Protein AF-0000000073407910 (afdb_homodimer)

Nearest PDB structures (foldseek):
  3mpo-assembly2_B  TM=9.195E-01  e=6.019E-35  Levilactobacillus brevis ATCC 367
  3mpo-assembly3_C  TM=9.145E-01  e=4.374E-32  Levilactobacillus brevis ATCC 367
  3niw-assembly1_A  TM=8.629E-01  e=3.178E-29  Bacteroides thetaiotaomicron
  1nf2-assembly1_A  TM=8.540E-01  e=9.159E-26  Thermotoga maritima
  3dao-assembly1_A  TM=8.245E-01  e=1.806E-19  unclassified

Radius of gyration: 27.93 Å; Cα contacts (8 Å, |Δi|>4): 1215; chains: 2; bounding box: 49×81×56 Å

Secondary structure (DSSP, 8-state):
-PPP-EEEE-IIIIIS-TTS---HHHHHHHHHHHHTTPEEEEE-SS-GGGGHHHHHHTT--STT-EEEEGGGTEEEETTT--EEEE--B-HHHHHHHHHHHHHHT-EEEEE-SS-EEE--SEE-HHHHHHHHHHT--EEE--GGGGGG--B-EEEEE--HHHHHHHHTTS-HHHHHHEEEEEEETTEEEEEETT-SHHHHHHHHHHHTT--GGGEEEEE-SGGGHHHHHHSSEEEE-TTS-HHHHTT-SEE---GGGTHHHHHIIIIII-/-PPP-EEEE-IIIIIS-TTS---HHHHHHHHHHHHTTPEEEEE-SS-GGGGHHHHHHTT--STT-EEEEGGGTEEEETTT--EEEE--B-HHHHHHHHHHHHHHT-EEEEE-SS-EEE--SEE-HHHHHHHHHHT--EEE--GGGGTT--B-EEEEE--HHHHHHHHTTS-HHHHHHEEEEEEETTEEEEEETT-SHHHHHHHHHHHTT--GGGEEEEE-SGGGHHHHHHSSEEEE-TTS-HHHHTT-SEE---GGGTHHHHHIIIIII-

Solvent-accessible surface area (backbone atoms only — not comparable to full-atom values): 27260 Å² total; per-residue (Å²): 130,74,69,48,41,38,36,36,33,28,45,83,63,27,56,18,27,94,86,68,40,75,47,70,60,32,47,50,35,53,47,54,35,42,74,71,66,28,44,66,26,48,40,35,65,46,54,65,80,50,42,46,67,57,29,55,74,56,65,39,43,38,86,92,24,39,35,30,19,49,33,20,24,28,29,26,32,44,55,78,63,45,72,76,39,79,48,60,44,52,56,67,54,47,54,53,49,54,51,48,30,60,76,53,69,44,41,51,37,36,32,37,95,82,28,38,36,24,63,54,41,68,44,42,71,58,56,54,49,46,33,64,72,44,70,44,52,46,30,58,41,54,78,80,70,44,66,83,57,68,30,37,36,36,34,42,32,37,60,42,71,60,37,52,58,32,58,74,66,56,55,64,70,56,63,72,59,28,30,71,47,72,79,46,74,39,36,33,38,38,33,41,59,75,42,25,41,17,51,39,49,51,52,52,34,49,76,69,71,47,56,50,62,22,24,30,19,38,28,28,51,77,79,34,47,52,28,31,72,62,30,55,40,12,30,21,30,57,76,26,43,72,77,57,51,74,65,32,77,39,72,37,43,31,27,82,65,37,10,55,22,51,42,41,46,63,67,52,66,90,128,74,68,48,43,37,36,37,34,29,46,82,61,26,56,19,27,95,87,70,40,74,48,70,61,33,46,51,36,52,48,55,35,42,74,72,67,27,44,67,25,48,39,35,64,46,53,65,78,50,41,46,68,57,28,54,75,56,66,38,43,39,87,92,24,40,35,30,20,48,33,20,23,28,30,24,32,46,54,78,62,45,72,76,38,78,48,60,43,52,56,67,55,49,54,54,49,55,52,48,30,59,74,56,69,43,41,51,38,37,32,37,94,82,27,37,36,24,62,54,42,68,44,41,73,58,56,53,50,47,34,64,72,43,69,43,52,44,29,57,42,54,78,80,70,45,67,83,55,68,30,36,34,37,35,44,32,36,60,42,71,61,36,51,58,33,59,73,66,57,56,64,70,57,63,72,60,28,29,71,46,73,79,46,74,41,36,33,38,38,30,40,60,77,42,24,39,18,50,39,49,50,52,51,34,50,77,71,71,48,56,50,61,21,24,31,20,37,28,30,52,78,80,35,46,52,27,29,69,61,31,55,39,12,31,22,30,58,76,26,43,71,76,57,51,75,65,33,77,41,72,37,42,30,27,83,65,37,10,55,22,51,42,39,47,65,67,50,67,93

Organism: Streptococcus agalactiae serotype V (strain ATCC BAA-611 / 2603 V/R) (NCBI:txid208435)

Sequence (540 aa):
MTSIKLVAVDIDGTLLNSKREITPEVAKAVQEAKSKGVKIVIATGRPIIGVQDLLEELKLNEEGDYVITFNGGLVQDTATGDDIIKETLTYEDYLDFELLARKLGVHMHAITKEGIYTANRDIGKYTIHEVTLVNMPLFYRTPEEMGDKEIIKLMMIDQPDILDAAIAKIPKKVLDNYTIVKSTPFYLEILPKNVNKGTALLHLAEKMGLTVDQTMAIGDEENDRAMLEVVGNPVVMQNGNPELKKIAKYITKSNEESGVAYALREWVINMTSIKLVAVDIDGTLLNSKREITPEVAKAVQEAKSKGVKIVIATGRPIIGVQDLLEELKLNEEGDYVITFNGGLVQDTATGDDIIKETLTYEDYLDFELLARKLGVHMHAITKEGIYTANRDIGKYTIHEVTLVNMPLFYRTPEEMGDKEIIKLMMIDQPDILDAAIAKIPKKVLDNYTIVKSTPFYLEILPKNVNKGTALLHLAEKMGLTVDQTMAIGDEENDRAMLEVVGNPVVMQNGNPELKKIAKYITKSNEESGVAYALREWVIN

Structure (mmCIF, N/CA/C/O backbone):
data_AF-0000000073407910-model_v1
#
loop_
_entity.id
_entity.type
_entity.pdbx_description
1 polymer 'Hydrolase, haloacid dehalogenase-like family'
#
loop_
_atom_site.group_PDB
_atom_site.id
_atom_site.type_symbol
_atom_site.label_atom_id
_atom_site.label_alt_id
_atom_site.label_comp_id
_atom_site.label_asym_id
_atom_site.label_entity_id
_atom_site.label_seq_id
_atom_site.pdbx_PDB_ins_code
_atom_site.Cartn_x
_atom_site.Cartn_y
_atom_site.Cartn_z
_atom_site.occupancy
_atom_site.B_iso_or_equiv
_atom_site.auth_seq_id
_atom_site.auth_comp_id
_atom_site.auth_asym_id
_atom_site.auth_atom_id
_atom_site.pdbx_PDB_model_num
ATOM 1 N N . MET A 1 1 ? 20.109 -38.25 -24.141 1 56.38 1 MET A N 1
ATOM 2 C CA . MET A 1 1 ? 19.266 -37.625 -23.109 1 56.38 1 MET A CA 1
ATOM 3 C C . MET A 1 1 ? 18.062 -36.938 -23.734 1 56.38 1 MET A C 1
ATOM 5 O O . MET A 1 1 ? 18.156 -36.438 -24.859 1 56.38 1 MET A O 1
ATOM 9 N N . THR A 1 2 ? 16.797 -37.188 -23.266 1 78.06 2 THR A N 1
ATOM 10 C CA . THR A 1 2 ? 15.602 -36.562 -23.828 1 78.06 2 THR A CA 1
ATOM 11 C C . THR A 1 2 ? 15.68 -35.062 -23.781 1 78.06 2 THR A C 1
ATOM 13 O O . THR A 1 2 ? 16.109 -34.469 -22.766 1 78.06 2 THR A O 1
ATOM 16 N N . SER A 1 3 ? 15.516 -34.469 -24.969 1 92.94 3 SER A N 1
ATOM 17 C CA . SER A 1 3 ? 15.602 -33 -25.062 1 92.94 3 SER A CA 1
ATOM 18 C C . SER A 1 3 ? 14.484 -32.312 -24.266 1 92.94 3 SER A C 1
ATOM 20 O O . SER A 1 3 ? 13.328 -32.75 -24.328 1 92.94 3 SER A O 1
ATOM 22 N N . ILE A 1 4 ? 14.867 -31.375 -23.484 1 97.56 4 ILE A N 1
ATOM 23 C CA . ILE A 1 4 ? 13.906 -30.594 -22.703 1 97.56 4 ILE A CA 1
ATOM 24 C C . ILE A 1 4 ? 13.141 -29.656 -23.609 1 97.56 4 ILE A C 1
ATOM 26 O O . ILE A 1 4 ? 13.734 -28.969 -24.453 1 97.56 4 ILE A O 1
ATOM 30 N N . LYS A 1 5 ? 11.828 -29.625 -23.406 1 98.19 5 LYS A N 1
ATOM 31 C CA . LYS A 1 5 ? 10.984 -28.859 -24.312 1 98.19 5 LYS A CA 1
ATOM 32 C C . LYS A 1 5 ? 10.164 -27.828 -23.547 1 98.19 5 LYS A C 1
ATOM 34 O O . LYS A 1 5 ? 9.617 -26.891 -24.141 1 98.19 5 LYS A O 1
ATOM 39 N N . LEU A 1 6 ? 10.039 -27.953 -22.25 1 98.56 6 LEU A N 1
ATOM 40 C CA . LEU A 1 6 ? 9.258 -27.062 -21.391 1 98.56 6 LEU A CA 1
ATOM 41 C C . LEU A 1 6 ? 10.008 -26.781 -20.094 1 98.56 6 LEU A C 1
ATOM 43 O O . LEU A 1 6 ? 10.391 -27.719 -19.375 1 98.56 6 LEU A O 1
ATOM 47 N N . VAL A 1 7 ? 10.242 -25.5 -19.797 1 98.81 7 VAL A N 1
ATOM 48 C CA . VAL A 1 7 ? 10.938 -25.078 -18.594 1 98.81 7 VAL A CA 1
ATOM 49 C C . VAL A 1 7 ? 10.047 -24.125 -17.781 1 98.81 7 VAL A C 1
ATOM 51 O O . VAL A 1 7 ? 9.633 -23.078 -18.297 1 98.81 7 VAL A O 1
ATOM 54 N N . ALA A 1 8 ? 9.711 -24.484 -16.594 1 98.88 8 ALA A N 1
ATOM 55 C CA . ALA A 1 8 ? 9.023 -23.594 -15.656 1 98.88 8 ALA A CA 1
ATOM 56 C C . ALA A 1 8 ? 10.016 -22.922 -14.719 1 98.88 8 ALA A C 1
ATOM 58 O O . ALA A 1 8 ? 10.891 -23.578 -14.148 1 98.88 8 ALA A O 1
ATOM 59 N N . VAL A 1 9 ? 9.859 -21.641 -14.578 1 98.81 9 VAL A N 1
ATOM 60 C CA . VAL A 1 9 ? 10.828 -20.875 -13.797 1 98.81 9 VAL A CA 1
ATOM 61 C C . VAL A 1 9 ? 10.102 -20.031 -12.758 1 98.81 9 VAL A C 1
ATOM 63 O O . VAL A 1 9 ? 9.18 -19.281 -13.102 1 98.81 9 VAL A O 1
ATOM 66 N N . ASP A 1 10 ? 10.516 -20.125 -11.5 1 98.19 10 ASP A N 1
ATOM 67 C CA . ASP A 1 10 ? 10.055 -19.234 -10.43 1 98.19 10 ASP A CA 1
ATOM 68 C C . ASP A 1 10 ? 10.609 -17.828 -10.609 1 98.19 10 ASP A C 1
ATOM 70 O O . ASP A 1 10 ? 11.492 -17.609 -11.445 1 98.19 10 ASP A O 1
ATOM 74 N N . ILE A 1 11 ? 10.062 -16.875 -9.867 1 96.19 11 ILE A N 1
ATOM 75 C CA . ILE A 1 11 ? 10.453 -15.477 -10.078 1 96.19 11 ILE A CA 1
ATOM 76 C C . ILE A 1 11 ? 11.43 -15.047 -8.992 1 96.19 11 ILE A C 1
ATOM 78 O O . ILE A 1 11 ? 12.633 -14.922 -9.234 1 96.19 11 ILE A O 1
ATOM 82 N N . ASP A 1 12 ? 10.938 -14.938 -7.77 1 91.81 12 ASP A N 1
ATOM 83 C CA . ASP A 1 12 ? 11.734 -14.375 -6.68 1 91.81 12 ASP A CA 1
ATOM 84 C C . ASP A 1 12 ? 12.797 -15.359 -6.207 1 91.81 12 ASP A C 1
ATOM 86 O O . ASP A 1 12 ? 12.484 -16.516 -5.902 1 91.81 12 ASP A O 1
ATOM 90 N N . GLY A 1 13 ? 14.023 -14.875 -6.18 1 94.56 13 GLY A N 1
ATOM 91 C CA . GLY A 1 13 ? 15.125 -15.727 -5.766 1 94.56 13 GLY A CA 1
ATOM 92 C C . GLY A 1 13 ? 15.594 -16.672 -6.863 1 94.56 13 GLY A C 1
ATOM 93 O O . GLY A 1 13 ? 16.547 -17.422 -6.672 1 94.56 13 GLY A O 1
ATOM 94 N N . THR A 1 14 ? 14.938 -16.578 -7.996 1 97.94 14 THR A N 1
ATOM 95 C CA . THR A 1 14 ? 15.211 -17.484 -9.109 1 97.94 14 THR A CA 1
ATOM 96 C C . THR A 1 14 ? 15.445 -16.703 -10.398 1 97.94 14 THR A C 1
ATOM 98 O O . THR A 1 14 ? 16.594 -16.391 -10.734 1 97.94 14 THR A O 1
ATOM 101 N N . LEU A 1 15 ? 14.422 -16.188 -11.031 1 98.31 15 LEU A N 1
ATOM 102 C CA . LEU A 1 15 ? 14.492 -15.453 -12.289 1 98.31 15 LEU A CA 1
ATOM 103 C C . LEU A 1 15 ? 15.125 -14.078 -12.078 1 98.31 15 LEU A C 1
ATOM 105 O O . LEU A 1 15 ? 15.898 -13.617 -12.922 1 98.31 15 LEU A O 1
ATOM 109 N N . LEU A 1 16 ? 14.812 -13.484 -10.969 1 97.62 16 LEU A N 1
ATOM 110 C CA . LEU A 1 16 ? 15.258 -12.125 -10.672 1 97.62 16 LEU A CA 1
ATOM 111 C C . LEU A 1 16 ? 16.453 -12.141 -9.727 1 97.62 16 LEU A C 1
ATOM 113 O O . LEU A 1 16 ? 16.531 -12.984 -8.828 1 97.62 16 LEU A O 1
ATOM 117 N N . ASN A 1 17 ? 17.312 -11.141 -9.836 1 97.06 17 ASN A N 1
ATOM 118 C CA . ASN A 1 17 ? 18.359 -10.938 -8.836 1 97.06 17 ASN A CA 1
ATOM 119 C C . ASN A 1 17 ? 17.812 -10.219 -7.602 1 97.06 17 ASN A C 1
ATOM 121 O O . ASN A 1 17 ? 16.609 -10 -7.48 1 97.06 17 ASN A O 1
ATOM 125 N N . SER A 1 18 ? 18.75 -9.844 -6.688 1 93.69 18 SER A N 1
ATOM 126 C CA . SER A 1 18 ? 18.328 -9.266 -5.414 1 93.69 18 SER A CA 1
ATOM 127 C C . SER A 1 18 ? 17.766 -7.859 -5.598 1 93.69 18 SER A C 1
ATOM 129 O O . SER A 1 18 ? 17.062 -7.344 -4.727 1 93.69 18 SER A O 1
ATOM 131 N N . LYS A 1 19 ? 18.062 -7.164 -6.711 1 92.75 19 LYS A N 1
ATOM 132 C CA . LYS A 1 19 ? 17.531 -5.84 -7.035 1 92.75 19 LYS A CA 1
ATOM 133 C C . LYS A 1 19 ? 16.234 -5.941 -7.824 1 92.75 19 LYS A C 1
ATOM 135 O O . LYS A 1 19 ? 15.766 -4.949 -8.391 1 92.75 19 LYS A O 1
ATOM 140 N N . ARG A 1 20 ? 15.773 -7.25 -8.039 1 93.38 20 ARG A N 1
ATOM 141 C CA . ARG A 1 20 ? 14.523 -7.586 -8.711 1 93.38 20 ARG A CA 1
ATOM 142 C C . ARG A 1 20 ? 14.594 -7.242 -10.195 1 93.38 20 ARG A C 1
ATOM 144 O O . ARG A 1 20 ? 13.625 -6.738 -10.766 1 93.38 20 ARG A O 1
ATOM 151 N N . GLU A 1 21 ? 15.695 -7.523 -10.719 1 96.44 21 GLU A N 1
ATOM 152 C CA . GLU A 1 21 ? 15.914 -7.262 -12.141 1 96.44 21 GLU A CA 1
ATOM 153 C C . GLU A 1 21 ? 16.188 -8.555 -12.906 1 96.44 21 GLU A C 1
ATOM 155 O O . GLU A 1 21 ? 16.797 -9.477 -12.375 1 96.44 21 GLU A O 1
ATOM 160 N N . ILE A 1 22 ? 15.75 -8.57 -14.156 1 98 22 ILE A N 1
ATOM 161 C CA . ILE A 1 22 ? 16.188 -9.586 -15.102 1 98 22 ILE A CA 1
ATOM 162 C C . ILE A 1 22 ? 17.562 -9.219 -15.641 1 98 22 ILE A C 1
ATOM 164 O O . ILE A 1 22 ? 17.75 -8.164 -16.25 1 98 22 ILE A O 1
ATOM 168 N N . THR A 1 23 ? 18.547 -10.07 -15.461 1 97.81 23 THR A N 1
ATOM 169 C CA . THR A 1 23 ? 19.875 -9.773 -15.992 1 97.81 23 THR A CA 1
ATOM 170 C C . THR A 1 23 ? 19.906 -9.992 -17.5 1 97.81 23 THR A C 1
ATOM 172 O O . THR A 1 23 ? 19.141 -10.781 -18.047 1 97.81 23 THR A O 1
ATOM 175 N N . PRO A 1 24 ? 20.828 -9.32 -18.172 1 98.06 24 PRO A N 1
ATOM 176 C CA . PRO A 1 24 ? 20.969 -9.539 -19.609 1 98.06 24 PRO A CA 1
ATOM 177 C C . PRO A 1 24 ? 21.25 -11 -19.969 1 98.06 24 PRO A C 1
ATOM 179 O O . PRO A 1 24 ? 20.766 -11.5 -20.984 1 98.06 24 PRO A O 1
ATOM 182 N N . GLU A 1 25 ? 21.984 -11.664 -19.125 1 98.25 25 GLU A N 1
ATOM 183 C CA . GLU A 1 25 ? 22.312 -13.07 -19.344 1 98.25 25 GLU A CA 1
ATOM 184 C C . GLU A 1 25 ? 21.047 -13.938 -19.328 1 98.25 25 GLU A C 1
ATOM 186 O O . GLU A 1 25 ? 20.891 -14.828 -20.172 1 98.25 25 GLU A O 1
ATOM 191 N N . VAL A 1 26 ? 20.203 -13.609 -18.406 1 98.62 26 VAL A N 1
ATOM 192 C CA . VAL A 1 26 ? 18.969 -14.375 -18.312 1 98.62 26 VAL A CA 1
ATOM 193 C C . VAL A 1 26 ? 18.094 -14.094 -19.516 1 98.62 26 VAL A C 1
ATOM 195 O O . VAL A 1 26 ? 17.547 -15.023 -20.141 1 98.62 26 VAL A O 1
ATOM 198 N N . ALA A 1 27 ? 17.938 -12.852 -19.844 1 98.38 27 ALA A N 1
ATOM 199 C CA . ALA A 1 27 ? 17.125 -12.477 -21 1 98.38 27 ALA A CA 1
ATOM 200 C C . ALA A 1 27 ? 17.625 -13.164 -22.266 1 98.38 27 ALA A C 1
ATOM 202 O O . ALA A 1 27 ? 16.844 -13.727 -23.031 1 98.38 27 ALA A O 1
ATOM 203 N N . LYS A 1 28 ? 18.891 -13.117 -22.422 1 98.25 28 LYS A N 1
ATOM 204 C CA . LYS A 1 28 ? 19.5 -13.719 -23.609 1 98.25 28 LYS A CA 1
ATOM 205 C C . LYS A 1 28 ? 19.297 -15.227 -23.625 1 98.25 28 LYS A C 1
ATOM 207 O O . LYS A 1 28 ? 18.953 -15.805 -24.656 1 98.25 28 LYS A O 1
ATOM 212 N N . ALA A 1 29 ? 19.531 -15.875 -22.578 1 98.5 29 ALA A N 1
ATOM 213 C CA . ALA A 1 29 ? 19.375 -17.328 -22.484 1 98.5 29 ALA A CA 1
ATOM 214 C C . ALA A 1 29 ? 17.938 -17.75 -22.766 1 98.5 29 ALA A C 1
ATOM 216 O O . ALA A 1 29 ? 17.719 -18.766 -23.422 1 98.5 29 ALA A O 1
ATOM 217 N N . VAL A 1 30 ? 16.969 -17.016 -22.281 1 98.56 30 VAL A N 1
ATOM 218 C CA . VAL A 1 30 ? 15.555 -17.297 -22.516 1 98.56 30 VAL A CA 1
ATOM 219 C C . VAL A 1 30 ? 15.25 -17.219 -24 1 98.56 30 VAL A C 1
ATOM 221 O O . VAL A 1 30 ? 14.594 -18.109 -24.562 1 98.56 30 VAL A O 1
ATOM 224 N N . GLN A 1 31 ? 15.805 -16.234 -24.641 1 97.81 31 GLN A N 1
ATOM 225 C CA . GLN A 1 31 ? 15.578 -16.078 -26.078 1 97.81 31 GLN A CA 1
ATOM 226 C C . GLN A 1 31 ? 16.266 -17.188 -26.859 1 97.81 31 GLN A C 1
ATOM 228 O O . GLN A 1 31 ? 15.734 -17.672 -27.859 1 97.81 31 GLN A O 1
ATOM 233 N N . GLU A 1 32 ? 17.453 -17.547 -26.422 1 97.81 32 GLU A N 1
ATOM 234 C CA . GLU A 1 32 ? 18.141 -18.656 -27.062 1 97.81 32 GLU A CA 1
ATOM 235 C C . GLU A 1 32 ? 17.344 -19.953 -26.953 1 97.81 32 GLU A C 1
ATOM 237 O O . GLU A 1 32 ? 17.203 -20.688 -27.922 1 97.81 32 GLU A O 1
ATOM 242 N N . ALA A 1 33 ? 16.828 -20.188 -25.797 1 97.88 33 ALA A N 1
ATOM 243 C CA . ALA A 1 33 ? 16.016 -21.391 -25.594 1 97.88 33 ALA A CA 1
ATOM 244 C C . ALA A 1 33 ? 14.758 -21.359 -26.469 1 97.88 33 ALA A C 1
ATOM 246 O O . ALA A 1 33 ? 14.414 -22.359 -27.109 1 97.88 33 ALA A O 1
ATOM 247 N N . LYS A 1 34 ? 14.102 -20.219 -26.5 1 96.62 34 LYS A N 1
ATOM 248 C CA . LYS A 1 34 ? 12.906 -20.047 -27.312 1 96.62 34 LYS A CA 1
ATOM 249 C C . LYS A 1 34 ? 13.211 -20.312 -28.781 1 96.62 34 LYS A C 1
ATOM 251 O O . LYS A 1 34 ? 12.414 -20.953 -29.484 1 96.62 34 LYS A O 1
ATOM 256 N N . SER A 1 35 ? 14.344 -19.844 -29.219 1 95.75 35 SER A N 1
ATOM 257 C CA . SER A 1 35 ? 14.711 -20 -30.609 1 95.75 35 SER A CA 1
ATOM 258 C C . SER A 1 35 ? 14.945 -21.469 -30.969 1 95.75 35 SER A C 1
ATOM 260 O O . SER A 1 35 ? 14.883 -21.844 -32.125 1 95.75 35 SER A O 1
ATOM 262 N N . LYS A 1 36 ? 15.148 -22.266 -29.984 1 95.88 36 LYS A N 1
ATOM 263 C CA . LYS A 1 36 ? 15.359 -23.703 -30.203 1 95.88 36 LYS A CA 1
ATOM 264 C C . LYS A 1 36 ? 14.055 -24.484 -30.031 1 95.88 36 LYS A C 1
ATOM 266 O O . LYS A 1 36 ? 14.07 -25.703 -29.984 1 95.88 36 LYS A O 1
ATOM 271 N N . GLY A 1 37 ? 13 -23.734 -29.828 1 95.19 37 GLY A N 1
ATOM 272 C CA . GLY A 1 37 ? 11.688 -24.359 -29.75 1 95.19 37 GLY A CA 1
ATOM 273 C C . GLY A 1 37 ? 11.281 -24.75 -28.344 1 95.19 37 GLY A C 1
ATOM 274 O O . GLY A 1 37 ? 10.297 -25.469 -28.156 1 95.19 37 GLY A O 1
ATOM 275 N N . VAL A 1 38 ? 12.031 -24.359 -27.359 1 97.69 38 VAL A N 1
ATOM 276 C CA . VAL A 1 38 ? 11.727 -24.672 -25.969 1 97.69 38 VAL A CA 1
ATOM 277 C C . VAL A 1 38 ? 10.727 -23.656 -25.422 1 97.69 38 VAL A C 1
ATOM 279 O O . VAL A 1 38 ? 10.859 -22.453 -25.656 1 97.69 38 VAL A O 1
ATOM 282 N N . LYS A 1 39 ? 9.711 -24.109 -24.719 1 97.94 39 LYS A N 1
ATOM 283 C CA . LYS A 1 39 ? 8.75 -23.234 -24.047 1 97.94 39 LYS A CA 1
ATOM 284 C C . LYS A 1 39 ? 9.227 -22.875 -22.641 1 97.94 39 LYS A C 1
ATOM 286 O O . LYS A 1 39 ? 9.492 -23.75 -21.828 1 97.94 39 LYS A O 1
ATOM 291 N N . ILE A 1 40 ? 9.359 -21.594 -22.453 1 98.56 40 ILE A N 1
ATOM 292 C CA . ILE A 1 40 ? 9.688 -21.078 -21.125 1 98.56 40 ILE A CA 1
ATOM 293 C C . ILE A 1 40 ? 8.43 -20.516 -20.469 1 98.56 40 ILE A C 1
ATOM 295 O O . ILE A 1 40 ? 7.777 -19.625 -21.016 1 98.56 40 ILE A O 1
ATOM 299 N N . VAL A 1 41 ? 8.125 -21 -19.297 1 98.62 41 VAL A N 1
ATOM 300 C CA . VAL A 1 41 ? 6.906 -20.578 -18.609 1 98.62 41 VAL A CA 1
ATOM 301 C C . VAL A 1 41 ? 7.254 -20.062 -17.203 1 98.62 41 VAL A C 1
ATOM 303 O O . VAL A 1 41 ? 7.926 -20.75 -16.438 1 98.62 41 VAL A O 1
ATOM 306 N N . ILE A 1 42 ? 6.824 -18.875 -16.922 1 98.5 42 ILE A N 1
ATOM 307 C CA . ILE A 1 42 ? 6.949 -18.344 -15.57 1 98.5 42 ILE A CA 1
ATOM 308 C C . ILE A 1 42 ? 5.898 -19 -14.672 1 98.5 42 ILE A C 1
ATOM 310 O O . ILE A 1 42 ? 4.73 -19.109 -15.047 1 98.5 42 ILE A O 1
ATOM 314 N N . ALA A 1 43 ? 6.32 -19.5 -13.562 1 98.19 43 ALA A N 1
ATOM 315 C CA . ALA A 1 43 ? 5.434 -20.062 -12.539 1 98.19 43 ALA A CA 1
ATOM 316 C C . ALA A 1 43 ? 5.484 -19.219 -11.258 1 98.19 43 ALA A C 1
ATOM 318 O O . ALA A 1 43 ? 6.52 -19.156 -10.594 1 98.19 43 ALA A O 1
ATOM 319 N N . THR A 1 44 ? 4.359 -18.641 -10.867 1 95.94 44 THR A N 1
ATOM 320 C CA . THR A 1 44 ? 4.359 -17.641 -9.805 1 95.94 44 THR A CA 1
ATOM 321 C C . THR A 1 44 ? 3.053 -17.688 -9.016 1 95.94 44 THR A C 1
ATOM 323 O O . THR A 1 44 ? 2.059 -18.25 -9.492 1 95.94 44 THR A O 1
ATOM 326 N N . GLY A 1 45 ? 3.064 -17.203 -7.852 1 93.69 45 GLY A N 1
ATOM 327 C CA . GLY A 1 45 ? 1.855 -17.016 -7.062 1 93.69 45 GLY A CA 1
ATOM 328 C C . GLY A 1 45 ? 1.097 -15.75 -7.41 1 93.69 45 GLY A C 1
ATOM 329 O O . GLY A 1 45 ? -0.062 -15.594 -7.023 1 93.69 45 GLY A O 1
ATOM 330 N N . ARG A 1 46 ? 1.634 -14.844 -8.211 1 92.94 46 ARG A N 1
ATOM 331 C CA . ARG A 1 46 ? 1.06 -13.555 -8.586 1 92.94 46 ARG A CA 1
ATOM 332 C C . ARG A 1 46 ? 0.033 -13.711 -9.703 1 92.94 46 ARG A C 1
ATOM 334 O O . ARG A 1 46 ? 0.094 -14.672 -10.477 1 92.94 46 ARG A O 1
ATOM 341 N N . PRO A 1 47 ? -0.937 -12.82 -9.758 1 94.69 47 PRO A N 1
ATOM 342 C CA . PRO A 1 47 ? -1.752 -12.734 -10.969 1 94.69 47 PRO A CA 1
ATOM 343 C C . PRO A 1 47 ? -0.95 -12.289 -12.195 1 94.69 47 PRO A C 1
ATOM 345 O O . PRO A 1 47 ? 0.159 -11.766 -12.047 1 94.69 47 PRO A O 1
ATOM 348 N N . ILE A 1 48 ? -1.506 -12.508 -13.305 1 94.88 48 ILE A N 1
ATOM 349 C CA . ILE A 1 48 ? -0.8 -12.195 -14.539 1 94.88 48 ILE A CA 1
ATOM 350 C C . ILE A 1 48 ? -0.467 -10.703 -14.586 1 94.88 48 ILE A C 1
ATOM 352 O O . ILE A 1 48 ? 0.606 -10.32 -15.055 1 94.88 48 ILE A O 1
ATOM 356 N N . ILE A 1 49 ? -1.299 -9.891 -14.086 1 91.5 49 ILE A N 1
ATOM 357 C CA . ILE A 1 49 ? -1.072 -8.453 -14.109 1 91.5 49 ILE A CA 1
ATOM 358 C C . ILE A 1 49 ? 0.173 -8.109 -13.289 1 91.5 49 ILE A C 1
ATOM 360 O O . ILE A 1 49 ? 0.877 -7.145 -13.594 1 91.5 49 ILE A O 1
ATOM 364 N N . GLY A 1 50 ? 0.441 -8.906 -12.359 1 90 50 GLY A N 1
ATOM 365 C CA . GLY A 1 50 ? 1.598 -8.68 -11.508 1 90 50 GLY A CA 1
ATOM 366 C C . GLY A 1 50 ? 2.91 -9.047 -12.172 1 90 50 GLY A C 1
ATOM 367 O O . GLY A 1 50 ? 3.984 -8.742 -11.656 1 90 50 GLY A O 1
ATOM 368 N N . VAL A 1 51 ? 2.867 -9.672 -13.375 1 94.44 51 VAL A N 1
ATOM 369 C CA . VAL A 1 51 ? 4.109 -10.117 -13.992 1 94.44 51 VAL A CA 1
ATOM 370 C C . VAL A 1 51 ? 4.133 -9.711 -15.469 1 94.44 51 VAL A C 1
ATOM 372 O O . VAL A 1 51 ? 4.898 -10.258 -16.266 1 94.44 51 VAL A O 1
ATOM 375 N N . GLN A 1 52 ? 3.287 -8.82 -15.836 1 94.44 52 GLN A N 1
ATOM 376 C CA . GLN A 1 52 ? 3.195 -8.383 -17.219 1 94.44 52 GLN A CA 1
ATOM 377 C C . GLN A 1 52 ? 4.52 -7.805 -17.703 1 94.44 52 GLN A C 1
ATOM 379 O O . GLN A 1 52 ? 4.961 -8.086 -18.828 1 94.44 52 GLN A O 1
ATOM 384 N N . ASP A 1 53 ? 5.172 -7.016 -16.891 1 95 53 ASP A N 1
ATOM 385 C CA . ASP A 1 53 ? 6.43 -6.383 -17.281 1 95 53 ASP A CA 1
ATOM 386 C C . ASP A 1 53 ? 7.52 -7.43 -17.516 1 95 53 ASP A C 1
ATOM 388 O O . ASP A 1 53 ? 8.328 -7.293 -18.438 1 95 53 ASP A O 1
ATOM 392 N N . LEU A 1 54 ? 7.492 -8.414 -16.703 1 96.81 54 LEU A N 1
ATOM 393 C CA . LEU A 1 54 ? 8.469 -9.484 -16.844 1 96.81 54 LEU A CA 1
ATOM 394 C C . LEU A 1 54 ? 8.242 -10.25 -18.141 1 96.81 54 LEU A C 1
ATOM 396 O O . LEU A 1 54 ? 9.195 -10.57 -18.859 1 96.81 54 LEU A O 1
ATOM 400 N N . LEU A 1 55 ? 6.969 -10.57 -18.391 1 98.06 55 LEU A N 1
ATOM 401 C CA . LEU A 1 55 ? 6.609 -11.289 -19.609 1 98.06 55 LEU A CA 1
ATOM 402 C C . LEU A 1 55 ? 7.016 -10.492 -20.859 1 98.06 55 LEU A C 1
ATOM 404 O O . LEU A 1 55 ? 7.543 -11.062 -21.812 1 98.06 55 LEU A O 1
ATOM 408 N N . GLU A 1 56 ? 6.812 -9.211 -20.781 1 97.69 56 GLU A N 1
ATOM 409 C CA . GLU A 1 56 ? 7.176 -8.344 -21.891 1 97.69 56 GLU A CA 1
ATOM 410 C C . GLU A 1 56 ? 8.688 -8.273 -22.062 1 97.69 56 GLU A C 1
ATOM 412 O O . GLU A 1 56 ? 9.195 -8.406 -23.188 1 97.69 56 GLU A O 1
ATOM 417 N N . GLU A 1 57 ? 9.367 -8.094 -20.953 1 97.5 57 GLU A N 1
ATOM 418 C CA . GLU A 1 57 ? 10.82 -7.969 -20.984 1 97.5 57 GLU A CA 1
ATOM 419 C C . GLU A 1 57 ? 11.47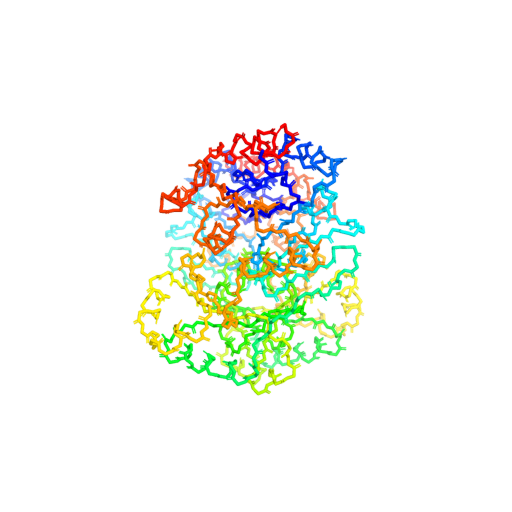7 -9.234 -21.531 1 97.5 57 GLU A C 1
ATOM 421 O O . GLU A 1 57 ? 12.477 -9.164 -22.25 1 97.5 57 GLU A O 1
ATOM 426 N N . LEU A 1 58 ? 10.859 -10.336 -21.281 1 98.25 58 LEU A N 1
ATOM 427 C CA . LEU A 1 58 ? 11.422 -11.617 -21.688 1 98.25 58 LEU A CA 1
ATOM 428 C C . LEU A 1 58 ? 10.812 -12.078 -23.016 1 98.25 58 LEU A C 1
ATOM 430 O O . LEU A 1 58 ? 11.133 -13.164 -23.5 1 98.25 58 LEU A O 1
ATOM 434 N N . LYS A 1 59 ? 9.914 -11.289 -23.578 1 97.38 59 LYS A N 1
ATOM 435 C CA . LYS A 1 59 ? 9.195 -11.633 -24.797 1 97.38 59 LYS A CA 1
ATOM 436 C C . LYS A 1 59 ? 8.484 -12.969 -24.672 1 97.38 59 LYS A C 1
ATOM 438 O O . LYS A 1 59 ? 8.586 -13.828 -25.547 1 97.38 59 LYS A O 1
ATOM 443 N N . LEU A 1 60 ? 7.887 -13.109 -23.547 1 98.19 60 LEU A N 1
ATOM 444 C CA . LEU A 1 60 ? 7.102 -14.305 -23.266 1 98.19 60 LEU A CA 1
ATOM 445 C C . LEU A 1 60 ? 5.609 -14 -23.297 1 98.19 60 LEU A C 1
ATOM 447 O O . LEU A 1 60 ? 4.82 -14.633 -22.594 1 98.19 60 LEU A O 1
ATOM 451 N N . ASN A 1 61 ? 5.227 -12.977 -24 1 97.25 61 ASN A N 1
ATOM 452 C CA . ASN A 1 61 ? 3.834 -12.562 -24.141 1 97.25 61 ASN A CA 1
ATOM 453 C C . ASN A 1 61 ? 3.344 -12.703 -25.578 1 97.25 61 ASN A C 1
ATOM 455 O O . ASN A 1 61 ? 2.482 -11.938 -26.016 1 97.25 61 ASN A O 1
ATOM 459 N N . GLU A 1 62 ? 3.904 -13.641 -26.281 1 95.44 62 GLU A N 1
ATOM 460 C CA . GLU A 1 62 ? 3.572 -13.898 -27.688 1 95.44 62 GLU A CA 1
ATOM 461 C C . GLU A 1 62 ? 2.662 -15.117 -27.812 1 95.44 62 GLU A C 1
ATOM 463 O O . GLU A 1 62 ? 2.436 -15.844 -26.844 1 95.44 62 GLU A O 1
ATOM 468 N N . GLU A 1 63 ? 2.135 -15.258 -29.062 1 93.31 63 GLU A N 1
ATOM 469 C CA . GLU A 1 63 ? 1.305 -16.422 -29.328 1 93.31 63 GLU A CA 1
ATOM 470 C C . GLU A 1 63 ? 2.043 -17.719 -29 1 93.31 63 GLU A C 1
ATOM 472 O O . GLU A 1 63 ? 3.205 -17.891 -29.359 1 93.31 63 GLU A O 1
ATOM 477 N N . GLY A 1 64 ? 1.383 -18.531 -28.219 1 92.5 64 GLY A N 1
ATOM 478 C CA . GLY A 1 64 ? 1.989 -19.812 -27.859 1 92.5 64 GLY A CA 1
ATOM 479 C C . GLY A 1 64 ? 2.707 -19.75 -26.516 1 92.5 64 GLY A C 1
ATOM 480 O O . GLY A 1 64 ? 3.154 -20.781 -26.016 1 92.5 64 GLY A O 1
ATOM 481 N N . ASP A 1 65 ? 2.785 -18.594 -25.969 1 97.12 65 ASP A N 1
ATOM 482 C CA . ASP A 1 65 ? 3.398 -18.469 -24.641 1 97.12 65 ASP A CA 1
ATOM 483 C C . ASP A 1 65 ? 2.355 -18.625 -23.547 1 97.12 65 ASP A C 1
ATOM 485 O O . ASP A 1 65 ? 1.188 -18.266 -23.734 1 97.12 65 ASP A O 1
ATOM 489 N N . TYR A 1 66 ? 2.816 -19.156 -22.391 1 98.31 66 TYR A N 1
ATOM 490 C CA . TYR A 1 66 ? 1.949 -19.391 -21.25 1 98.31 66 TYR A CA 1
ATOM 491 C C . TYR A 1 66 ? 2.584 -18.875 -19.953 1 98.31 66 TYR A C 1
ATOM 493 O O . TYR A 1 66 ? 3.779 -18.578 -19.922 1 98.31 66 TYR A O 1
ATOM 501 N N . VAL A 1 67 ? 1.75 -18.75 -18.984 1 98.56 67 VAL A N 1
ATOM 502 C CA . VAL A 1 67 ? 2.195 -18.406 -17.625 1 98.56 67 VAL A CA 1
ATOM 503 C C . VAL A 1 67 ? 1.351 -19.172 -16.609 1 98.56 67 VAL A C 1
ATOM 505 O O . VAL A 1 67 ? 0.151 -19.375 -16.812 1 98.56 67 VAL A O 1
ATOM 508 N N . ILE A 1 68 ? 1.994 -19.672 -15.633 1 98.19 68 ILE A N 1
ATOM 509 C CA . ILE A 1 68 ? 1.309 -20.266 -14.484 1 98.19 68 ILE A CA 1
ATOM 510 C C . ILE A 1 68 ? 1.192 -19.219 -13.367 1 98.19 68 ILE A C 1
ATOM 512 O O . ILE A 1 68 ? 2.203 -18.734 -12.859 1 98.19 68 ILE A O 1
ATOM 516 N N . THR A 1 69 ? -0.031 -18.922 -12.992 1 96.75 69 THR A N 1
ATOM 517 C CA . THR A 1 69 ? -0.272 -17.875 -12 1 96.75 69 THR A CA 1
ATOM 518 C C . THR A 1 69 ? -1.063 -18.438 -10.812 1 96.75 69 THR A C 1
ATOM 520 O O . THR A 1 69 ? -1.563 -19.562 -10.867 1 96.75 69 THR A O 1
ATOM 523 N N . PHE A 1 70 ? -1.1 -17.75 -9.719 1 95.69 70 PHE A N 1
ATOM 524 C CA . PHE A 1 70 ? -1.81 -18.141 -8.5 1 95.69 70 PHE A CA 1
ATOM 525 C C . PHE A 1 70 ? -1.344 -19.5 -8.023 1 95.69 70 PHE A C 1
ATOM 527 O O . PHE A 1 70 ? -2.164 -20.375 -7.715 1 95.69 70 PHE A O 1
ATOM 534 N N . ASN A 1 71 ? -0.032 -19.719 -8.141 1 94.31 71 ASN A N 1
ATOM 535 C CA . ASN A 1 71 ? 0.591 -20.953 -7.676 1 94.31 71 ASN A CA 1
ATOM 536 C C . ASN A 1 71 ? -0.018 -22.172 -8.352 1 94.31 71 ASN A C 1
ATOM 538 O O . ASN A 1 71 ? -0.173 -23.219 -7.719 1 94.31 71 ASN A O 1
ATOM 542 N N . GLY A 1 72 ? -0.443 -21.953 -9.555 1 96.62 72 GLY A N 1
ATOM 543 C CA . GLY A 1 72 ? -0.979 -23.078 -10.305 1 96.62 72 GLY A CA 1
ATOM 544 C C . GLY A 1 72 ? -2.492 -23.047 -10.422 1 96.62 72 GLY A C 1
ATOM 545 O O . GLY A 1 72 ? -3.082 -23.875 -11.125 1 96.62 72 GLY A O 1
ATOM 546 N N . GLY A 1 73 ? -3.137 -22.094 -9.797 1 96.75 73 GLY A N 1
ATOM 547 C CA . GLY A 1 73 ? -4.578 -21.938 -9.938 1 96.75 73 GLY A CA 1
ATOM 548 C C . GLY A 1 73 ? -5.008 -21.672 -11.367 1 96.75 73 GLY A C 1
ATOM 549 O O . GLY A 1 73 ? -6.098 -22.062 -11.773 1 96.75 73 GLY A O 1
ATOM 550 N N . LEU A 1 74 ? -4.137 -20.969 -12.062 1 97.62 74 LEU A N 1
ATOM 551 C CA . LEU A 1 74 ? -4.395 -20.672 -13.469 1 97.62 74 LEU A CA 1
ATOM 552 C C . LEU A 1 74 ? -3.17 -20.969 -14.32 1 97.62 74 LEU A C 1
ATOM 554 O O . LEU A 1 74 ? -2.035 -20.766 -13.891 1 97.62 74 LEU A O 1
ATOM 558 N N . VAL A 1 75 ? -3.383 -21.516 -15.445 1 98.12 75 VAL A N 1
ATOM 559 C CA . VAL A 1 75 ? -2.473 -21.453 -16.578 1 98.12 75 VAL A CA 1
ATOM 560 C C . VAL A 1 75 ? -3.088 -20.594 -17.688 1 98.12 75 VAL A C 1
ATOM 562 O O . VAL A 1 75 ? -4.219 -20.828 -18.109 1 98.12 75 VAL A O 1
ATOM 565 N N . GLN A 1 76 ? -2.352 -19.625 -18.078 1 98 76 GLN A N 1
ATOM 566 C CA . GLN A 1 76 ? -2.947 -18.656 -19 1 98 76 GLN A CA 1
ATOM 567 C C . GLN A 1 76 ? -2.09 -18.484 -20.25 1 98 76 GLN A C 1
ATOM 569 O O . GLN A 1 76 ? -0.86 -18.547 -20.172 1 98 76 GLN A O 1
ATOM 574 N N . ASP A 1 77 ? -2.785 -18.328 -21.375 1 97.19 77 ASP A N 1
ATOM 575 C CA . ASP A 1 77 ? -2.131 -17.859 -22.594 1 97.19 77 ASP A CA 1
ATOM 576 C C . ASP A 1 77 ? -1.722 -16.391 -22.453 1 97.19 77 ASP A C 1
ATOM 578 O O . ASP A 1 77 ? -2.562 -15.523 -22.188 1 97.19 77 ASP A O 1
ATOM 582 N N . THR A 1 78 ? -0.46 -16.078 -22.656 1 97.38 78 THR A N 1
ATOM 583 C CA . THR A 1 78 ? 0.019 -14.742 -22.312 1 97.38 78 THR A CA 1
ATOM 584 C C . THR A 1 78 ? -0.312 -13.742 -23.422 1 97.38 78 THR A C 1
ATOM 586 O O . THR A 1 78 ? -0.257 -12.531 -23.203 1 97.38 78 THR A O 1
ATOM 589 N N . ALA A 1 79 ? -0.603 -14.242 -24.625 1 95.06 79 ALA A N 1
ATOM 590 C CA . ALA A 1 79 ? -0.954 -13.367 -25.734 1 95.06 79 ALA A CA 1
ATOM 591 C C . ALA A 1 79 ? -2.41 -12.922 -25.656 1 95.06 79 ALA A C 1
ATOM 593 O O . ALA A 1 79 ? -2.732 -11.758 -25.922 1 95.06 79 ALA A O 1
ATOM 594 N N . THR A 1 80 ? -3.27 -13.852 -25.188 1 93.5 80 THR A N 1
ATOM 595 C CA . THR A 1 80 ? -4.699 -13.57 -25.219 1 93.5 80 THR A CA 1
ATOM 596 C C . THR A 1 80 ? -5.234 -13.336 -23.812 1 93.5 80 THR A C 1
ATOM 598 O O . THR A 1 80 ? -6.285 -12.711 -23.641 1 93.5 80 THR A O 1
ATOM 601 N N . GLY A 1 81 ? -4.578 -13.93 -22.859 1 92.19 81 GLY A N 1
ATOM 602 C CA . GLY A 1 81 ? -5.078 -13.867 -21.484 1 92.19 81 GLY A CA 1
ATOM 603 C C . GLY A 1 81 ? -6.043 -14.992 -21.156 1 92.19 81 GLY A C 1
ATOM 604 O O . GLY A 1 81 ? -6.508 -15.102 -20.016 1 92.19 81 GLY A O 1
ATOM 605 N N . ASP A 1 82 ? -6.258 -15.859 -22.094 1 94.88 82 ASP A N 1
ATOM 606 C CA . ASP A 1 82 ? -7.219 -16.938 -21.922 1 94.88 82 ASP A CA 1
ATOM 607 C C . ASP A 1 82 ? -6.711 -17.969 -20.906 1 94.88 82 ASP A C 1
ATOM 609 O O . ASP A 1 82 ? -5.52 -18.297 -20.891 1 94.88 82 ASP A O 1
ATOM 613 N N . ASP A 1 83 ? -7.695 -18.516 -20.141 1 96.31 83 ASP A N 1
ATOM 614 C CA . ASP A 1 83 ? -7.367 -19.594 -19.203 1 96.31 83 ASP A CA 1
ATOM 615 C C . ASP A 1 83 ? -7.273 -20.938 -19.906 1 96.31 83 ASP A C 1
ATOM 617 O O . ASP A 1 83 ? -8.234 -21.375 -20.547 1 96.31 83 ASP A O 1
ATOM 621 N N . ILE A 1 84 ? -6.148 -21.516 -19.797 1 95.31 84 ILE A N 1
ATOM 622 C CA . ILE A 1 84 ? -5.945 -22.875 -20.297 1 95.31 84 ILE A CA 1
ATOM 623 C C . ILE A 1 84 ? -6.363 -23.891 -19.234 1 95.31 84 ILE A C 1
ATOM 625 O O . ILE A 1 84 ? -6.945 -24.922 -19.547 1 95.31 84 ILE A O 1
ATOM 629 N N . ILE A 1 85 ? -5.973 -23.594 -18.078 1 94.38 85 ILE A N 1
ATOM 630 C CA . ILE A 1 85 ? -6.363 -24.328 -16.875 1 94.38 85 ILE A CA 1
ATOM 631 C C . ILE A 1 85 ? -6.891 -23.344 -15.828 1 94.38 85 ILE A C 1
ATOM 633 O O . ILE A 1 85 ? -6.375 -22.234 -15.688 1 94.38 85 ILE A O 1
ATOM 637 N N . LYS A 1 86 ? -7.961 -23.734 -15.195 1 96.25 86 LYS A N 1
ATOM 638 C CA . LYS A 1 86 ? -8.562 -22.906 -14.148 1 96.25 86 LYS A CA 1
ATOM 639 C C . LYS A 1 86 ? -9.148 -23.781 -13.039 1 96.25 86 LYS A C 1
ATOM 641 O O . LYS A 1 86 ? -10.07 -24.562 -13.281 1 96.25 86 LYS A O 1
ATOM 646 N N . GLU A 1 87 ? -8.602 -23.672 -11.945 1 96.69 87 GLU A N 1
ATOM 647 C CA . GLU A 1 87 ? -9.102 -24.344 -10.75 1 96.69 87 GLU A CA 1
ATOM 648 C C . GLU A 1 87 ? -9.453 -23.328 -9.656 1 96.69 87 GLU A C 1
ATOM 650 O O . GLU A 1 87 ? -8.609 -22.531 -9.25 1 96.69 87 GLU A O 1
ATOM 655 N N . THR A 1 88 ? -10.734 -23.406 -9.211 1 97.5 88 THR A N 1
ATOM 656 C CA . THR A 1 88 ? -11.195 -22.375 -8.281 1 97.5 88 THR A CA 1
ATOM 657 C C . THR A 1 88 ? -11.773 -23.016 -7.02 1 97.5 88 THR A C 1
ATOM 659 O O . THR A 1 88 ? -12.031 -24.219 -6.984 1 97.5 88 THR A O 1
ATOM 662 N N . LEU A 1 89 ? -11.898 -22.266 -5.992 1 98.31 89 LEU A N 1
ATOM 663 C CA . LEU A 1 89 ? -12.602 -22.641 -4.77 1 98.31 89 LEU A CA 1
ATOM 664 C C . LEU A 1 89 ? -14.086 -22.312 -4.871 1 98.31 89 LEU A C 1
ATOM 666 O O . LEU A 1 89 ? -14.469 -21.344 -5.523 1 98.31 89 LEU A O 1
ATOM 670 N N . THR A 1 90 ? -14.883 -23.156 -4.219 1 98.06 90 THR A N 1
ATOM 671 C CA . THR A 1 90 ? -16.328 -22.922 -4.223 1 98.06 90 THR A CA 1
ATOM 672 C C . THR A 1 90 ? -16.703 -21.875 -3.18 1 98.06 90 THR A C 1
ATOM 674 O O . THR A 1 90 ? -15.891 -21.516 -2.318 1 98.06 90 THR A O 1
ATOM 677 N N . TYR A 1 91 ? -17.938 -21.375 -3.346 1 98.62 91 TYR A N 1
ATOM 678 C CA . TYR A 1 91 ? -18.469 -20.469 -2.34 1 98.62 91 TYR A CA 1
ATOM 679 C C . TYR A 1 91 ? -18.516 -21.125 -0.97 1 98.62 91 TYR A C 1
ATOM 681 O O . TYR A 1 91 ? -18.25 -20.5 0.05 1 98.62 91 TYR A O 1
ATOM 689 N N . GLU A 1 92 ? -18.828 -22.375 -0.894 1 98.38 92 GLU A N 1
ATOM 690 C CA . GLU A 1 92 ? -18.844 -23.109 0.367 1 98.38 92 GLU A CA 1
ATOM 691 C C . GLU A 1 92 ? -17.453 -23.172 0.986 1 98.38 92 GLU A C 1
ATOM 693 O O . GLU A 1 92 ? -17.297 -23.047 2.203 1 98.38 92 GLU A O 1
ATOM 698 N N . ASP A 1 93 ? -16.422 -23.422 0.121 1 98.38 93 ASP A N 1
ATOM 699 C CA . ASP A 1 93 ? -15.047 -23.359 0.601 1 98.38 93 ASP A CA 1
ATOM 700 C C . ASP A 1 93 ? -14.758 -22.016 1.26 1 98.38 93 ASP A C 1
ATOM 702 O O . ASP A 1 93 ? -14.203 -21.953 2.363 1 98.38 93 ASP A O 1
ATOM 706 N N . TYR A 1 94 ? -15.195 -20.984 0.559 1 98.81 94 TYR A N 1
ATOM 707 C CA . TYR A 1 94 ? -14.969 -19.641 1.063 1 98.81 94 TYR A CA 1
ATOM 708 C C . TYR A 1 94 ? -15.609 -19.453 2.438 1 98.81 94 TYR A C 1
ATOM 710 O O . TYR A 1 94 ? -14.969 -18.953 3.361 1 98.81 94 TYR A O 1
ATOM 718 N N . LEU A 1 95 ? -16.828 -19.828 2.562 1 98.81 95 LEU A N 1
ATOM 719 C CA . LEU A 1 95 ? -17.531 -19.672 3.83 1 98.81 95 LEU A CA 1
ATOM 720 C C . LEU A 1 95 ? -16.812 -20.422 4.945 1 98.81 95 LEU A C 1
ATOM 722 O O . LEU A 1 95 ? -16.656 -19.906 6.055 1 98.81 95 LEU A O 1
ATOM 726 N N . ASP A 1 96 ? -16.391 -21.625 4.652 1 98.56 96 ASP A N 1
ATOM 727 C CA . ASP A 1 96 ? -15.703 -22.453 5.637 1 98.56 96 ASP A CA 1
ATOM 728 C C . ASP A 1 96 ? -14.406 -21.797 6.105 1 98.56 96 ASP A C 1
ATOM 730 O O . ASP A 1 96 ? -14.133 -21.734 7.305 1 98.56 96 ASP A O 1
ATOM 734 N N . PHE A 1 97 ? -13.688 -21.25 5.188 1 98.81 97 PHE A N 1
ATOM 735 C CA . PHE A 1 97 ? -12.391 -20.672 5.551 1 98.81 97 PHE A CA 1
ATOM 736 C C . PHE A 1 97 ? -12.57 -19.312 6.191 1 98.81 97 PHE A C 1
ATOM 738 O O . PHE A 1 97 ? -11.797 -18.922 7.074 1 98.81 97 PHE A O 1
ATOM 745 N N . GLU A 1 98 ? -13.562 -18.562 5.715 1 98.69 98 GLU A N 1
ATOM 746 C CA . GLU A 1 98 ? -13.852 -17.297 6.379 1 98.69 98 GLU A CA 1
ATOM 747 C C . GLU A 1 98 ? -14.188 -17.516 7.852 1 98.69 98 GLU A C 1
ATOM 749 O O . GLU A 1 98 ? -13.664 -16.812 8.719 1 98.69 98 GLU A O 1
ATOM 754 N N . LEU A 1 99 ? -15.031 -18.5 8.156 1 98.5 99 LEU A N 1
ATOM 755 C CA . LEU A 1 99 ? -15.367 -18.844 9.531 1 98.5 99 LEU A CA 1
ATOM 756 C C . LEU A 1 99 ? -14.133 -19.297 10.297 1 98.5 99 LEU A C 1
ATOM 758 O O . LEU A 1 99 ? -13.906 -18.891 11.438 1 98.5 99 LEU A O 1
ATOM 762 N N . LEU A 1 100 ? -13.359 -20.141 9.672 1 98.69 100 LEU A N 1
ATOM 763 C CA . LEU A 1 100 ? -12.156 -20.656 10.312 1 98.69 100 LEU A CA 1
ATOM 764 C C . LEU A 1 100 ? -11.195 -19.531 10.664 1 98.69 100 LEU A C 1
ATOM 766 O O . LEU A 1 100 ? -10.656 -19.484 11.773 1 98.69 100 LEU A O 1
ATOM 770 N N . ALA A 1 101 ? -10.961 -18.594 9.711 1 98.81 101 ALA A N 1
ATOM 771 C CA . ALA A 1 101 ? -10.078 -17.469 9.961 1 98.81 101 ALA A CA 1
ATOM 772 C C . ALA A 1 101 ? -10.57 -16.641 11.148 1 98.81 101 ALA A C 1
ATOM 774 O O . ALA A 1 101 ? -9.773 -16.188 11.977 1 98.81 101 ALA A O 1
ATOM 775 N N . ARG A 1 102 ? -11.891 -16.438 11.227 1 98.19 102 ARG A N 1
ATOM 776 C CA . ARG A 1 102 ? -12.484 -15.688 12.336 1 98.19 102 ARG A CA 1
ATOM 777 C C . ARG A 1 102 ? -12.25 -16.406 13.664 1 98.19 102 ARG A C 1
ATOM 779 O O . ARG A 1 102 ? -11.898 -15.773 14.664 1 98.19 102 ARG A O 1
ATOM 786 N N . LYS A 1 103 ? -12.391 -17.719 13.688 1 98.44 103 LYS A N 1
ATOM 787 C CA . LYS A 1 103 ? -12.188 -18.516 14.898 1 98.44 103 LYS A CA 1
ATOM 788 C C . LYS A 1 103 ? -10.727 -18.484 15.328 1 98.44 103 LYS A C 1
ATOM 790 O O . LYS A 1 103 ? -10.422 -18.484 16.531 1 98.44 103 LYS A O 1
ATOM 795 N N . LEU A 1 104 ? -9.859 -18.469 14.359 1 98.56 104 LEU A N 1
ATOM 796 C CA . LEU A 1 104 ? -8.422 -18.516 14.633 1 98.56 104 LEU A CA 1
ATOM 797 C C . LEU A 1 104 ? -7.891 -17.125 14.961 1 98.56 104 LEU A C 1
ATOM 799 O O . LEU A 1 104 ? -6.766 -16.984 15.453 1 98.56 104 LEU A O 1
ATOM 803 N N . GLY A 1 105 ? -8.656 -16.109 14.656 1 98.38 105 GLY A N 1
ATOM 804 C CA . GLY A 1 105 ? -8.289 -14.75 14.992 1 98.38 105 GLY A CA 1
ATOM 805 C C . GLY A 1 105 ? -7.285 -14.148 14.031 1 98.38 105 GLY A C 1
ATOM 806 O O . GLY A 1 105 ? -6.383 -13.414 14.438 1 98.38 105 GLY A O 1
ATOM 807 N N . VAL A 1 106 ? -7.336 -14.516 12.758 1 98.88 106 VAL A N 1
ATOM 808 C CA . VAL A 1 106 ? -6.438 -13.938 11.758 1 98.88 106 VAL A CA 1
ATOM 809 C C . VAL A 1 106 ? -7.254 -13.305 10.633 1 98.88 106 VAL A C 1
ATOM 811 O O . VAL A 1 106 ? -8.438 -13.609 10.469 1 98.88 106 VAL A O 1
ATOM 814 N N . HIS A 1 107 ? -6.688 -12.367 9.914 1 98.88 107 HIS A N 1
ATOM 815 C CA . HIS A 1 107 ? -7.316 -11.766 8.742 1 98.88 107 HIS A CA 1
ATOM 816 C C . HIS A 1 107 ? -7.301 -12.719 7.551 1 98.88 107 HIS A C 1
ATOM 818 O O . HIS A 1 107 ? -6.449 -13.609 7.48 1 98.88 107 HIS A O 1
ATOM 824 N N . MET A 1 108 ? -8.227 -12.508 6.633 1 98.88 108 MET A N 1
ATOM 825 C CA . MET A 1 108 ? -8.281 -13.305 5.414 1 98.88 108 MET A CA 1
ATOM 826 C C . MET A 1 108 ? -8.773 -12.477 4.238 1 98.88 108 MET A C 1
ATOM 828 O O . MET A 1 108 ? -9.578 -11.555 4.414 1 98.88 108 MET A O 1
ATOM 832 N N . HIS A 1 109 ? -8.297 -12.797 3.061 1 98.88 109 HIS A N 1
ATOM 833 C CA . HIS A 1 109 ? -8.859 -12.25 1.835 1 98.88 109 HIS A CA 1
ATOM 834 C C . HIS A 1 109 ? -8.906 -13.297 0.729 1 98.88 109 HIS A C 1
ATOM 836 O O . HIS A 1 109 ? -8.227 -14.32 0.805 1 98.88 109 HIS A O 1
ATOM 842 N N . ALA A 1 110 ? -9.812 -13.117 -0.166 1 98.81 110 ALA A N 1
ATOM 843 C CA . ALA A 1 110 ? -10 -13.953 -1.352 1 98.81 110 ALA A CA 1
ATOM 844 C C . ALA A 1 110 ? -9.484 -13.25 -2.604 1 98.81 110 ALA A C 1
ATOM 846 O O . ALA A 1 110 ? -9.648 -12.039 -2.756 1 98.81 110 ALA A O 1
ATOM 847 N N . ILE A 1 111 ? -8.938 -14 -3.479 1 98.44 111 ILE A N 1
ATOM 848 C CA . ILE A 1 111 ? -8.383 -13.422 -4.699 1 98.44 111 ILE A CA 1
ATOM 849 C C . ILE A 1 111 ? -9.125 -13.984 -5.914 1 98.44 111 ILE A C 1
ATOM 851 O O . ILE A 1 111 ? -9.297 -15.195 -6.035 1 98.44 111 ILE A O 1
ATOM 855 N N . THR A 1 112 ? -9.609 -13.102 -6.707 1 97.75 112 THR A N 1
ATOM 856 C CA . THR A 1 112 ? -10.18 -13.383 -8.023 1 97.75 112 THR A CA 1
ATOM 857 C C . THR A 1 112 ? -9.367 -12.711 -9.117 1 97.75 112 THR A C 1
ATOM 859 O O . THR A 1 112 ? -8.383 -12.023 -8.836 1 97.75 112 THR A O 1
ATOM 862 N N . LYS A 1 113 ? -9.766 -12.93 -10.328 1 94.56 113 LYS A N 1
ATOM 863 C CA . LYS A 1 113 ? -9.102 -12.242 -11.43 1 94.56 113 LYS A CA 1
ATOM 864 C C . LYS A 1 113 ? -9.391 -10.742 -11.391 1 94.56 113 LYS A C 1
ATOM 866 O O . LYS A 1 113 ? -8.602 -9.938 -11.906 1 94.56 113 LYS A O 1
ATOM 871 N N . GLU A 1 114 ? -10.492 -10.398 -10.711 1 95.5 114 GLU A N 1
ATOM 872 C CA . GLU A 1 114 ? -10.938 -9.008 -10.719 1 95.5 114 GLU A CA 1
ATOM 873 C C . GLU A 1 114 ? -10.266 -8.211 -9.602 1 95.5 114 GLU A C 1
ATOM 875 O O . GLU A 1 114 ? -10.148 -6.984 -9.703 1 95.5 114 GLU A O 1
ATOM 880 N N . GLY A 1 115 ? -9.938 -8.883 -8.57 1 97.5 115 GLY A N 1
ATOM 881 C CA . GLY A 1 115 ? -9.352 -8.164 -7.453 1 97.5 115 GLY A CA 1
ATOM 882 C C . GLY A 1 115 ? -9.305 -8.984 -6.176 1 97.5 115 GLY A C 1
ATOM 883 O O . GLY A 1 115 ? -9.562 -10.188 -6.195 1 97.5 115 GLY A O 1
ATOM 884 N N . ILE A 1 116 ? -8.914 -8.32 -5.113 1 98.56 116 ILE A N 1
ATOM 885 C CA . ILE A 1 116 ? -8.797 -8.906 -3.777 1 98.56 116 ILE A CA 1
ATOM 886 C C . ILE A 1 116 ? -10 -8.492 -2.934 1 98.56 116 ILE A C 1
ATOM 888 O O . ILE A 1 116 ? -10.352 -7.309 -2.873 1 98.56 116 ILE A O 1
ATOM 892 N N . TYR A 1 117 ? -10.656 -9.453 -2.355 1 98.88 117 TYR A N 1
ATOM 893 C CA . TYR A 1 117 ? -11.859 -9.242 -1.56 1 98.88 117 TYR A CA 1
ATOM 894 C C . TYR A 1 117 ? -11.625 -9.609 -0.101 1 98.88 117 TYR A C 1
ATOM 896 O O . TYR A 1 117 ? -11.047 -10.656 0.193 1 98.88 117 TYR A O 1
ATOM 904 N N . THR A 1 118 ? -12.047 -8.781 0.862 1 98.94 118 THR A N 1
ATOM 905 C CA . THR A 1 118 ? -11.969 -9.133 2.275 1 98.94 118 THR A CA 1
ATOM 906 C C . THR A 1 118 ? -13.273 -8.781 2.992 1 98.94 118 THR A C 1
ATOM 908 O O . THR A 1 118 ? -13.945 -7.816 2.621 1 98.94 118 THR A O 1
ATOM 911 N N . ALA A 1 119 ? -13.625 -9.562 3.99 1 98.75 119 ALA A N 1
ATOM 912 C CA . ALA A 1 119 ? -14.766 -9.266 4.859 1 98.75 119 ALA A CA 1
ATOM 913 C C . ALA A 1 119 ? -14.305 -8.578 6.141 1 98.75 119 ALA A C 1
ATOM 915 O O . ALA A 1 119 ? -15.133 -8.188 6.969 1 98.75 119 ALA A O 1
ATOM 916 N N . ASN A 1 120 ? -13.031 -8.438 6.348 1 98.75 120 ASN A N 1
ATOM 917 C CA . ASN A 1 120 ? -12.523 -7.715 7.512 1 98.75 120 ASN A CA 1
ATOM 918 C C . ASN A 1 120 ? -12.797 -6.215 7.402 1 98.75 120 ASN A C 1
ATOM 920 O O . ASN A 1 120 ? -12.344 -5.566 6.457 1 98.75 120 ASN A O 1
ATOM 924 N N . ARG A 1 121 ? -13.422 -5.711 8.398 1 98.25 121 ARG A N 1
ATOM 925 C CA . ARG A 1 121 ? -13.703 -4.277 8.406 1 98.25 121 ARG A CA 1
ATOM 926 C C . ARG A 1 121 ? -12.484 -3.484 8.859 1 98.25 121 ARG A C 1
ATOM 928 O O . ARG A 1 121 ? -12.312 -2.322 8.477 1 98.25 121 ARG A O 1
ATOM 935 N N . ASP A 1 122 ? -11.781 -4.09 9.789 1 98.69 122 ASP A N 1
ATOM 936 C CA . ASP A 1 122 ? -10.414 -3.645 10.055 1 98.69 122 ASP A CA 1
ATOM 937 C C . ASP A 1 122 ? -9.43 -4.293 9.086 1 98.69 122 ASP A C 1
ATOM 939 O O . ASP A 1 122 ? -8.961 -5.41 9.32 1 98.69 122 ASP A O 1
ATOM 943 N N . ILE A 1 123 ? -9.164 -3.623 8 1 98.75 123 ILE A N 1
ATOM 944 C CA . ILE A 1 123 ? -8.422 -4.215 6.895 1 98.75 123 ILE A CA 1
ATOM 945 C C . ILE A 1 123 ? -7.027 -4.613 7.367 1 98.75 123 ILE A C 1
ATOM 947 O O . ILE A 1 123 ? -6.316 -3.811 7.977 1 98.75 123 ILE A O 1
ATOM 951 N N . GLY A 1 124 ? -6.656 -5.805 7.113 1 98.12 124 GLY A N 1
ATOM 952 C CA . GLY A 1 124 ? -5.375 -6.309 7.582 1 98.12 124 GLY A CA 1
ATOM 953 C C . GLY A 1 124 ? -4.191 -5.617 6.934 1 98.12 124 GLY A C 1
ATOM 954 O O . GLY A 1 124 ? -4.219 -5.312 5.738 1 98.12 124 GLY A O 1
ATOM 955 N N . LYS A 1 125 ? -3.201 -5.473 7.719 1 97.44 125 LYS A N 1
ATOM 956 C CA . LYS A 1 125 ? -1.962 -4.852 7.254 1 97.44 125 LYS A CA 1
ATOM 957 C C . LYS A 1 125 ? -1.415 -5.574 6.027 1 97.44 125 LYS A C 1
ATOM 959 O O . LYS A 1 125 ? -0.979 -4.934 5.066 1 97.44 125 LYS A O 1
ATOM 964 N N . TYR A 1 126 ? -1.508 -6.832 6.059 1 98.06 126 TYR A N 1
ATOM 965 C CA . TYR A 1 126 ? -0.888 -7.617 4.996 1 98.06 126 TYR A CA 1
ATOM 966 C C . TYR A 1 126 ? -1.841 -7.785 3.82 1 98.06 126 TYR A C 1
ATOM 968 O O . TYR A 1 126 ? -1.431 -8.211 2.738 1 98.06 126 TYR A O 1
ATOM 976 N N . THR A 1 127 ? -3.15 -7.504 4 1 98.56 127 THR A N 1
ATOM 977 C CA . THR A 1 127 ? -4.031 -7.332 2.852 1 98.56 127 THR A CA 1
ATOM 978 C C . THR A 1 127 ? -3.604 -6.129 2.014 1 98.56 127 THR A C 1
ATOM 980 O O . THR A 1 127 ? -3.494 -6.227 0.79 1 98.56 127 THR A O 1
ATOM 983 N N . ILE A 1 128 ? -3.318 -5.051 2.711 1 98 128 ILE A N 1
ATOM 984 C CA . ILE A 1 128 ? -2.855 -3.84 2.043 1 98 128 ILE A CA 1
ATOM 985 C C . ILE A 1 128 ? -1.522 -4.113 1.349 1 98 128 ILE A C 1
ATOM 987 O O . ILE A 1 128 ? -1.312 -3.688 0.21 1 98 128 ILE A O 1
ATOM 991 N N . HIS A 1 129 ? -0.696 -4.801 2.037 1 96.25 129 HIS A N 1
ATOM 992 C CA . HIS A 1 129 ? 0.592 -5.172 1.462 1 96.25 129 HIS A CA 1
ATOM 993 C C . HIS A 1 129 ? 0.412 -5.941 0.157 1 96.25 129 HIS A C 1
ATOM 995 O O . HIS A 1 129 ? 1.043 -5.617 -0.852 1 96.25 129 HIS A O 1
ATOM 1001 N N . GLU A 1 130 ? -0.456 -6.863 0.132 1 95 130 GLU A N 1
ATOM 1002 C CA . GLU A 1 130 ? -0.71 -7.691 -1.041 1 95 130 GLU A CA 1
ATOM 1003 C C . GLU A 1 130 ? -1.252 -6.859 -2.199 1 95 130 GLU A C 1
ATOM 1005 O O . GLU A 1 130 ? -0.766 -6.969 -3.328 1 95 130 GLU A O 1
ATOM 1010 N N . VAL A 1 131 ? -2.207 -6.094 -1.924 1 96.38 131 VAL A N 1
ATOM 1011 C CA . VAL A 1 131 ? -2.842 -5.242 -2.926 1 96.38 131 VAL A CA 1
ATOM 1012 C C . VAL A 1 131 ? -1.786 -4.383 -3.617 1 96.38 131 VAL A C 1
ATOM 1014 O O . VAL A 1 131 ? -1.787 -4.254 -4.844 1 96.38 131 VAL A O 1
ATOM 1017 N N . THR A 1 132 ? -0.913 -3.838 -2.83 1 93.62 132 THR A N 1
ATOM 1018 C CA . THR A 1 132 ? 0.14 -2.973 -3.352 1 93.62 132 THR A CA 1
ATOM 1019 C C . THR A 1 132 ? 1.156 -3.779 -4.152 1 93.62 132 THR A C 1
ATOM 1021 O O . THR A 1 132 ? 1.562 -3.369 -5.242 1 93.62 132 THR A O 1
ATOM 1024 N N . LEU A 1 133 ? 1.485 -4.918 -3.646 1 89.94 133 LEU A N 1
ATOM 1025 C CA . LEU A 1 133 ? 2.514 -5.758 -4.25 1 89.94 133 LEU A CA 1
ATOM 1026 C C . LEU A 1 133 ? 2.068 -6.262 -5.617 1 89.94 133 LEU A C 1
ATOM 1028 O O . LEU A 1 133 ? 2.852 -6.262 -6.57 1 89.94 133 LEU A O 1
ATOM 1032 N N . VAL A 1 134 ? 0.85 -6.668 -5.762 1 91.12 134 VAL A N 1
ATOM 1033 C CA . VAL A 1 134 ? 0.423 -7.348 -6.98 1 91.12 134 VAL A CA 1
ATOM 1034 C C . VAL A 1 134 ? -0.383 -6.387 -7.852 1 91.12 134 VAL A C 1
ATOM 1036 O O . VAL A 1 134 ? -0.821 -6.754 -8.945 1 91.12 134 VAL A O 1
ATOM 1039 N N . ASN A 1 135 ? -0.625 -5.164 -7.332 1 91.31 135 ASN A N 1
ATOM 1040 C CA . ASN A 1 135 ? -1.294 -4.098 -8.07 1 91.31 135 ASN A CA 1
ATOM 1041 C C . ASN A 1 135 ? -2.697 -4.512 -8.508 1 91.31 135 ASN A C 1
ATOM 1043 O O . ASN A 1 135 ? -3.031 -4.438 -9.688 1 91.31 135 ASN A O 1
ATOM 1047 N N . MET A 1 136 ? -3.502 -4.965 -7.605 1 95 136 MET A N 1
ATOM 1048 C CA . MET A 1 136 ? -4.906 -5.297 -7.832 1 95 136 MET A CA 1
ATOM 1049 C C . MET A 1 136 ? -5.816 -4.438 -6.961 1 95 136 MET A C 1
ATOM 1051 O O . MET A 1 136 ? -5.402 -3.965 -5.902 1 95 136 MET A O 1
ATOM 1055 N N . PRO A 1 137 ? -7.074 -4.258 -7.391 1 97.5 137 PRO A N 1
ATOM 1056 C CA . PRO A 1 137 ? -8 -3.502 -6.551 1 97.5 137 PRO A CA 1
ATOM 1057 C C . PRO A 1 137 ? -8.422 -4.27 -5.297 1 97.5 137 PRO A C 1
ATOM 1059 O O . PRO A 1 137 ? -8.367 -5.5 -5.277 1 97.5 137 PRO A O 1
ATOM 1062 N N . LEU A 1 138 ? -8.812 -3.52 -4.281 1 98.69 138 LEU A N 1
ATOM 1063 C CA . LEU A 1 138 ? -9.289 -4.078 -3.021 1 98.69 138 LEU A CA 1
ATOM 1064 C C . LEU A 1 138 ? -10.773 -3.787 -2.828 1 98.69 138 LEU A C 1
ATOM 1066 O O . LEU A 1 138 ? -11.219 -2.656 -3.035 1 98.69 138 LEU A O 1
ATOM 1070 N N . PHE A 1 139 ? -11.516 -4.789 -2.455 1 98.88 139 PHE A N 1
ATOM 1071 C CA . PHE A 1 139 ? -12.953 -4.672 -2.215 1 98.88 139 PHE A CA 1
ATOM 1072 C C . PHE A 1 139 ? -13.312 -5.203 -0.833 1 98.88 139 PHE A C 1
ATOM 1074 O O . PHE A 1 139 ? -12.891 -6.297 -0.45 1 98.88 139 PHE A O 1
ATOM 1081 N N . TYR A 1 140 ? -14.023 -4.406 -0.118 1 98.88 140 TYR A N 1
ATOM 1082 C CA . TYR A 1 140 ? -14.734 -4.973 1.023 1 98.88 140 TYR A CA 1
ATOM 1083 C C . TYR A 1 140 ? -16.047 -5.602 0.587 1 98.88 140 TYR A C 1
ATOM 1085 O O . TYR A 1 140 ? -16.859 -4.957 -0.083 1 98.88 140 TYR A O 1
ATOM 1093 N N . ARG A 1 141 ? -16.281 -6.824 0.921 1 98.88 141 ARG A N 1
ATOM 1094 C CA . ARG A 1 141 ? -17.531 -7.535 0.729 1 98.88 141 ARG A CA 1
ATOM 1095 C C . ARG A 1 141 ? -17.875 -8.398 1.944 1 98.88 141 ARG A C 1
ATOM 1097 O O . ARG A 1 141 ? -16.984 -9.008 2.545 1 98.88 141 ARG A O 1
ATOM 1104 N N . THR A 1 142 ? -19.172 -8.461 2.287 1 98.38 142 THR A N 1
ATOM 1105 C CA . THR A 1 142 ? -19.609 -9.461 3.254 1 98.38 142 THR A CA 1
ATOM 1106 C C . THR A 1 142 ? -19.5 -10.867 2.666 1 98.38 142 THR A C 1
ATOM 1108 O O . THR A 1 142 ? -19.469 -11.039 1.446 1 98.38 142 THR A O 1
ATOM 1111 N N . PRO A 1 143 ? -19.422 -11.852 3.6 1 98.5 143 PRO A N 1
ATOM 1112 C CA . PRO A 1 143 ? -19.391 -13.219 3.076 1 98.5 143 PRO A CA 1
ATOM 1113 C C . PRO A 1 143 ? -20.562 -13.523 2.152 1 98.5 143 PRO A C 1
ATOM 1115 O O . PRO A 1 143 ? -20.406 -14.227 1.149 1 98.5 143 PRO A O 1
ATOM 1118 N N . GLU A 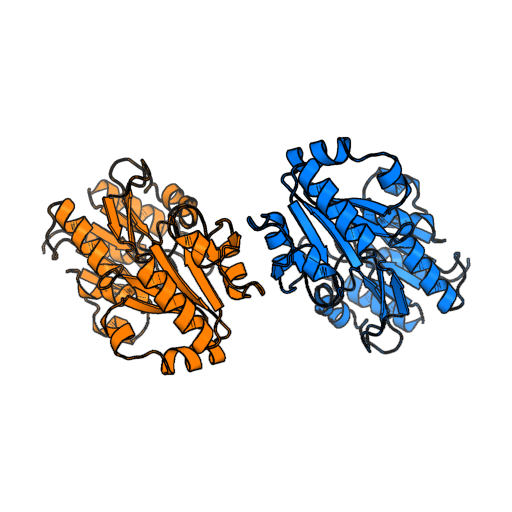1 144 ? -21.719 -12.969 2.422 1 98.19 144 GLU A N 1
ATOM 1119 C CA . GLU A 1 144 ? -22.906 -13.219 1.612 1 98.19 144 GLU A CA 1
ATOM 1120 C C . GLU A 1 144 ? -22.734 -12.68 0.196 1 98.19 144 GLU A C 1
ATOM 1122 O O . GLU A 1 144 ? -23.25 -13.25 -0.761 1 98.19 144 GLU A O 1
ATOM 1127 N N . GLU A 1 145 ? -21.969 -11.695 0.005 1 98.44 145 GLU A N 1
ATOM 1128 C CA . GLU A 1 145 ? -21.797 -11.031 -1.282 1 98.44 145 GLU A CA 1
ATOM 1129 C C . GLU A 1 145 ? -20.766 -11.758 -2.145 1 98.44 145 GLU A C 1
ATOM 1131 O O . GLU A 1 145 ? -20.594 -11.414 -3.316 1 98.44 145 GLU A O 1
ATOM 1136 N N . MET A 1 146 ? -20.125 -12.797 -1.639 1 98.62 146 MET A N 1
ATOM 1137 C CA . MET A 1 146 ? -19.047 -13.492 -2.348 1 98.62 146 MET A CA 1
ATOM 1138 C C . MET A 1 146 ? -19.594 -14.656 -3.158 1 98.62 146 MET A C 1
ATOM 1140 O O . MET A 1 146 ? -18.844 -15.336 -3.861 1 98.62 146 MET A O 1
ATOM 1144 N N . GLY A 1 147 ? -20.875 -14.883 -3.174 1 98.12 147 GLY A N 1
ATOM 1145 C CA . GLY A 1 147 ? -21.5 -16.062 -3.76 1 98.12 147 GLY A CA 1
ATOM 1146 C C . GLY A 1 147 ? -21.312 -16.141 -5.266 1 98.12 147 GLY A C 1
ATOM 1147 O O . GLY A 1 147 ? -21.344 -17.234 -5.84 1 98.12 147 GLY A O 1
ATOM 1148 N N . ASP A 1 148 ? -21.109 -15.031 -5.895 1 97.56 148 ASP A N 1
ATOM 1149 C CA . ASP A 1 148 ? -21.016 -15.031 -7.348 1 97.56 148 ASP A CA 1
ATOM 1150 C C . ASP A 1 148 ? -19.578 -14.773 -7.801 1 97.56 148 ASP A C 1
ATOM 1152 O O . ASP A 1 148 ? -19.328 -14.5 -8.977 1 97.56 148 ASP A O 1
ATOM 1156 N N . LYS A 1 149 ? -18.656 -14.828 -6.895 1 98.06 149 LYS A N 1
ATOM 1157 C CA . LYS A 1 149 ? -17.266 -14.547 -7.227 1 98.06 149 LYS A CA 1
ATOM 1158 C C . LYS A 1 149 ? -16.516 -15.828 -7.59 1 98.06 149 LYS A C 1
ATOM 1160 O O . LYS A 1 149 ? -16.719 -16.875 -6.965 1 98.06 149 LYS A O 1
ATOM 1165 N N . GLU A 1 150 ? -15.734 -15.75 -8.594 1 98.06 150 GLU A N 1
ATOM 1166 C CA . GLU A 1 150 ? -14.828 -16.844 -8.93 1 98.06 150 GLU A CA 1
ATOM 1167 C C . GLU A 1 150 ? -13.531 -16.75 -8.125 1 98.06 150 GLU A C 1
ATOM 1169 O O . GLU A 1 150 ? -12.594 -16.062 -8.523 1 98.06 150 GLU A O 1
ATOM 1174 N N . ILE A 1 151 ? -13.461 -17.516 -7.082 1 98.5 151 ILE A N 1
ATOM 1175 C CA . ILE A 1 151 ? -12.367 -17.406 -6.121 1 98.5 151 ILE A CA 1
ATOM 1176 C C . ILE A 1 151 ? -11.234 -18.344 -6.527 1 98.5 151 ILE A C 1
ATOM 1178 O O . ILE A 1 151 ? -11.398 -19.562 -6.531 1 98.5 151 ILE A O 1
ATOM 1182 N N . ILE A 1 152 ? -10.102 -17.781 -6.824 1 97.94 152 ILE A N 1
ATOM 1183 C CA . ILE A 1 152 ? -8.961 -18.562 -7.285 1 97.94 152 ILE A CA 1
ATOM 1184 C C . ILE A 1 152 ? -8.188 -19.094 -6.082 1 97.94 152 ILE A C 1
ATOM 1186 O O . ILE A 1 152 ? -7.816 -20.281 -6.055 1 97.94 152 ILE A O 1
ATOM 1190 N N . LYS A 1 153 ? -7.941 -18.234 -5.113 1 97.62 153 LYS A N 1
ATOM 1191 C CA . LYS A 1 153 ? -7.285 -18.656 -3.881 1 97.62 153 LYS A CA 1
ATOM 1192 C C . LYS A 1 153 ? -7.68 -17.766 -2.711 1 97.62 153 LYS A C 1
ATOM 1194 O O . LYS A 1 153 ? -8.234 -16.672 -2.91 1 97.62 153 LYS A O 1
ATOM 1199 N N . LEU A 1 154 ? -7.461 -18.312 -1.541 1 98.56 154 LEU A N 1
ATOM 1200 C CA . LEU A 1 154 ? -7.598 -17.562 -0.295 1 98.56 154 LEU A CA 1
ATOM 1201 C C . LEU A 1 154 ? -6.242 -17.391 0.382 1 98.56 154 LEU A C 1
ATOM 1203 O O . LEU A 1 154 ? -5.305 -18.141 0.114 1 98.56 154 LEU A O 1
ATOM 1207 N N . MET A 1 155 ? -6.234 -16.391 1.207 1 98.5 155 MET A N 1
ATOM 1208 C CA . MET A 1 155 ? -5.047 -16.188 2.031 1 98.5 155 MET A CA 1
ATOM 1209 C C . MET A 1 155 ? -5.43 -15.805 3.455 1 98.5 155 MET A C 1
ATOM 1211 O O . MET A 1 155 ? -6.266 -14.922 3.66 1 98.5 155 MET A O 1
ATOM 1215 N N . MET A 1 156 ? -4.902 -16.531 4.406 1 98.81 156 MET A N 1
ATOM 1216 C CA . MET A 1 156 ? -4.871 -16.047 5.785 1 98.81 156 MET A CA 1
ATOM 1217 C C . MET A 1 156 ? -3.588 -15.273 6.062 1 98.81 156 MET A C 1
ATOM 1219 O O . MET A 1 156 ? -2.504 -15.695 5.656 1 98.81 156 MET A O 1
ATOM 1223 N N . ILE A 1 157 ? -3.766 -14.109 6.723 1 98.81 157 ILE A N 1
ATOM 1224 C CA . ILE A 1 157 ? -2.611 -13.227 6.852 1 98.81 157 ILE A CA 1
ATOM 1225 C C . ILE A 1 157 ? -2.596 -12.594 8.242 1 98.81 157 ILE A C 1
ATOM 1227 O O . ILE A 1 157 ? -3.65 -12.312 8.812 1 98.81 157 ILE A O 1
ATOM 1231 N N . ASP A 1 158 ? -1.394 -12.414 8.742 1 98.69 158 ASP A N 1
ATOM 1232 C CA . ASP A 1 158 ? -1.194 -11.688 9.992 1 98.69 158 ASP A CA 1
ATOM 1233 C C . ASP A 1 158 ? 0.286 -11.617 10.359 1 98.69 158 ASP A C 1
ATOM 1235 O O . ASP A 1 158 ? 1.136 -12.133 9.625 1 98.69 158 ASP A O 1
ATOM 1239 N N . GLN A 1 159 ? 0.583 -10.922 11.484 1 98.19 159 GLN A N 1
ATOM 1240 C CA . GLN A 1 159 ? 1.941 -10.977 12.016 1 98.19 159 GLN A CA 1
ATOM 1241 C C . GLN A 1 159 ? 2.424 -12.414 12.133 1 98.19 159 GLN A C 1
ATOM 1243 O O . GLN A 1 159 ? 1.648 -13.312 12.484 1 98.19 159 GLN A O 1
ATOM 1248 N N . PRO A 1 160 ? 3.699 -12.633 11.906 1 98.06 160 PRO A N 1
ATOM 1249 C CA . PRO A 1 160 ? 4.227 -14 11.82 1 98.06 160 PRO A CA 1
ATOM 1250 C C . PRO A 1 160 ? 3.881 -14.844 13.047 1 98.06 160 PRO A C 1
ATOM 1252 O O . PRO A 1 160 ? 3.432 -15.984 12.906 1 98.06 160 PRO A O 1
ATOM 1255 N N . ASP A 1 161 ? 4.039 -14.289 14.211 1 98.5 161 ASP A N 1
ATOM 1256 C CA . ASP A 1 161 ? 3.777 -15.062 15.422 1 98.5 161 ASP A CA 1
ATOM 1257 C C . ASP A 1 161 ? 2.291 -15.391 15.547 1 98.5 161 ASP A C 1
ATOM 1259 O O . ASP A 1 161 ? 1.931 -16.5 15.961 1 98.5 161 ASP A O 1
ATOM 1263 N N . ILE A 1 162 ? 1.464 -14.516 15.188 1 98.56 162 ILE A N 1
ATOM 1264 C CA . ILE A 1 162 ? 0.019 -14.711 15.242 1 98.56 162 ILE A CA 1
ATOM 1265 C C . ILE A 1 162 ? -0.404 -15.75 14.211 1 98.56 162 ILE A C 1
ATOM 1267 O O . ILE A 1 162 ? -1.177 -16.656 14.516 1 98.56 162 ILE A O 1
ATOM 1271 N N . LEU A 1 163 ? 0.103 -15.586 13.016 1 98.62 163 LEU A N 1
ATOM 1272 C CA . LEU A 1 163 ? -0.246 -16.516 11.945 1 98.62 163 LEU A CA 1
ATOM 1273 C C . LEU A 1 163 ? 0.253 -17.922 12.266 1 98.62 163 LEU A C 1
ATOM 1275 O O . LEU A 1 163 ? -0.465 -18.906 12.055 1 98.62 163 LEU A O 1
ATOM 1279 N N . ASP A 1 164 ? 1.463 -18.031 12.773 1 98.19 164 ASP A N 1
ATOM 1280 C CA . ASP A 1 164 ? 1.998 -19.328 13.148 1 98.19 164 ASP A CA 1
ATOM 1281 C C . ASP A 1 164 ? 1.108 -20.016 14.188 1 98.19 164 ASP A C 1
ATOM 1283 O O . ASP A 1 164 ? 0.836 -21.219 14.086 1 98.19 164 ASP A O 1
ATOM 1287 N N . ALA A 1 165 ? 0.701 -19.281 15.195 1 98.56 165 ALA A N 1
ATOM 1288 C CA . ALA A 1 165 ? -0.179 -19.828 16.219 1 98.56 165 ALA A CA 1
ATOM 1289 C C . ALA A 1 165 ? -1.502 -20.297 15.625 1 98.56 165 ALA A C 1
ATOM 1291 O O . ALA A 1 165 ? -2.041 -21.328 16.031 1 98.56 165 ALA A O 1
ATOM 1292 N N . ALA A 1 166 ? -2.035 -19.578 14.688 1 98.56 166 ALA A N 1
ATOM 1293 C CA . ALA A 1 166 ? -3.279 -19.953 14.008 1 98.56 166 ALA A CA 1
ATOM 1294 C C . ALA A 1 166 ? -3.104 -21.219 13.188 1 98.56 166 ALA A C 1
ATOM 1296 O O . ALA A 1 166 ? -3.947 -22.109 13.227 1 98.56 166 ALA A O 1
ATOM 1297 N N . ILE A 1 167 ? -2.02 -21.25 12.422 1 97.88 167 ILE A N 1
ATOM 1298 C CA . ILE A 1 167 ? -1.745 -22.391 11.555 1 97.88 167 ILE A CA 1
ATOM 1299 C C . ILE A 1 167 ? -1.695 -23.672 12.391 1 97.88 167 ILE A C 1
ATOM 1301 O O . ILE A 1 167 ? -2.227 -24.703 11.984 1 97.88 167 ILE A O 1
ATOM 1305 N N . ALA A 1 168 ? -1.148 -23.609 13.555 1 97.94 168 ALA A N 1
ATOM 1306 C CA . ALA A 1 168 ? -1 -24.75 14.438 1 97.94 168 ALA A CA 1
ATOM 1307 C C . ALA A 1 168 ? -2.359 -25.297 14.875 1 97.94 168 ALA A C 1
ATOM 1309 O O . ALA A 1 168 ? -2.467 -26.438 15.32 1 97.94 168 ALA A O 1
ATOM 1310 N N . LYS A 1 169 ? -3.387 -24.531 14.742 1 98.31 169 LYS A N 1
ATOM 1311 C CA . LYS A 1 169 ? -4.715 -24.891 15.219 1 98.31 169 LYS A CA 1
ATOM 1312 C C . LYS A 1 169 ? -5.613 -25.344 14.07 1 98.31 169 LYS A C 1
ATOM 1314 O O . LYS A 1 169 ? -6.766 -25.719 14.281 1 98.31 169 LYS A O 1
ATOM 1319 N N . ILE A 1 170 ? -5.16 -25.266 12.852 1 98.19 170 ILE A N 1
ATOM 1320 C CA . ILE A 1 170 ? -5.949 -25.688 11.695 1 98.19 170 ILE A CA 1
ATOM 1321 C C . ILE A 1 170 ? -6.184 -27.188 11.758 1 98.19 170 ILE A C 1
ATOM 1323 O O . ILE A 1 170 ? -5.234 -27.969 11.883 1 98.19 170 ILE A O 1
ATOM 1327 N N . PRO A 1 171 ? -7.418 -27.625 11.625 1 97.25 171 PRO A N 1
ATOM 1328 C CA . PRO A 1 171 ? -7.719 -29.062 11.688 1 97.25 171 PRO A CA 1
ATOM 1329 C C . PRO A 1 171 ? -7.035 -29.859 10.578 1 97.25 171 PRO A C 1
ATOM 1331 O O . PRO A 1 171 ? -6.93 -29.391 9.445 1 97.25 171 PRO A O 1
ATOM 1334 N N . LYS A 1 172 ? -6.648 -31.047 10.844 1 96.25 172 LYS A N 1
ATOM 1335 C CA . LYS A 1 172 ? -5.98 -31.938 9.906 1 96.25 172 LYS A CA 1
ATOM 1336 C C . LYS A 1 172 ? -6.84 -32.156 8.664 1 96.25 172 LYS A C 1
ATOM 1338 O O . L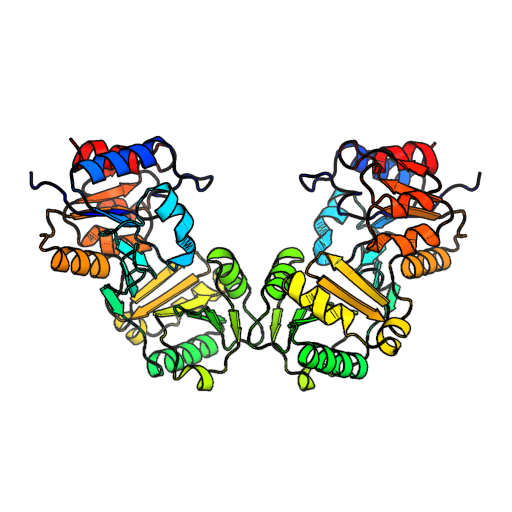YS A 1 172 ? -6.32 -32.25 7.547 1 96.25 172 LYS A O 1
ATOM 1343 N N . LYS A 1 173 ? -8.094 -32.312 8.883 1 95.69 173 LYS A N 1
ATOM 1344 C CA . LYS A 1 173 ? -9.008 -32.562 7.77 1 95.69 173 LYS A CA 1
ATOM 1345 C C . LYS A 1 173 ? -8.898 -31.438 6.727 1 95.69 173 LYS A C 1
ATOM 1347 O O . LYS A 1 173 ? -9.008 -31.703 5.527 1 95.69 173 LYS A O 1
ATOM 1352 N N . VAL A 1 174 ? -8.727 -30.219 7.145 1 95.88 174 VAL A N 1
ATOM 1353 C CA . VAL A 1 174 ? -8.57 -29.078 6.25 1 95.88 174 VAL A CA 1
ATOM 1354 C C . VAL A 1 174 ? -7.234 -29.188 5.512 1 95.88 174 VAL A C 1
ATOM 1356 O O . VAL A 1 174 ? -7.176 -29.047 4.289 1 95.88 174 VAL A O 1
ATOM 1359 N N . LEU A 1 175 ? -6.199 -29.5 6.25 1 92.94 175 LEU A N 1
ATOM 1360 C CA . LEU A 1 175 ? -4.863 -29.641 5.684 1 92.94 175 LEU A CA 1
ATOM 1361 C C . LEU A 1 175 ? -4.832 -30.75 4.633 1 92.94 175 LEU A C 1
ATOM 1363 O O . LEU A 1 175 ? -4.086 -30.656 3.654 1 92.94 175 LEU A O 1
ATOM 1367 N N . ASP A 1 176 ? -5.688 -31.734 4.77 1 94.5 176 ASP A N 1
ATOM 1368 C CA . ASP A 1 176 ? -5.711 -32.875 3.875 1 94.5 176 ASP A CA 1
ATOM 1369 C C . ASP A 1 176 ? -6.539 -32.594 2.627 1 94.5 176 ASP A C 1
ATOM 1371 O O . ASP A 1 176 ? -6.383 -33.25 1.602 1 94.5 176 ASP A O 1
ATOM 1375 N N . ASN A 1 177 ? -7.402 -31.656 2.701 1 96.62 177 ASN A N 1
ATOM 1376 C CA . ASN A 1 177 ? -8.391 -31.516 1.636 1 96.62 177 ASN A CA 1
ATOM 1377 C C . ASN A 1 177 ? -8.141 -30.266 0.796 1 96.62 177 ASN A C 1
ATOM 1379 O O . ASN A 1 177 ? -8.883 -29.984 -0.147 1 96.62 177 ASN A O 1
ATOM 1383 N N . TYR A 1 178 ? -7.16 -29.5 1.111 1 97.56 178 TYR A N 1
ATOM 1384 C CA . TYR A 1 178 ? -6.766 -28.328 0.359 1 97.56 178 TYR A CA 1
ATOM 1385 C C . TYR A 1 178 ? -5.25 -28.25 0.219 1 97.56 178 TYR A C 1
ATOM 1387 O O . TYR A 1 178 ? -4.52 -28.938 0.934 1 97.56 178 TYR A O 1
ATOM 1395 N N . THR A 1 179 ? -4.758 -27.594 -0.751 1 95.38 179 THR A N 1
ATOM 1396 C CA . THR A 1 179 ? -3.354 -27.203 -0.796 1 95.38 179 THR A CA 1
ATOM 1397 C C . THR A 1 179 ? -3.121 -25.938 0.041 1 95.38 179 THR A C 1
ATOM 1399 O O . THR A 1 179 ? -3.631 -24.875 -0.285 1 95.38 179 THR A O 1
ATOM 1402 N N . ILE A 1 180 ? -2.441 -26.094 1.124 1 94.5 180 ILE A N 1
ATOM 1403 C CA . ILE A 1 180 ? -2.168 -25 2.053 1 94.5 180 ILE A CA 1
ATOM 1404 C C . ILE A 1 180 ? -0.659 -24.797 2.193 1 94.5 180 ILE A C 1
ATOM 1406 O O . ILE A 1 180 ? 0.059 -25.734 2.562 1 94.5 180 ILE A O 1
ATOM 1410 N N . VAL A 1 181 ? -0.169 -23.625 1.867 1 89.31 181 VAL A N 1
ATOM 1411 C CA . VAL A 1 181 ? 1.269 -23.391 1.854 1 89.31 181 VAL A CA 1
ATOM 1412 C C . VAL A 1 181 ? 1.568 -22.031 2.504 1 89.31 181 VAL A C 1
ATOM 1414 O O . VAL A 1 181 ? 0.967 -21.016 2.145 1 89.31 181 VAL A O 1
ATOM 1417 N N . LYS A 1 182 ? 2.416 -22.031 3.502 1 90.69 182 LYS A N 1
ATOM 1418 C CA . LYS A 1 182 ? 2.932 -20.766 4.023 1 90.69 182 LYS A CA 1
ATOM 1419 C C . LYS A 1 182 ? 4.027 -20.203 3.121 1 90.69 182 LYS A C 1
ATOM 1421 O O . LYS A 1 182 ? 5.176 -20.656 3.178 1 90.69 182 LYS A O 1
ATOM 1426 N N . SER A 1 183 ? 3.844 -19.25 2.32 1 85.94 183 SER A N 1
ATOM 1427 C CA . SER A 1 183 ? 4.746 -18.75 1.289 1 85.94 183 SER A CA 1
ATOM 1428 C C . SER A 1 183 ? 5.688 -17.688 1.846 1 85.94 183 SER A C 1
ATOM 1430 O O . SER A 1 183 ? 6.77 -17.453 1.301 1 85.94 183 SER A O 1
ATOM 1432 N N . THR A 1 184 ? 5.262 -16.875 2.801 1 87.12 184 THR A N 1
ATOM 1433 C CA . THR A 1 184 ? 6.047 -15.914 3.57 1 87.12 184 THR A CA 1
ATOM 1434 C C . THR A 1 184 ? 5.637 -15.938 5.039 1 87.12 184 THR A C 1
ATOM 1436 O O . THR A 1 184 ? 4.609 -16.516 5.395 1 87.12 184 THR A O 1
ATOM 1439 N N . PRO A 1 185 ? 6.418 -15.422 5.906 1 93 185 PRO A N 1
ATOM 1440 C CA . PRO A 1 185 ? 6.125 -15.516 7.34 1 93 185 PRO A CA 1
ATOM 1441 C C . PRO A 1 185 ? 4.727 -15.016 7.688 1 93 185 PRO A C 1
ATOM 1443 O O . PRO A 1 185 ? 4.145 -15.445 8.688 1 93 185 PRO A O 1
ATOM 1446 N N . PHE A 1 186 ? 4.129 -14.164 6.801 1 97.56 186 PHE A N 1
ATOM 1447 C CA . PHE A 1 186 ? 2.865 -13.539 7.164 1 97.56 186 PHE A CA 1
ATOM 1448 C C . PHE A 1 186 ? 1.767 -13.922 6.18 1 97.56 186 PHE A C 1
ATOM 1450 O O . PHE A 1 186 ? 0.688 -13.328 6.184 1 97.56 186 PHE A O 1
ATOM 1457 N N . TYR A 1 187 ? 2.037 -14.891 5.305 1 95.88 187 TYR A N 1
ATOM 1458 C CA . TYR A 1 187 ? 1.071 -15.336 4.305 1 95.88 187 TYR A CA 1
ATOM 1459 C C . TYR A 1 187 ? 0.829 -16.828 4.402 1 95.88 187 TYR A C 1
ATOM 1461 O O . TYR A 1 187 ? 1.767 -17.625 4.305 1 95.88 187 TYR A O 1
ATOM 1469 N N . LEU A 1 188 ? -0.386 -17.266 4.527 1 96.69 188 LEU A N 1
ATOM 1470 C CA . LEU A 1 188 ? -0.83 -18.641 4.297 1 96.69 188 LEU A CA 1
ATOM 1471 C C . LEU A 1 188 ? -1.774 -18.719 3.104 1 96.69 188 LEU A C 1
ATOM 1473 O O . LEU A 1 188 ? -2.871 -18.156 3.139 1 96.69 188 LEU A O 1
ATOM 1477 N N . GLU A 1 189 ? -1.356 -19.438 2.121 1 96 189 GLU A N 1
ATOM 1478 C CA . GLU A 1 189 ? -2.146 -19.562 0.899 1 96 189 GLU A CA 1
ATOM 1479 C C . GLU A 1 189 ? -2.994 -20.828 0.916 1 96 189 GLU A C 1
ATOM 1481 O O . GLU A 1 189 ? -2.541 -21.891 1.374 1 96 189 GLU A O 1
ATOM 1486 N N . ILE A 1 190 ? -4.199 -20.688 0.44 1 97.88 190 ILE A N 1
ATOM 1487 C CA . ILE A 1 190 ? -5.148 -21.797 0.397 1 97.88 190 ILE A CA 1
ATOM 1488 C C . ILE A 1 190 ? -5.684 -21.969 -1.023 1 97.88 190 ILE A C 1
ATOM 1490 O O . ILE A 1 190 ? -6.344 -21.062 -1.553 1 97.88 190 ILE A O 1
ATOM 1494 N N . LEU A 1 191 ? -5.402 -23.047 -1.583 1 97.69 191 LEU A N 1
ATOM 1495 C CA . LEU A 1 191 ? -5.84 -23.391 -2.932 1 97.69 191 LEU A CA 1
ATOM 1496 C C . LEU A 1 191 ? -6.652 -24.688 -2.926 1 97.69 191 LEU A C 1
ATOM 1498 O O . LEU A 1 191 ? -6.652 -25.422 -1.934 1 97.69 191 LEU A O 1
ATOM 1502 N N . PRO A 1 192 ? -7.453 -24.969 -4.07 1 97.38 192 PRO A N 1
ATOM 1503 C CA . PRO A 1 192 ? -8.102 -26.281 -4.16 1 97.38 192 PRO A CA 1
ATOM 1504 C C . PRO A 1 192 ? -7.121 -27.438 -3.994 1 97.38 192 PRO A C 1
ATOM 1506 O O . PRO A 1 192 ? -5.922 -27.266 -4.227 1 97.38 192 PRO A O 1
ATOM 1509 N N . LYS A 1 193 ? -7.727 -28.516 -3.668 1 94.81 193 LYS A N 1
ATOM 1510 C CA . LYS A 1 193 ? -6.906 -29.703 -3.461 1 94.81 193 LYS A CA 1
ATOM 1511 C C . LYS A 1 193 ? -6.117 -30.062 -4.719 1 94.81 193 LYS A C 1
ATOM 1513 O O . LYS A 1 193 ? -6.66 -30.047 -5.824 1 94.81 193 LYS A O 1
ATOM 1518 N N . ASN A 1 194 ? -4.82 -30.25 -4.613 1 90.62 194 ASN A N 1
ATOM 1519 C CA . ASN A 1 194 ? -3.904 -30.719 -5.652 1 90.62 194 ASN A CA 1
ATOM 1520 C C . ASN A 1 194 ? -3.535 -29.578 -6.613 1 90.62 194 ASN A C 1
ATOM 1522 O O . ASN A 1 194 ? -3 -29.844 -7.695 1 90.62 194 ASN A O 1
ATOM 1526 N N . VAL A 1 195 ? -4.055 -28.406 -6.344 1 95.88 195 VAL A N 1
ATOM 1527 C CA . VAL A 1 195 ? -3.641 -27.266 -7.156 1 95.88 195 VAL A CA 1
ATOM 1528 C C . VAL A 1 195 ? -2.326 -26.703 -6.621 1 95.88 195 VAL A C 1
ATOM 1530 O O . VAL A 1 195 ? -2.244 -26.297 -5.457 1 95.88 195 VAL A O 1
ATOM 1533 N N . ASN A 1 196 ? -1.372 -26.703 -7.434 1 95.75 196 ASN A N 1
ATOM 1534 C CA . ASN A 1 196 ? -0.049 -26.156 -7.172 1 95.75 196 ASN A CA 1
ATOM 1535 C C . ASN A 1 196 ? 0.739 -25.938 -8.461 1 95.75 196 ASN A C 1
ATOM 1537 O O . ASN A 1 196 ? 0.27 -26.297 -9.547 1 95.75 196 ASN A O 1
ATOM 1541 N N . LYS A 1 197 ? 1.906 -25.359 -8.273 1 96.75 197 LYS A N 1
ATOM 1542 C CA . LYS A 1 197 ? 2.723 -25.109 -9.461 1 96.75 197 LYS A CA 1
ATOM 1543 C C . LYS A 1 197 ? 3.021 -26.391 -10.219 1 96.75 197 LYS A C 1
ATOM 1545 O O . LYS A 1 197 ? 3.057 -26.406 -11.453 1 96.75 197 LYS A O 1
ATOM 1550 N N . GLY A 1 198 ? 3.217 -27.516 -9.539 1 97.56 198 GLY A N 1
ATOM 1551 C CA . GLY A 1 198 ? 3.564 -28.797 -10.133 1 97.56 198 GLY A CA 1
ATOM 1552 C C . GLY A 1 198 ? 2.443 -29.391 -10.969 1 97.56 198 GLY A C 1
ATOM 1553 O O . GLY A 1 198 ? 2.648 -29.734 -12.133 1 97.56 198 GLY A O 1
ATOM 1554 N N . THR A 1 199 ? 1.289 -29.5 -10.398 1 97.12 199 THR A N 1
ATOM 1555 C CA . THR A 1 199 ? 0.156 -30.062 -11.125 1 97.12 199 THR A CA 1
ATOM 1556 C C . THR A 1 199 ? -0.187 -29.203 -12.344 1 97.12 199 THR A C 1
ATOM 1558 O O . THR A 1 199 ? -0.552 -29.734 -13.398 1 97.12 199 THR A O 1
ATOM 1561 N N . ALA A 1 200 ? -0.115 -27.875 -12.188 1 97.75 200 ALA A N 1
ATOM 1562 C CA . ALA A 1 200 ? -0.359 -26.984 -13.305 1 97.75 200 ALA A CA 1
ATOM 1563 C C . ALA A 1 200 ? 0.649 -27.203 -14.43 1 97.75 200 ALA A C 1
ATOM 1565 O O . ALA A 1 200 ? 0.279 -27.266 -15.602 1 97.75 200 ALA A O 1
ATOM 1566 N N . LEU A 1 201 ? 1.896 -27.391 -14.047 1 98.12 201 LEU A N 1
ATOM 1567 C CA . LEU A 1 201 ? 2.961 -27.625 -15.016 1 98.12 201 LEU A CA 1
ATOM 1568 C C . LEU A 1 201 ? 2.742 -28.938 -15.75 1 98.12 201 LEU A C 1
ATOM 1570 O O . LEU A 1 201 ? 2.896 -29.016 -16.969 1 98.12 201 LEU A O 1
ATOM 1574 N N . LEU A 1 202 ? 2.389 -29.953 -15.062 1 97.75 202 LEU A N 1
ATOM 1575 C CA . LEU A 1 202 ? 2.139 -31.25 -15.664 1 97.75 202 LEU A CA 1
ATOM 1576 C C . LEU A 1 202 ? 0.96 -31.188 -16.641 1 97.75 202 LEU A C 1
ATOM 1578 O O . LEU A 1 202 ? 1.013 -31.75 -17.719 1 97.75 202 LEU A O 1
ATOM 1582 N N . HIS A 1 203 ? -0.078 -30.516 -16.219 1 97 203 HIS A N 1
ATOM 1583 C CA . HIS A 1 203 ? -1.238 -30.359 -17.078 1 97 203 HIS A CA 1
ATOM 1584 C C . HIS A 1 203 ? -0.874 -29.625 -18.359 1 97 203 HIS A C 1
ATOM 1586 O O . HIS A 1 203 ? -1.319 -29.984 -19.453 1 97 203 HIS A O 1
ATOM 1592 N N . LEU A 1 204 ? -0.109 -28.609 -18.203 1 97.62 204 LEU A N 1
ATOM 1593 C CA . LEU A 1 204 ? 0.341 -27.859 -19.375 1 97.62 204 LEU A CA 1
ATOM 1594 C C . LEU A 1 204 ? 1.184 -28.734 -20.297 1 97.62 204 LEU A C 1
ATOM 1596 O O . LEU A 1 204 ? 0.985 -28.734 -21.516 1 97.62 204 LEU A O 1
ATOM 1600 N N . ALA A 1 205 ? 2.102 -29.516 -19.719 1 97.88 205 ALA A N 1
ATOM 1601 C CA . ALA A 1 205 ? 2.938 -30.438 -20.484 1 97.88 205 ALA A CA 1
ATOM 1602 C C . ALA A 1 205 ? 2.086 -31.438 -21.266 1 97.88 205 ALA A C 1
ATOM 1604 O O . ALA A 1 205 ? 2.322 -31.672 -22.453 1 97.88 205 ALA A O 1
ATOM 1605 N N . GLU A 1 206 ? 1.118 -31.953 -20.594 1 97.56 206 GLU A N 1
ATOM 1606 C CA . GLU A 1 206 ? 0.21 -32.906 -21.219 1 97.56 206 GLU A CA 1
ATOM 1607 C C . GLU A 1 206 ? -0.525 -32.281 -22.391 1 97.56 206 GLU A C 1
ATOM 1609 O O . GLU A 1 206 ? -0.629 -32.875 -23.453 1 97.56 206 GLU A O 1
ATOM 1614 N N . LYS A 1 207 ? -1.017 -31.125 -22.219 1 95.81 207 LYS A N 1
ATOM 1615 C CA . LYS A 1 207 ? -1.726 -30.422 -23.281 1 95.81 207 LYS A CA 1
ATOM 1616 C C . LYS A 1 207 ? -0.816 -30.172 -24.469 1 95.81 207 LYS A C 1
ATOM 1618 O O . LYS A 1 207 ? -1.282 -30.125 -25.609 1 95.81 207 LYS A O 1
ATOM 1623 N N . MET A 1 208 ? 0.478 -30.078 -24.172 1 95.75 208 MET A N 1
ATOM 1624 C CA . MET A 1 208 ? 1.454 -29.812 -25.219 1 95.75 208 MET A CA 1
ATOM 1625 C C . MET A 1 208 ? 1.975 -31.109 -25.828 1 95.75 208 MET A C 1
ATOM 1627 O O . MET A 1 208 ? 2.799 -31.094 -26.734 1 95.75 208 MET A O 1
ATOM 1631 N N . GLY A 1 209 ? 1.5 -32.25 -25.234 1 97.12 209 GLY A N 1
ATOM 1632 C CA . GLY A 1 209 ? 1.94 -33.531 -25.734 1 97.12 209 GLY A CA 1
ATOM 1633 C C . GLY A 1 209 ? 3.352 -33.906 -25.297 1 97.12 209 GLY A C 1
ATOM 1634 O O . GLY A 1 209 ? 4.055 -34.625 -26 1 97.12 209 GLY A O 1
ATOM 1635 N N . LEU A 1 210 ? 3.752 -33.375 -24.203 1 97.75 210 LEU A N 1
ATOM 1636 C CA . LEU A 1 210 ? 5.109 -33.625 -23.719 1 97.75 210 LEU A CA 1
ATOM 1637 C C . LEU A 1 210 ? 5.121 -34.656 -22.609 1 97.75 210 LEU A C 1
ATOM 1639 O O . LEU A 1 210 ? 4.148 -34.781 -21.859 1 97.75 210 LEU A O 1
ATOM 1643 N N . THR A 1 211 ? 6.227 -35.344 -22.531 1 97.56 211 THR A N 1
ATOM 1644 C CA . THR A 1 211 ? 6.441 -36.281 -21.438 1 97.56 211 THR A CA 1
ATOM 1645 C C . THR A 1 211 ? 7.203 -35.625 -20.297 1 97.56 211 THR A C 1
ATOM 1647 O O . THR A 1 211 ? 7.82 -34.562 -20.484 1 97.56 211 THR A O 1
ATOM 1650 N N . VAL A 1 212 ? 7.164 -36.219 -19.141 1 97.56 212 VAL A N 1
ATOM 1651 C CA . VAL A 1 212 ? 7.766 -35.656 -17.922 1 97.56 212 VAL A CA 1
ATOM 1652 C C . VAL A 1 212 ? 9.266 -35.469 -18.125 1 97.56 212 VAL A C 1
ATOM 1654 O O . VAL A 1 212 ? 9.844 -34.5 -17.656 1 97.56 212 VAL A O 1
ATOM 1657 N N . ASP A 1 213 ? 9.875 -36.375 -18.828 1 97.25 213 ASP A N 1
ATOM 1658 C CA . ASP A 1 213 ? 11.32 -36.312 -19.031 1 97.25 213 ASP A CA 1
ATOM 1659 C C . ASP A 1 213 ? 11.711 -35.125 -19.891 1 97.25 213 ASP A C 1
ATOM 1661 O O . ASP A 1 213 ? 12.883 -34.719 -19.953 1 97.25 213 ASP A O 1
ATOM 1665 N N . GLN A 1 214 ? 10.734 -34.5 -20.531 1 98.19 214 GLN A N 1
ATOM 1666 C CA . GLN A 1 214 ? 10.977 -33.344 -21.391 1 98.19 214 GLN A CA 1
ATOM 1667 C C . GLN A 1 214 ? 10.742 -32.031 -20.641 1 98.19 214 GLN A C 1
ATOM 1669 O O . GLN A 1 214 ? 10.805 -30.969 -21.219 1 98.19 214 GLN A O 1
ATOM 1674 N N . THR A 1 215 ? 10.531 -32.094 -19.328 1 98.56 215 THR A N 1
ATOM 1675 C CA . THR A 1 215 ? 10.195 -30.922 -18.531 1 98.56 215 THR A CA 1
ATOM 1676 C C . THR A 1 215 ? 11.305 -30.594 -17.547 1 98.56 215 THR A C 1
ATOM 1678 O O . THR A 1 215 ? 12 -31.5 -17.062 1 98.56 215 THR A O 1
ATOM 1681 N N . MET A 1 216 ? 11.477 -29.297 -17.328 1 98.69 216 MET A N 1
ATOM 1682 C CA . MET A 1 216 ? 12.391 -28.766 -16.328 1 98.69 216 MET A CA 1
ATOM 1683 C C . MET A 1 216 ? 11.688 -27.719 -15.453 1 98.69 216 MET A C 1
ATOM 1685 O O . MET A 1 216 ? 10.859 -26.953 -15.945 1 98.69 216 MET A O 1
ATOM 1689 N N . ALA A 1 217 ? 11.969 -27.719 -14.188 1 98.88 217 ALA A N 1
ATOM 1690 C CA . ALA A 1 217 ? 11.539 -26.672 -13.273 1 98.88 217 ALA A CA 1
ATOM 1691 C C . ALA A 1 217 ? 12.719 -26.078 -12.516 1 98.88 217 ALA A C 1
ATOM 1693 O O . ALA A 1 217 ? 13.625 -26.812 -12.094 1 98.88 217 ALA A O 1
ATOM 1694 N N . ILE A 1 218 ? 12.75 -24.812 -12.422 1 98.81 218 ILE A N 1
ATOM 1695 C CA . ILE A 1 218 ? 13.805 -24.109 -11.703 1 98.81 218 ILE A CA 1
ATOM 1696 C C . ILE A 1 218 ? 13.188 -23.297 -10.562 1 98.81 218 ILE A C 1
ATOM 1698 O O . ILE A 1 218 ? 12.312 -22.469 -10.781 1 98.81 218 ILE A O 1
ATOM 1702 N N . GLY A 1 219 ? 13.586 -23.562 -9.352 1 98.12 219 GLY A N 1
ATOM 1703 C CA . GLY A 1 219 ? 13.023 -22.859 -8.195 1 98.12 219 GLY A CA 1
ATOM 1704 C C . GLY A 1 219 ? 13.961 -22.828 -7.008 1 98.12 219 GLY A C 1
ATOM 1705 O O . GLY A 1 219 ? 15.086 -23.328 -7.082 1 98.12 219 GLY A O 1
ATOM 1706 N N . ASP A 1 220 ? 13.516 -22.109 -5.898 1 96.62 220 ASP A N 1
ATOM 1707 C CA . ASP A 1 220 ? 14.438 -21.922 -4.781 1 96.62 220 ASP A CA 1
ATOM 1708 C C . ASP A 1 220 ? 13.742 -22.156 -3.445 1 96.62 220 ASP A C 1
ATOM 1710 O O . ASP A 1 220 ? 14.391 -22.453 -2.439 1 96.62 220 ASP A O 1
ATOM 1714 N N . GLU A 1 221 ? 12.398 -21.938 -3.41 1 90.12 221 GLU A N 1
ATOM 1715 C CA . GLU A 1 221 ? 11.719 -21.969 -2.115 1 90.12 221 GLU A CA 1
ATOM 1716 C C . GLU A 1 221 ? 10.648 -23.047 -2.074 1 90.12 221 GLU A C 1
ATOM 1718 O O . GLU A 1 221 ? 10.375 -23.703 -3.086 1 90.12 221 GLU A O 1
ATOM 1723 N N . GLU A 1 222 ? 10.031 -23.219 -0.936 1 86.31 222 GLU A N 1
ATOM 1724 C CA . GLU A 1 222 ? 9.125 -24.312 -0.641 1 86.31 222 GLU A CA 1
ATOM 1725 C C . GLU A 1 222 ? 7.922 -24.312 -1.575 1 86.31 222 GLU A C 1
ATOM 1727 O O . GLU A 1 222 ? 7.395 -25.359 -1.929 1 86.31 222 GLU A O 1
ATOM 1732 N N . ASN A 1 223 ? 7.449 -23.172 -2.043 1 85.38 223 ASN A N 1
ATOM 1733 C CA . ASN A 1 223 ? 6.305 -23.125 -2.949 1 85.38 223 ASN A CA 1
ATOM 1734 C C . ASN A 1 223 ? 6.66 -23.703 -4.32 1 85.38 223 ASN A C 1
ATOM 1736 O O . ASN A 1 223 ? 5.773 -23.953 -5.141 1 85.38 223 ASN A O 1
ATOM 1740 N N . ASP A 1 224 ? 7.953 -24 -4.512 1 95.06 224 ASP A N 1
ATOM 1741 C CA . ASP A 1 224 ? 8.406 -24.578 -5.773 1 95.06 224 ASP A CA 1
ATOM 1742 C C . ASP A 1 224 ? 8.508 -26.094 -5.668 1 95.06 224 ASP A C 1
ATOM 1744 O O . ASP A 1 224 ? 8.672 -26.781 -6.68 1 95.06 224 ASP A O 1
ATOM 1748 N N . ARG A 1 225 ? 8.445 -26.656 -4.484 1 94.38 225 ARG A N 1
ATOM 1749 C CA . ARG A 1 225 ? 8.664 -28.078 -4.277 1 94.38 225 ARG A CA 1
ATOM 1750 C C . ARG A 1 225 ? 7.801 -28.906 -5.215 1 94.38 225 ARG A C 1
ATOM 1752 O O . ARG A 1 225 ? 8.289 -29.844 -5.852 1 94.38 225 ARG A O 1
ATOM 1759 N N . ALA A 1 226 ? 6.59 -28.547 -5.352 1 95.62 226 ALA A N 1
ATOM 1760 C CA . ALA A 1 226 ? 5.648 -29.359 -6.129 1 95.62 226 ALA A CA 1
ATOM 1761 C C . ALA A 1 226 ? 6.078 -29.438 -7.59 1 95.62 226 ALA A C 1
ATOM 1763 O O . ALA A 1 226 ? 5.977 -30.5 -8.211 1 95.62 226 ALA A O 1
ATOM 1764 N N . MET A 1 227 ? 6.527 -28.328 -8.156 1 97.62 227 MET A N 1
ATOM 1765 C CA . MET A 1 227 ? 6.914 -28.406 -9.562 1 97.62 227 MET A CA 1
ATOM 1766 C C . MET A 1 227 ? 8.266 -29.094 -9.727 1 97.62 227 MET A C 1
ATOM 1768 O O . MET A 1 227 ? 8.5 -29.781 -10.727 1 97.62 227 MET A O 1
ATOM 1772 N N . LEU A 1 228 ? 9.117 -29.031 -8.695 1 98.31 228 LEU A N 1
ATOM 1773 C CA . LEU A 1 228 ? 10.414 -29.703 -8.734 1 98.31 228 LEU A CA 1
ATOM 1774 C C . LEU A 1 228 ? 10.242 -31.219 -8.617 1 98.31 228 LEU A C 1
ATOM 1776 O O . LEU A 1 228 ? 10.977 -31.984 -9.25 1 98.31 228 LEU A O 1
ATOM 1780 N N . GLU A 1 229 ? 9.258 -31.609 -7.938 1 97.81 229 GLU A N 1
ATOM 1781 C CA . GLU A 1 229 ? 9.055 -33.031 -7.664 1 97.81 229 GLU A CA 1
ATOM 1782 C C . GLU A 1 229 ? 8.438 -33.75 -8.867 1 97.81 229 GLU A C 1
ATOM 1784 O O . GLU A 1 229 ? 8.578 -34.969 -9.008 1 97.81 229 GLU A O 1
ATOM 1789 N N . VAL A 1 230 ? 7.875 -33.031 -9.773 1 97.62 230 VAL A N 1
ATOM 1790 C CA . VAL A 1 230 ? 7.062 -33.719 -10.773 1 97.62 230 VAL A CA 1
ATOM 1791 C C . VAL A 1 230 ? 7.785 -33.719 -12.117 1 97.62 230 VAL A C 1
ATOM 1793 O O . VAL A 1 230 ? 7.434 -34.469 -13.023 1 97.62 230 VAL A O 1
ATOM 1796 N N . VAL A 1 231 ? 8.758 -32.938 -12.281 1 98.31 231 VAL A N 1
ATOM 1797 C CA . VAL A 1 231 ? 9.422 -32.781 -13.578 1 98.31 231 VAL A CA 1
ATOM 1798 C C . VAL A 1 231 ? 10.562 -33.812 -13.68 1 98.31 231 VAL A C 1
ATOM 1800 O O . VAL A 1 231 ? 11.008 -34.344 -12.664 1 98.31 231 VAL A O 1
ATOM 1803 N N . GLY A 1 232 ? 10.953 -34.031 -14.914 1 98 232 GLY A N 1
ATOM 1804 C CA . GLY A 1 232 ? 12.094 -34.906 -15.148 1 98 232 GLY A CA 1
ATOM 1805 C C . GLY A 1 232 ? 13.422 -34.25 -14.812 1 98 232 GLY A C 1
ATOM 1806 O O . GLY A 1 232 ? 14.406 -34.938 -14.547 1 98 232 GLY A O 1
ATOM 1807 N N . ASN A 1 233 ? 13.492 -32.938 -14.82 1 98.38 233 ASN A N 1
ATOM 1808 C CA . ASN A 1 233 ? 14.727 -32.219 -14.602 1 98.38 233 ASN A CA 1
ATOM 1809 C C . ASN A 1 233 ? 14.531 -31.078 -13.594 1 98.38 233 ASN A C 1
ATOM 1811 O O . ASN A 1 233 ? 14.5 -29.906 -13.961 1 98.38 233 ASN A O 1
ATOM 1815 N N . PRO A 1 234 ? 14.477 -31.422 -12.297 1 98.75 234 PRO A N 1
ATOM 1816 C CA . PRO A 1 234 ? 14.383 -30.406 -11.242 1 98.75 234 PRO A CA 1
ATOM 1817 C C . PRO A 1 234 ? 15.703 -29.688 -11 1 98.75 234 PRO A C 1
ATOM 1819 O O . PRO A 1 234 ? 16.734 -30.328 -10.758 1 98.75 234 PRO A O 1
ATOM 1822 N N . VAL A 1 235 ? 15.695 -28.422 -11.117 1 98.81 235 VAL A N 1
ATOM 1823 C CA . VAL A 1 235 ? 16.875 -27.578 -10.906 1 98.81 235 VAL A CA 1
ATOM 1824 C C . VAL A 1 235 ? 16.625 -26.641 -9.727 1 98.81 235 VAL A C 1
ATOM 1826 O O . VAL A 1 235 ? 15.648 -25.891 -9.719 1 98.81 235 VAL A O 1
ATOM 1829 N N . VAL A 1 236 ? 17.5 -26.656 -8.711 1 98.81 236 VAL A N 1
ATOM 1830 C CA . VAL A 1 236 ? 17.375 -25.781 -7.559 1 98.81 236 VAL A CA 1
ATOM 1831 C C . VAL A 1 236 ? 18.5 -24.734 -7.578 1 98.81 236 VAL A C 1
ATOM 1833 O O . VAL A 1 236 ? 19.641 -25.062 -7.883 1 98.81 236 VAL A O 1
ATOM 1836 N N . MET A 1 237 ? 18.141 -23.547 -7.289 1 98.81 237 MET A N 1
ATOM 1837 C CA . MET A 1 237 ? 19.094 -22.453 -7.23 1 98.81 237 MET A CA 1
ATOM 1838 C C . MET A 1 237 ? 20.141 -22.688 -6.137 1 98.81 237 MET A C 1
ATOM 1840 O O . MET A 1 237 ? 19.812 -23.25 -5.09 1 98.81 237 MET A O 1
ATOM 1844 N N . GLN A 1 238 ? 21.359 -22.172 -6.355 1 98.56 238 GLN A N 1
ATOM 1845 C CA . GLN A 1 238 ? 22.375 -22.25 -5.32 1 98.56 238 GLN A CA 1
ATOM 1846 C C . GLN A 1 238 ? 21.906 -21.578 -4.035 1 98.56 238 GLN A C 1
ATOM 1848 O O . GLN A 1 238 ? 22.219 -22.031 -2.936 1 98.56 238 GLN A O 1
ATOM 1853 N N . ASN A 1 239 ? 21.188 -20.531 -4.16 1 98.12 239 ASN A N 1
ATOM 1854 C CA . ASN A 1 239 ? 20.672 -19.812 -3.006 1 98.12 239 ASN A CA 1
ATOM 1855 C C . ASN A 1 239 ? 19.375 -20.438 -2.498 1 98.12 239 ASN A C 1
ATOM 1857 O O . ASN A 1 239 ? 18.703 -19.859 -1.641 1 98.12 239 ASN A O 1
ATOM 1861 N N . GLY A 1 240 ? 19.016 -21.516 -2.979 1 96.5 240 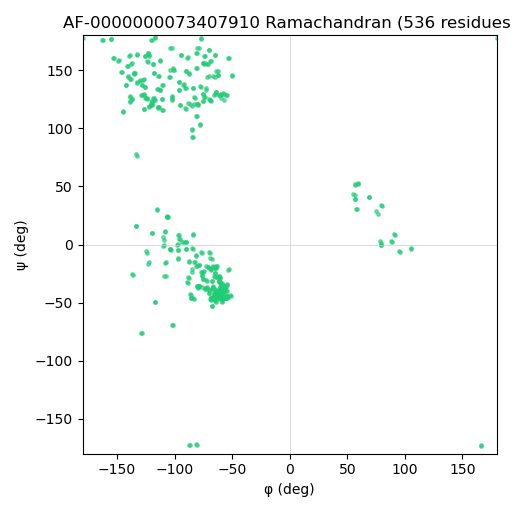GLY A N 1
ATOM 1862 C CA . GLY A 1 240 ? 17.734 -22.125 -2.637 1 96.5 240 GLY A CA 1
ATOM 1863 C C . GLY A 1 240 ? 17.734 -22.828 -1.297 1 96.5 240 GLY A C 1
ATOM 1864 O O . GLY A 1 240 ? 18.812 -23.047 -0.713 1 96.5 240 GLY A O 1
ATOM 1865 N N . ASN A 1 241 ? 16.656 -23.172 -0.855 1 93.94 241 ASN A N 1
ATOM 1866 C CA . ASN A 1 241 ? 16.422 -23.922 0.378 1 93.94 241 ASN A CA 1
ATOM 1867 C C . ASN A 1 241 ? 17.156 -25.25 0.378 1 93.94 241 ASN A C 1
ATOM 1869 O O . ASN A 1 241 ? 17.016 -26.047 -0.546 1 93.94 241 ASN A O 1
ATOM 1873 N N . PRO A 1 242 ? 17.891 -25.547 1.432 1 96.38 242 PRO A N 1
ATOM 1874 C CA . PRO A 1 242 ? 18.641 -26.812 1.505 1 96.38 242 PRO A CA 1
ATOM 1875 C C . PRO A 1 242 ? 17.75 -28.031 1.381 1 96.38 242 PRO A C 1
ATOM 1877 O O . PRO A 1 242 ? 18.156 -29.047 0.799 1 96.38 242 PRO A O 1
ATOM 1880 N N . GLU A 1 243 ? 16.625 -27.953 1.875 1 95.38 243 GLU A N 1
ATOM 1881 C CA . GLU A 1 243 ? 15.719 -29.094 1.81 1 95.38 243 GLU A CA 1
ATOM 1882 C C . GLU A 1 243 ? 15.281 -29.375 0.374 1 95.38 243 GLU A C 1
ATOM 1884 O O . GLU A 1 243 ? 15.047 -30.531 0.003 1 95.38 243 GLU A O 1
ATOM 1889 N N . LEU A 1 244 ? 15.195 -28.375 -0.42 1 96.25 244 LEU A N 1
ATOM 1890 C CA . LEU A 1 244 ? 14.812 -28.531 -1.817 1 96.25 244 LEU A CA 1
ATOM 1891 C C . LEU A 1 244 ? 15.969 -29.109 -2.633 1 96.25 244 LEU A C 1
ATOM 1893 O O . LEU A 1 244 ? 15.742 -29.828 -3.609 1 96.25 244 LEU A O 1
ATOM 1897 N N . LYS A 1 245 ? 17.156 -28.828 -2.238 1 97.69 245 LYS A N 1
ATOM 1898 C CA . LYS A 1 245 ? 18.328 -29.312 -2.963 1 97.69 245 LYS A CA 1
ATOM 1899 C C . LYS A 1 245 ? 18.422 -30.844 -2.912 1 97.69 245 LYS A C 1
ATOM 1901 O O . LYS A 1 245 ? 19.047 -31.453 -3.781 1 97.69 245 LYS A O 1
ATOM 1906 N N . LYS A 1 246 ? 17.781 -31.406 -1.99 1 97.5 246 LYS A N 1
ATOM 1907 C CA . LYS A 1 246 ? 17.812 -32.875 -1.825 1 97.5 246 LYS A CA 1
ATOM 1908 C C . LYS A 1 246 ? 17.031 -33.562 -2.947 1 97.5 246 LYS A C 1
ATOM 1910 O O . LYS A 1 246 ? 17.266 -34.719 -3.229 1 97.5 246 LYS A O 1
ATOM 1915 N N . ILE A 1 247 ? 16.172 -32.844 -3.596 1 96.69 247 ILE A N 1
ATOM 1916 C CA . ILE A 1 247 ? 15.375 -33.469 -4.641 1 96.69 247 ILE A CA 1
ATOM 1917 C C . ILE A 1 247 ? 15.82 -32.938 -6.008 1 96.69 247 ILE A C 1
ATOM 1919 O O . ILE A 1 247 ? 15.203 -33.25 -7.027 1 96.69 247 ILE A O 1
ATOM 1923 N N . ALA A 1 248 ? 16.828 -32.188 -6.051 1 98.19 248 ALA A N 1
ATOM 1924 C CA . ALA A 1 248 ? 17.328 -31.594 -7.289 1 98.19 248 ALA A CA 1
ATOM 1925 C C . ALA A 1 248 ? 18.109 -32.594 -8.109 1 98.19 248 ALA A C 1
ATOM 1927 O O . ALA A 1 248 ? 18.875 -33.406 -7.559 1 98.19 248 ALA A O 1
ATOM 1928 N N . LYS A 1 249 ? 17.891 -32.625 -9.344 1 98 249 LYS A N 1
ATOM 1929 C CA . LYS A 1 249 ? 18.812 -33.312 -10.266 1 98 249 LYS A CA 1
ATOM 1930 C C . LYS A 1 249 ? 20.062 -32.469 -10.5 1 98 249 LYS A C 1
ATOM 1932 O O . LYS A 1 249 ? 21.172 -33.031 -10.617 1 98 249 LYS A O 1
ATOM 1937 N N . TYR A 1 250 ? 19.859 -31.141 -10.547 1 97.88 250 TYR A N 1
ATOM 1938 C CA . TYR A 1 250 ? 20.953 -30.203 -10.727 1 97.88 250 TYR A CA 1
ATOM 1939 C C . TYR A 1 250 ? 20.828 -29.016 -9.766 1 97.88 250 TYR A C 1
ATOM 1941 O O . TYR A 1 250 ? 19.719 -28.641 -9.391 1 97.88 250 TYR A O 1
ATOM 1949 N N . ILE A 1 251 ? 21.938 -28.547 -9.375 1 98.69 251 ILE A N 1
ATOM 1950 C CA . ILE A 1 251 ? 22.016 -27.281 -8.656 1 98.69 251 ILE A CA 1
ATOM 1951 C C . ILE A 1 251 ? 22.672 -26.234 -9.547 1 98.69 251 ILE A C 1
ATOM 1953 O O . ILE A 1 251 ? 23.812 -26.406 -9.984 1 98.69 251 ILE A O 1
ATOM 1957 N N . THR A 1 252 ? 21.938 -25.234 -9.883 1 98.62 252 THR A N 1
ATOM 1958 C CA . THR A 1 252 ? 22.484 -24.172 -10.727 1 98.62 252 THR A CA 1
ATOM 1959 C C . THR A 1 252 ? 23.172 -23.109 -9.883 1 98.62 252 THR A C 1
ATOM 1961 O O . THR A 1 252 ? 23.422 -23.312 -8.688 1 98.62 252 THR A O 1
ATOM 1964 N N . LYS A 1 253 ? 23.594 -22 -10.5 1 98.56 253 LYS A N 1
ATOM 1965 C CA . LYS A 1 253 ? 24.234 -20.891 -9.789 1 98.56 253 LYS A CA 1
ATOM 1966 C C . LYS A 1 253 ? 23.203 -20.047 -9.055 1 98.56 253 LYS A C 1
ATOM 1968 O O . LYS A 1 253 ? 22 -20.312 -9.156 1 98.56 253 LYS A O 1
ATOM 1973 N N . SER A 1 254 ? 23.688 -19.047 -8.336 1 98.56 254 SER A N 1
ATOM 1974 C CA . SER A 1 254 ? 22.781 -18.188 -7.59 1 98.56 254 SER A CA 1
ATOM 1975 C C . SER A 1 254 ? 22.047 -17.234 -8.516 1 98.56 254 SER A C 1
ATOM 1977 O O . SER A 1 254 ? 22.453 -17.016 -9.664 1 98.56 254 SER A O 1
ATOM 1979 N N . ASN A 1 255 ? 20.969 -16.688 -7.984 1 98.31 255 ASN A N 1
ATOM 1980 C CA . ASN A 1 255 ? 20.219 -15.703 -8.766 1 98.31 255 ASN A CA 1
ATOM 1981 C C . ASN A 1 255 ? 21.062 -14.461 -9.039 1 98.31 255 ASN A C 1
ATOM 1983 O O . ASN A 1 255 ? 20.859 -13.781 -10.047 1 98.31 255 ASN A O 1
ATOM 1987 N N . GLU A 1 256 ? 22.094 -14.234 -8.266 1 98 256 GLU A N 1
ATOM 1988 C CA . GLU A 1 256 ? 23.016 -13.125 -8.484 1 98 256 GLU A CA 1
ATOM 1989 C C . GLU A 1 256 ? 23.969 -13.422 -9.633 1 98 256 GLU A C 1
ATOM 1991 O O . GLU A 1 256 ? 24.5 -12.5 -10.258 1 98 256 GLU A O 1
ATOM 1996 N N . GLU A 1 257 ? 24.125 -14.656 -9.852 1 98.44 257 GLU A N 1
ATOM 1997 C CA . GLU A 1 257 ? 25.047 -15.094 -10.906 1 98.44 257 GLU A CA 1
ATOM 1998 C C . GLU A 1 257 ? 24.281 -15.609 -12.117 1 98.44 257 GLU A C 1
ATOM 2000 O O . GLU A 1 257 ? 24.797 -16.453 -12.875 1 98.44 257 GLU A O 1
ATOM 2005 N N . SER A 1 258 ? 23.125 -15.203 -12.273 1 98.5 258 SER A N 1
ATOM 2006 C CA . SER A 1 258 ? 22.266 -15.57 -13.398 1 98.5 258 SER A CA 1
ATOM 2007 C C . SER A 1 258 ? 22.109 -17.078 -13.508 1 98.5 258 SER A C 1
ATOM 2009 O O . SER A 1 258 ? 22.297 -17.656 -14.578 1 98.5 258 SER A O 1
ATOM 2011 N N . GLY A 1 259 ? 21.734 -17.656 -12.43 1 98.75 259 GLY A N 1
ATOM 2012 C CA . GLY A 1 259 ? 21.641 -19.094 -12.336 1 98.75 259 GLY A CA 1
ATOM 2013 C C . GLY A 1 259 ? 20.656 -19.688 -13.344 1 98.75 259 GLY A C 1
ATOM 2014 O O . GLY A 1 259 ? 20.859 -20.812 -13.82 1 98.75 259 GLY A O 1
ATOM 2015 N N . VAL A 1 260 ? 19.594 -19 -13.656 1 98.81 260 VAL A N 1
ATOM 2016 C CA . VAL A 1 260 ? 18.641 -19.484 -14.648 1 98.81 260 VAL A CA 1
ATOM 2017 C C . VAL A 1 260 ? 19.297 -19.547 -16.016 1 98.81 260 VAL A C 1
ATOM 2019 O O . VAL A 1 260 ? 19.109 -20.516 -16.766 1 98.81 260 VAL A O 1
ATOM 2022 N N . ALA A 1 261 ? 20.062 -18.531 -16.375 1 98.75 261 ALA A N 1
ATOM 2023 C CA . ALA A 1 261 ? 20.797 -18.547 -17.641 1 98.75 261 ALA A CA 1
ATOM 2024 C C . ALA A 1 261 ? 21.75 -19.734 -17.719 1 98.75 261 ALA A C 1
ATOM 2026 O O . ALA A 1 261 ? 21.812 -20.422 -18.734 1 98.75 261 ALA A O 1
ATOM 2027 N N . TYR A 1 262 ? 22.484 -19.922 -16.641 1 98.69 262 TYR A N 1
ATOM 2028 C CA . TYR A 1 262 ? 23.406 -21.047 -16.578 1 98.69 262 TYR A CA 1
ATOM 2029 C C . TYR A 1 262 ? 22.672 -22.375 -16.797 1 98.69 262 TYR A C 1
ATOM 2031 O O . TYR A 1 262 ? 23.125 -23.203 -17.594 1 98.69 262 TYR A O 1
ATOM 2039 N N . ALA A 1 263 ? 21.562 -22.562 -16.156 1 98.69 263 ALA A N 1
ATOM 2040 C CA . ALA A 1 263 ? 20.797 -23.797 -16.266 1 98.69 263 ALA A CA 1
ATOM 2041 C C . ALA A 1 263 ? 20.297 -24 -17.703 1 98.69 263 ALA A C 1
ATOM 2043 O O . ALA A 1 263 ? 20.422 -25.109 -18.25 1 98.69 263 ALA A O 1
ATOM 2044 N N . LEU A 1 264 ? 19.766 -23 -18.297 1 98.56 264 LEU A N 1
ATOM 2045 C CA . LEU A 1 264 ? 19.25 -23.109 -19.656 1 98.56 264 LEU A CA 1
ATOM 2046 C C . LEU A 1 264 ? 20.375 -23.484 -20.625 1 98.56 264 LEU A C 1
ATOM 2048 O O . LEU A 1 264 ? 20.203 -24.344 -21.484 1 98.56 264 LEU A O 1
ATOM 2052 N N . ARG A 1 265 ? 21.516 -22.891 -20.484 1 97.88 265 ARG A N 1
ATOM 2053 C CA . ARG A 1 265 ? 22.609 -23.125 -21.406 1 97.88 265 ARG A CA 1
ATOM 2054 C C . ARG A 1 265 ? 23.234 -24.5 -21.188 1 97.88 265 ARG A C 1
ATOM 2056 O O . ARG A 1 265 ? 23.562 -25.203 -22.156 1 97.88 265 ARG A O 1
ATOM 2063 N N . GLU A 1 266 ? 23.328 -24.891 -19.969 1 97.44 266 GLU A N 1
ATOM 2064 C CA . GLU A 1 266 ? 24.031 -26.125 -19.625 1 97.44 266 GLU A CA 1
ATOM 2065 C C . GLU A 1 266 ? 23.156 -27.359 -19.906 1 97.44 266 GLU A C 1
ATOM 2067 O O . GLU A 1 266 ? 23.656 -28.375 -20.391 1 97.44 266 GLU A O 1
ATOM 2072 N N . TRP A 1 267 ? 21.828 -27.188 -19.672 1 97.25 267 TRP A N 1
ATOM 2073 C CA . TRP A 1 267 ? 21.062 -28.438 -19.641 1 97.25 267 TRP A CA 1
ATOM 2074 C C . TRP A 1 267 ? 19.922 -28.391 -20.656 1 97.25 267 TRP A C 1
ATOM 2076 O O . TRP A 1 267 ? 19.25 -29.406 -20.891 1 97.25 267 TRP A O 1
ATOM 2086 N N . VAL A 1 268 ? 19.641 -27.281 -21.312 1 97 268 VAL A N 1
ATOM 2087 C CA . VAL A 1 268 ? 18.516 -27.188 -22.234 1 97 268 VAL A CA 1
ATOM 2088 C C . VAL A 1 268 ? 19.031 -26.906 -23.641 1 97 268 VAL A C 1
ATOM 2090 O O . VAL A 1 268 ? 18.703 -27.641 -24.578 1 97 268 VAL A O 1
ATOM 2093 N N . ILE A 1 269 ? 19.875 -25.953 -23.781 1 93.44 269 ILE A N 1
ATOM 2094 C CA . ILE A 1 269 ? 20.312 -25.453 -25.078 1 93.44 269 ILE A CA 1
ATOM 2095 C C . ILE A 1 269 ? 21.438 -26.328 -25.609 1 93.44 269 ILE A C 1
ATOM 2097 O O . ILE A 1 269 ? 21.469 -26.688 -26.797 1 93.44 269 ILE A O 1
ATOM 2101 N N . ASN A 1 270 ? 22.375 -26.625 -24.766 1 83.94 270 ASN A N 1
ATOM 2102 C CA . ASN A 1 270 ? 23.547 -27.391 -25.219 1 83.94 270 ASN A CA 1
ATOM 2103 C C . ASN A 1 270 ? 23.312 -28.891 -25.109 1 83.94 270 ASN A C 1
ATOM 2105 O O . ASN A 1 270 ? 22.578 -29.344 -24.234 1 83.94 270 ASN A O 1
ATOM 2109 N N . MET B 1 1 ? 16.828 44.125 13.898 1 56.34 1 MET B N 1
ATOM 2110 C CA . MET B 1 1 ? 15.82 43.219 13.375 1 56.34 1 MET B CA 1
ATOM 2111 C C . MET B 1 1 ? 15.352 42.25 14.453 1 56.34 1 MET B C 1
ATOM 2113 O O . MET B 1 1 ? 16.125 41.906 15.352 1 56.34 1 MET B O 1
ATOM 2117 N N . THR B 1 2 ? 14.016 42.062 14.68 1 78 2 THR B N 1
ATOM 2118 C CA . THR B 1 2 ? 13.5 41.188 15.727 1 78 2 THR B CA 1
ATO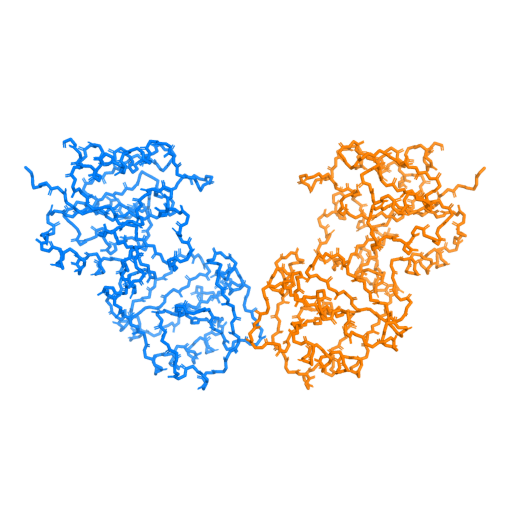M 2119 C C . THR B 1 2 ? 13.992 39.75 15.516 1 78 2 THR B C 1
ATOM 2121 O O . THR B 1 2 ? 14.023 39.25 14.383 1 78 2 THR B O 1
ATOM 2124 N N . SER B 1 3 ? 14.609 39.219 16.578 1 93.06 3 SER B N 1
ATOM 2125 C CA . SER B 1 3 ? 15.164 37.875 16.5 1 93.06 3 SER B CA 1
ATOM 2126 C C . SER B 1 3 ? 14.062 36.844 16.297 1 93.06 3 SER B C 1
ATOM 2128 O O . SER B 1 3 ? 13.016 36.906 16.953 1 93.06 3 SER B O 1
ATOM 2130 N N . ILE B 1 4 ? 14.273 36 15.359 1 97.56 4 ILE B N 1
ATOM 2131 C CA . ILE B 1 4 ? 13.336 34.906 15.086 1 97.56 4 ILE B CA 1
ATOM 2132 C C . ILE B 1 4 ? 13.438 33.844 16.188 1 97.56 4 ILE B C 1
ATOM 2134 O O . ILE B 1 4 ? 14.539 33.438 16.562 1 97.56 4 ILE B O 1
ATOM 2138 N N . LYS B 1 5 ? 12.266 33.438 16.656 1 98.19 5 LYS B N 1
ATOM 2139 C CA . LYS B 1 5 ? 12.25 32.5 17.781 1 98.19 5 LYS B CA 1
ATOM 2140 C C . LYS B 1 5 ? 11.508 31.219 17.438 1 98.19 5 LYS B C 1
ATOM 2142 O O . LYS B 1 5 ? 11.625 30.219 18.141 1 98.19 5 LYS B O 1
ATOM 2147 N N . LEU B 1 6 ? 10.734 31.203 16.375 1 98.56 6 LEU B N 1
ATOM 2148 C CA . LEU B 1 6 ? 9.945 30.062 15.938 1 98.56 6 LEU B CA 1
ATOM 2149 C C . LEU B 1 6 ? 10 29.906 14.422 1 98.56 6 LEU B C 1
ATOM 2151 O O . LEU B 1 6 ? 9.695 30.844 13.688 1 98.56 6 LEU B O 1
ATOM 2155 N N . VAL B 1 7 ? 10.438 28.734 13.953 1 98.81 7 VAL B N 1
ATOM 2156 C CA . VAL B 1 7 ? 10.539 28.438 12.523 1 98.81 7 VAL B CA 1
ATOM 2157 C C . VAL B 1 7 ? 9.703 27.219 12.188 1 98.81 7 VAL B C 1
ATOM 2159 O O . VAL B 1 7 ? 9.922 26.141 12.75 1 98.81 7 VAL B O 1
ATOM 2162 N N . ALA B 1 8 ? 8.734 27.359 11.352 1 98.88 8 ALA B N 1
ATOM 2163 C CA . ALA B 1 8 ? 7.98 26.234 10.805 1 98.88 8 ALA B CA 1
ATOM 2164 C C . ALA B 1 8 ? 8.531 25.812 9.445 1 98.88 8 ALA B C 1
ATOM 2166 O O . ALA B 1 8 ? 8.781 26.641 8.578 1 98.88 8 ALA B O 1
ATOM 2167 N N . VAL B 1 9 ? 8.711 24.531 9.305 1 98.81 9 VAL B N 1
ATOM 2168 C CA . VAL B 1 9 ? 9.344 24.031 8.086 1 98.81 9 VAL B CA 1
ATOM 2169 C C . VAL B 1 9 ? 8.5 22.922 7.477 1 98.81 9 VAL B C 1
ATOM 2171 O O . VAL B 1 9 ? 8.133 21.969 8.164 1 98.81 9 VAL B O 1
ATOM 2174 N N . ASP B 1 10 ? 8.188 23.031 6.18 1 98.19 10 ASP B N 1
ATOM 2175 C CA . ASP B 1 10 ? 7.551 21.969 5.41 1 98.19 10 ASP B CA 1
ATOM 2176 C C . ASP B 1 10 ? 8.516 20.812 5.184 1 98.19 10 ASP B C 1
ATOM 2178 O O . ASP B 1 10 ? 9.711 20.922 5.453 1 98.19 10 ASP B O 1
ATOM 2182 N N . ILE B 1 11 ? 7.98 19.672 4.73 1 96.25 11 ILE B N 1
ATOM 2183 C CA . ILE B 1 11 ? 8.812 18.484 4.613 1 96.25 11 ILE B CA 1
ATOM 2184 C C . ILE B 1 11 ? 9.211 18.281 3.152 1 96.25 11 ILE B C 1
ATOM 2186 O O . ILE B 1 11 ? 10.359 18.547 2.77 1 96.25 11 ILE B O 1
ATOM 2190 N N . ASP B 1 12 ? 8.242 17.922 2.312 1 91.75 12 ASP B N 1
ATOM 2191 C CA . ASP B 1 12 ? 8.531 17.547 0.934 1 91.75 12 ASP B CA 1
ATOM 2192 C C . ASP B 1 12 ? 8.875 18.75 0.081 1 91.75 12 ASP B C 1
ATOM 2194 O O . ASP B 1 12 ? 8.133 19.734 0.058 1 91.75 12 ASP B O 1
ATOM 2198 N N . GLY B 1 13 ? 10.016 18.656 -0.577 1 94.62 13 GLY B N 1
ATOM 2199 C CA . GLY B 1 13 ? 10.461 19.766 -1.408 1 94.62 13 GLY B CA 1
ATOM 2200 C C . GLY B 1 13 ? 11.102 20.891 -0.613 1 94.62 13 GLY B C 1
ATOM 2201 O O . GLY B 1 13 ? 11.562 21.875 -1.186 1 94.62 13 GLY B O 1
ATOM 2202 N N . THR B 1 14 ? 11.148 20.703 0.687 1 98 14 THR B N 1
ATOM 2203 C CA . THR B 1 14 ? 11.648 21.734 1.593 1 98 14 THR B CA 1
ATOM 2204 C C . THR B 1 14 ? 12.711 21.156 2.527 1 98 14 THR B C 1
ATOM 2206 O O . THR B 1 14 ? 13.906 21.234 2.238 1 98 14 THR B O 1
ATOM 2209 N N . LEU B 1 15 ? 12.336 20.406 3.539 1 98.38 15 LEU B N 1
ATOM 2210 C CA . LEU B 1 15 ? 13.227 19.828 4.539 1 98.38 15 LEU B CA 1
ATOM 2211 C C . LEU B 1 15 ? 14.047 18.688 3.938 1 98.38 15 LEU B C 1
ATOM 2213 O O . LEU B 1 15 ? 15.227 18.547 4.246 1 98.38 15 LEU B O 1
ATOM 2217 N N . LEU B 1 16 ? 13.422 17.953 3.07 1 97.69 16 LEU B N 1
ATOM 2218 C CA . LEU B 1 16 ? 14.039 16.766 2.488 1 97.69 16 LEU B CA 1
ATOM 2219 C C . LEU B 1 16 ? 14.547 17.062 1.08 1 97.69 16 LEU B C 1
ATOM 2221 O O . LEU B 1 16 ? 13.93 17.812 0.334 1 97.69 16 LEU B O 1
ATOM 2225 N N . ASN B 1 17 ? 15.609 16.359 0.68 1 97.12 17 ASN B N 1
ATOM 2226 C CA . ASN B 1 17 ? 16.031 16.406 -0.716 1 97.12 17 ASN B CA 1
ATOM 2227 C C . ASN B 1 17 ? 15.203 15.461 -1.58 1 97.12 17 ASN B C 1
ATOM 2229 O O . ASN B 1 17 ? 14.219 14.883 -1.11 1 97.12 17 ASN B O 1
ATOM 2233 N N . SER B 1 18 ? 15.625 15.289 -2.859 1 93.75 18 SER B N 1
ATOM 2234 C CA . SER B 1 18 ? 14.828 14.516 -3.805 1 93.75 18 SER B CA 1
ATOM 2235 C C . SER B 1 18 ? 14.891 13.023 -3.484 1 93.75 18 SER B C 1
ATOM 2237 O O . SER B 1 18 ? 14.039 12.258 -3.936 1 93.75 18 SER B O 1
ATOM 2239 N N . LYS B 1 19 ? 15.875 12.539 -2.715 1 92.81 19 LYS B N 1
ATOM 2240 C CA . LYS B 1 19 ? 16 11.156 -2.277 1 92.81 19 LYS B CA 1
ATOM 2241 C C . LYS B 1 19 ? 15.289 10.93 -0.946 1 92.81 19 LYS B C 1
ATOM 2243 O O . LYS B 1 19 ? 15.484 9.891 -0.304 1 92.81 19 LYS B O 1
ATOM 2248 N N . ARG B 1 20 ? 14.625 12.039 -0.427 1 93.44 20 ARG B N 1
ATOM 2249 C CA . ARG B 1 20 ? 13.828 12.047 0.8 1 93.44 20 ARG B CA 1
ATOM 2250 C C . ARG B 1 20 ? 14.719 11.867 2.025 1 93.44 20 ARG B C 1
ATOM 2252 O O . ARG B 1 20 ? 14.359 11.148 2.959 1 93.44 20 ARG B O 1
ATOM 2259 N N . GLU B 1 21 ? 15.805 12.516 1.964 1 96.44 21 GLU B N 1
ATOM 2260 C CA . GLU B 1 21 ? 16.75 12.453 3.066 1 96.44 21 GLU B CA 1
ATOM 2261 C C . GLU B 1 21 ? 16.969 13.82 3.699 1 96.44 21 GLU B C 1
ATOM 2263 O O . GLU B 1 21 ? 16.938 14.844 3.008 1 96.44 21 GLU B O 1
ATOM 2268 N N . ILE B 1 22 ? 17.219 13.812 4.996 1 98 22 ILE B N 1
ATOM 2269 C CA . ILE B 1 22 ? 17.734 14.984 5.688 1 98 22 ILE B CA 1
ATOM 2270 C C . ILE B 1 22 ? 19.25 15.094 5.453 1 98 22 ILE B C 1
ATOM 2272 O O . ILE B 1 22 ? 20 14.195 5.816 1 98 22 ILE B O 1
ATOM 2276 N N . THR B 1 23 ? 19.703 16.188 4.867 1 97.81 23 THR B N 1
ATOM 2277 C CA . THR B 1 23 ? 21.141 16.328 4.656 1 97.81 23 THR B CA 1
ATOM 2278 C C . THR B 1 23 ? 21.844 16.672 5.969 1 97.81 23 THR B C 1
ATOM 2280 O O . THR B 1 23 ? 21.234 17.234 6.879 1 97.81 23 THR B O 1
ATOM 2283 N N . PRO B 1 24 ? 23.109 16.359 6.051 1 98 24 PRO B N 1
ATOM 2284 C CA . PRO B 1 24 ? 23.875 16.734 7.25 1 98 24 PRO B CA 1
ATOM 2285 C C . PRO B 1 24 ? 23.828 18.234 7.531 1 98 24 PRO B C 1
ATOM 2287 O O . PRO B 1 24 ? 23.797 18.641 8.688 1 98 24 PRO B O 1
ATOM 2290 N N . GLU B 1 25 ? 23.828 19.016 6.492 1 98.31 25 GLU B N 1
ATOM 2291 C CA . GLU B 1 25 ? 23.781 20.469 6.637 1 98.31 25 GLU B CA 1
ATOM 2292 C C . GLU B 1 25 ? 22.484 20.922 7.305 1 98.31 25 GLU B C 1
ATOM 2294 O O . GLU B 1 25 ? 22.5 21.781 8.18 1 98.31 25 GLU B O 1
ATOM 2299 N N . VAL B 1 26 ? 21.453 20.281 6.895 1 98.62 26 VAL B N 1
ATOM 2300 C CA . VAL B 1 26 ? 20.156 20.625 7.477 1 98.62 26 VAL B CA 1
ATOM 2301 C C . VAL B 1 26 ? 20.109 20.203 8.938 1 98.62 26 VAL B C 1
ATOM 2303 O O . VAL B 1 26 ? 19.703 20.969 9.812 1 98.62 26 VAL B O 1
ATOM 2306 N N . ALA B 1 27 ? 20.516 19 9.203 1 98.38 27 ALA B N 1
ATOM 2307 C CA . ALA B 1 27 ? 20.531 18.484 10.57 1 98.38 27 ALA B CA 1
ATOM 2308 C C . ALA B 1 27 ? 21.359 19.391 11.477 1 98.38 27 ALA B C 1
ATOM 2310 O O . ALA B 1 27 ? 20.922 19.75 12.57 1 98.38 27 ALA B O 1
ATOM 2311 N N . LYS B 1 28 ? 22.484 19.75 10.992 1 98.25 28 LYS B N 1
ATOM 2312 C CA . LYS B 1 28 ? 23.391 20.594 11.773 1 98.25 28 LYS B CA 1
ATOM 2313 C C . LYS B 1 28 ? 22.766 21.969 12.008 1 98.25 28 LYS B C 1
ATOM 2315 O O . LYS B 1 28 ? 22.828 22.5 13.117 1 98.25 28 LYS B O 1
ATOM 2320 N N . ALA B 1 29 ? 22.25 22.562 11.031 1 98.56 29 ALA B N 1
ATOM 2321 C CA . ALA B 1 29 ? 21.656 23.891 11.133 1 98.56 29 ALA B CA 1
ATOM 2322 C C . ALA B 1 29 ? 20.5 23.891 12.125 1 98.56 29 ALA B C 1
ATOM 2324 O O . ALA B 1 29 ? 20.312 24.859 12.883 1 98.56 29 ALA B O 1
ATOM 2325 N N . VAL B 1 30 ? 19.672 22.859 12.117 1 98.56 30 VAL B N 1
ATOM 2326 C CA . VAL B 1 30 ? 18.547 22.734 13.039 1 98.56 30 VAL B CA 1
ATOM 2327 C C . VAL B 1 30 ? 19.062 22.688 14.477 1 98.56 30 VAL B C 1
ATOM 2329 O O . VAL B 1 30 ? 18.531 23.391 15.352 1 98.56 30 VAL B O 1
ATOM 2332 N N . GLN B 1 31 ? 20.125 21.969 14.672 1 97.81 31 GLN B N 1
ATOM 2333 C CA . GLN B 1 31 ? 20.672 21.875 16.016 1 97.81 31 GLN B CA 1
ATOM 2334 C C . GLN B 1 31 ? 21.297 23.203 16.453 1 97.81 31 GLN B C 1
ATOM 2336 O O . GLN B 1 31 ? 21.219 23.578 17.625 1 97.81 31 GLN B O 1
ATOM 2341 N N . GLU B 1 32 ? 21.953 23.859 15.531 1 97.88 32 GLU B N 1
ATOM 2342 C CA . GLU B 1 32 ? 22.5 25.172 15.828 1 97.88 32 GLU B CA 1
ATOM 2343 C C . GLU B 1 32 ? 21.406 26.156 16.219 1 97.88 32 GLU B C 1
ATOM 2345 O O . GLU B 1 32 ? 21.547 26.891 17.203 1 97.88 32 GLU B O 1
ATOM 2350 N N . ALA B 1 33 ? 20.344 26.125 15.508 1 97.88 33 ALA B N 1
ATOM 2351 C CA . ALA B 1 33 ? 19.219 27.016 15.82 1 97.88 33 ALA B CA 1
ATOM 2352 C C . ALA B 1 33 ? 18.625 26.688 17.188 1 97.88 33 ALA B C 1
ATOM 2354 O O . ALA B 1 33 ? 18.359 27.578 17.984 1 97.88 33 ALA B O 1
ATOM 2355 N N . LYS B 1 34 ? 18.453 25.391 17.438 1 96.56 34 LYS B N 1
ATOM 2356 C CA . LYS B 1 34 ? 17.922 24.938 18.734 1 96.56 34 LYS B CA 1
ATOM 2357 C C . LYS B 1 34 ? 18.812 25.406 19.875 1 96.56 34 LYS B C 1
ATOM 2359 O O . LYS B 1 34 ? 18.312 25.828 20.922 1 96.56 34 LYS B O 1
ATOM 2364 N N . SER B 1 35 ? 20.078 25.344 19.656 1 95.69 35 SER B N 1
ATOM 2365 C CA . SER B 1 35 ? 21.031 25.703 20.703 1 95.69 35 SER B CA 1
ATOM 2366 C C . SER B 1 35 ? 20.953 27.203 21.016 1 95.69 35 SER B C 1
ATOM 2368 O O . SER B 1 35 ? 21.359 27.641 22.094 1 95.69 35 SER B O 1
ATOM 2370 N N . LYS B 1 36 ? 20.406 27.953 20.125 1 95.88 36 LYS B N 1
ATOM 2371 C CA . LYS B 1 36 ? 20.266 29.391 20.312 1 95.88 36 LYS B CA 1
ATOM 2372 C C . LYS B 1 36 ? 18.875 29.719 20.875 1 95.88 36 LYS B C 1
ATOM 2374 O O . LYS B 1 36 ? 18.5 30.891 20.922 1 95.88 36 LYS B O 1
ATOM 2379 N N . GLY B 1 37 ? 18.141 28.688 21.156 1 95.19 37 GLY B N 1
ATOM 2380 C CA . GLY B 1 37 ? 16.844 28.875 21.781 1 95.19 37 GLY B CA 1
ATOM 2381 C C . GLY B 1 37 ? 15.703 29.016 20.797 1 95.19 37 GLY B C 1
ATOM 2382 O O . G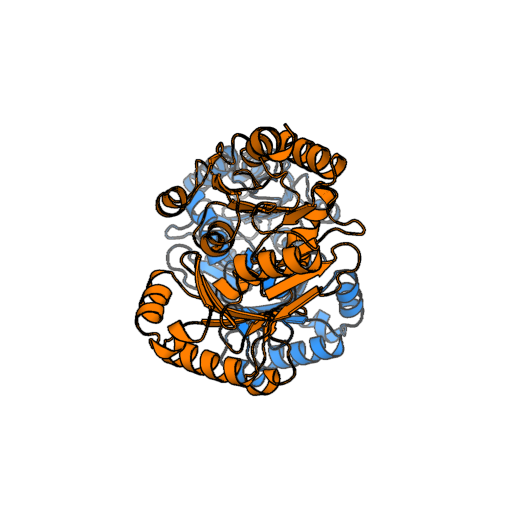LY B 1 37 ? 14.586 29.391 21.156 1 95.19 37 GLY B O 1
ATOM 2383 N N . VAL B 1 38 ? 15.953 28.781 19.531 1 97.69 38 VAL B N 1
ATOM 2384 C CA . VAL B 1 38 ? 14.922 28.891 18.5 1 97.69 38 VAL B CA 1
ATOM 2385 C C . VAL B 1 38 ? 14.141 27.578 18.438 1 97.69 38 VAL B C 1
ATOM 2387 O O . VAL B 1 38 ? 14.719 26.5 18.484 1 97.69 38 VAL B O 1
ATOM 2390 N N . LYS B 1 39 ? 12.82 27.641 18.375 1 97.88 39 LYS B N 1
ATOM 2391 C CA . LYS B 1 39 ? 11.969 26.484 18.188 1 97.88 39 LYS B CA 1
ATOM 2392 C C . LYS B 1 39 ? 11.773 26.156 16.719 1 97.88 39 LYS B C 1
ATOM 2394 O O . LYS B 1 39 ? 11.336 27.016 15.945 1 97.88 39 LYS B O 1
ATOM 2399 N N . ILE B 1 40 ? 12.172 24.969 16.375 1 98.56 40 ILE B N 1
ATOM 2400 C CA . ILE B 1 40 ? 11.945 24.469 15.023 1 98.56 40 ILE B CA 1
ATOM 2401 C C . ILE B 1 40 ? 10.766 23.5 15.023 1 98.56 40 ILE B C 1
ATOM 2403 O O . ILE B 1 40 ? 10.766 22.516 15.75 1 98.56 40 ILE B O 1
ATOM 2407 N N . VAL B 1 41 ? 9.789 23.781 14.195 1 98.62 41 VAL B N 1
ATOM 2408 C CA . VAL B 1 41 ? 8.578 22.969 14.156 1 98.62 41 VAL B CA 1
ATOM 2409 C C . VAL B 1 41 ? 8.336 22.453 12.734 1 98.62 41 VAL B C 1
ATOM 2411 O O . VAL B 1 41 ? 8.312 23.25 11.789 1 98.62 41 VAL B O 1
ATOM 2414 N N . ILE B 1 42 ? 8.203 21.172 12.602 1 98.5 42 ILE B N 1
ATOM 2415 C CA . ILE B 1 42 ? 7.793 20.609 11.32 1 98.5 42 ILE B CA 1
ATOM 2416 C C . ILE B 1 42 ? 6.297 20.844 11.109 1 98.5 42 ILE B C 1
ATOM 2418 O O . ILE B 1 42 ? 5.496 20.625 12.016 1 98.5 42 ILE B O 1
ATOM 2422 N N . ALA B 1 43 ? 5.949 21.359 9.984 1 98.19 43 ALA B N 1
ATOM 2423 C CA . ALA B 1 43 ? 4.559 21.547 9.578 1 98.19 43 ALA B CA 1
ATOM 2424 C C . ALA B 1 43 ? 4.215 20.656 8.375 1 98.19 43 ALA B C 1
ATOM 2426 O O . ALA B 1 43 ? 4.754 20.859 7.285 1 98.19 43 ALA B O 1
ATOM 2427 N N . THR B 1 44 ? 3.281 19.75 8.539 1 95.94 44 THR B N 1
ATOM 2428 C CA . THR B 1 44 ? 3.055 18.719 7.539 1 95.94 44 THR B CA 1
ATOM 2429 C C . THR B 1 44 ? 1.584 18.297 7.508 1 95.94 44 THR B C 1
ATOM 2431 O O . THR B 1 44 ? 0.838 18.578 8.445 1 95.94 44 THR B O 1
ATOM 2434 N N . GLY B 1 45 ? 1.169 17.75 6.445 1 93.62 45 GLY B N 1
ATOM 2435 C CA . GLY B 1 45 ? -0.157 17.156 6.34 1 93.62 45 GLY B CA 1
ATOM 2436 C C . GLY B 1 45 ? -0.232 15.75 6.91 1 93.62 45 GLY B C 1
ATOM 2437 O O . GLY B 1 45 ? -1.323 15.227 7.129 1 93.62 45 GLY B O 1
ATOM 2438 N N . ARG B 1 46 ? 0.869 15.102 7.277 1 92.81 46 ARG B N 1
ATOM 2439 C CA . ARG B 1 46 ? 0.963 13.734 7.777 1 92.81 46 ARG B CA 1
ATOM 2440 C C . ARG B 1 46 ? 0.626 13.672 9.258 1 92.81 46 ARG B C 1
ATOM 2442 O O . ARG B 1 46 ? 0.777 14.656 9.984 1 92.81 46 ARG B O 1
ATOM 2449 N N . PRO B 1 47 ? 0.126 12.539 9.711 1 94.5 47 PRO B N 1
ATOM 2450 C CA . PRO B 1 47 ? 0.079 12.32 11.156 1 94.5 47 PRO B CA 1
ATOM 2451 C C . PRO B 1 47 ? 1.468 12.227 11.789 1 94.5 47 PRO B C 1
ATOM 2453 O O . PRO B 1 47 ? 2.461 12.047 11.078 1 94.5 47 PRO B O 1
ATOM 2456 N N . ILE B 1 48 ? 1.485 12.367 13.047 1 94.81 48 ILE B N 1
ATOM 2457 C CA . ILE B 1 48 ? 2.764 12.383 13.75 1 94.81 48 ILE B CA 1
ATOM 2458 C C . ILE B 1 48 ? 3.502 11.062 13.508 1 94.81 48 ILE B C 1
ATOM 2460 O O . ILE B 1 48 ? 4.727 11.055 13.352 1 94.81 48 ILE B O 1
ATOM 2464 N N . ILE B 1 49 ? 2.816 10 13.414 1 91.38 49 ILE B N 1
ATOM 2465 C CA . ILE B 1 49 ? 3.439 8.695 13.203 1 91.38 49 ILE B CA 1
ATOM 2466 C C . ILE B 1 49 ? 4.16 8.68 11.859 1 91.38 49 ILE B C 1
ATOM 2468 O O . ILE B 1 49 ? 5.176 8 11.695 1 91.38 49 ILE B O 1
ATOM 2472 N N . GLY B 1 50 ? 3.691 9.438 10.977 1 89.81 50 GLY B N 1
ATOM 2473 C CA . GLY B 1 50 ? 4.289 9.492 9.656 1 89.81 50 GLY B CA 1
ATOM 2474 C C . GLY B 1 50 ? 5.578 10.297 9.617 1 89.81 50 GLY B C 1
ATOM 2475 O O . GLY B 1 50 ? 6.293 10.281 8.609 1 89.81 50 GLY B O 1
ATOM 2476 N N . VAL B 1 51 ? 5.945 10.977 10.742 1 94.44 51 VAL B N 1
ATOM 2477 C CA . VAL B 1 51 ? 7.137 11.82 10.703 1 94.44 51 VAL B CA 1
ATOM 2478 C C . VAL B 1 51 ? 7.996 11.547 11.938 1 94.44 51 VAL B C 1
ATOM 2480 O O . VAL B 1 51 ? 8.852 12.359 12.289 1 94.44 51 VAL B O 1
ATOM 24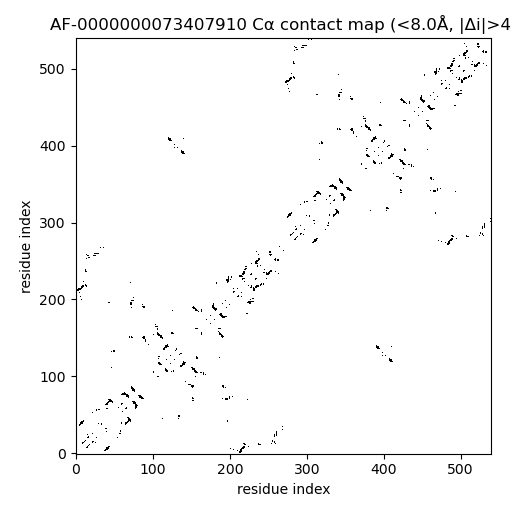83 N N . GLN B 1 52 ? 7.746 10.492 12.594 1 94.38 52 GLN B N 1
ATOM 2484 C CA . GLN B 1 52 ? 8.484 10.156 13.812 1 94.38 52 GLN B CA 1
ATOM 2485 C C . GLN B 1 52 ? 9.977 10.039 13.539 1 94.38 52 GLN B C 1
ATOM 2487 O O . GLN B 1 52 ? 10.805 10.523 14.312 1 94.38 52 GLN B O 1
ATOM 2492 N N . ASP B 1 53 ? 10.344 9.414 12.445 1 95 53 ASP B N 1
ATOM 2493 C CA . ASP B 1 53 ? 11.75 9.219 12.109 1 95 53 ASP B CA 1
ATOM 2494 C C . ASP B 1 53 ? 12.445 10.555 11.867 1 95 53 ASP B C 1
ATOM 2496 O O . ASP B 1 53 ? 13.602 10.734 12.258 1 95 53 ASP B O 1
ATOM 2500 N N . LEU B 1 54 ? 11.734 11.406 11.242 1 96.81 54 LEU B N 1
ATOM 2501 C CA . LEU B 1 54 ? 12.297 12.734 10.977 1 96.81 54 LEU B CA 1
ATOM 2502 C C . LEU B 1 54 ? 12.516 13.5 12.281 1 96.81 54 LEU B C 1
ATOM 2504 O O . LEU B 1 54 ? 13.555 14.141 12.461 1 96.81 54 LEU B O 1
ATOM 2508 N N . LEU B 1 55 ? 11.508 13.438 13.156 1 98 55 LEU B N 1
ATOM 2509 C CA . LEU B 1 55 ? 11.602 14.109 14.445 1 98 55 LEU B CA 1
ATOM 2510 C C . LEU B 1 55 ? 12.773 13.578 15.25 1 98 55 LEU B C 1
ATOM 2512 O O . LEU B 1 55 ? 13.508 14.352 15.875 1 98 55 LEU B O 1
ATOM 2516 N N . GLU B 1 56 ? 12.953 12.289 15.172 1 97.62 56 GLU B N 1
ATOM 2517 C CA . GLU B 1 56 ? 14.055 11.664 15.891 1 97.62 56 GLU B CA 1
ATOM 2518 C C . GLU B 1 56 ? 15.398 12.062 15.297 1 97.62 56 GLU B C 1
ATOM 2520 O O . GLU B 1 56 ? 16.328 12.43 16.016 1 97.62 56 GLU B O 1
ATOM 2525 N N . GLU B 1 57 ? 15.469 12.008 13.984 1 97.5 57 GLU B N 1
ATOM 2526 C CA . GLU B 1 57 ? 16.703 12.32 13.289 1 97.5 57 GLU B CA 1
ATOM 2527 C C . GLU B 1 57 ? 17.141 13.766 13.539 1 97.5 57 GLU B C 1
ATOM 2529 O O . GLU B 1 57 ? 18.328 14.055 13.656 1 97.5 57 GLU B O 1
ATOM 2534 N N . LEU B 1 58 ? 16.188 14.609 13.734 1 98.25 58 LEU B N 1
ATOM 2535 C CA . LEU B 1 58 ? 16.469 16.031 13.914 1 98.25 58 LEU B CA 1
ATOM 2536 C C . LEU B 1 58 ? 16.484 16.391 15.391 1 98.25 58 LEU B C 1
ATOM 2538 O O . LEU B 1 58 ? 16.656 17.562 15.75 1 98.25 58 LEU B O 1
ATOM 2542 N N . LYS B 1 59 ? 16.25 15.414 16.25 1 97.31 59 LYS B N 1
ATOM 2543 C CA . LYS B 1 59 ? 16.172 15.625 17.703 1 97.31 59 LYS B CA 1
ATOM 2544 C C . LYS B 1 59 ? 15.117 16.672 18.031 1 97.31 59 LYS B C 1
ATOM 2546 O O . LYS B 1 59 ? 15.375 17.594 18.828 1 97.31 59 LYS B O 1
ATOM 2551 N N . LEU B 1 60 ? 14.031 16.547 17.359 1 98.19 60 LEU B N 1
ATOM 2552 C CA . LEU B 1 60 ? 12.891 17.438 17.594 1 98.19 60 LEU B CA 1
ATOM 2553 C C . LEU B 1 60 ? 11.781 16.703 18.344 1 98.19 60 LEU B C 1
ATOM 2555 O O . LEU B 1 60 ? 10.602 17.016 18.172 1 98.19 60 LEU B O 1
ATOM 2559 N N . ASN B 1 61 ? 12.125 15.664 19.062 1 97.25 61 ASN B N 1
ATOM 2560 C CA . ASN B 1 61 ? 11.172 14.875 19.828 1 97.25 61 ASN B CA 1
ATOM 2561 C C . ASN B 1 61 ? 11.438 14.977 21.328 1 97.25 61 ASN B C 1
ATOM 2563 O O . ASN B 1 61 ? 11.195 14.023 22.078 1 97.25 61 ASN B O 1
ATOM 2567 N N . GLU B 1 62 ? 11.953 16.094 21.75 1 95.31 62 GLU B N 1
ATOM 2568 C CA . GLU B 1 62 ? 12.289 16.344 23.141 1 95.31 62 GLU B CA 1
ATOM 2569 C C . GLU B 1 62 ? 11.25 17.25 23.797 1 95.31 62 GLU B C 1
ATOM 2571 O O . GLU B 1 62 ? 10.367 17.781 23.125 1 95.31 62 GLU B O 1
ATOM 2576 N N . GLU B 1 63 ? 11.391 17.328 25.141 1 92.88 63 GLU B N 1
ATOM 2577 C CA . GLU B 1 63 ? 10.492 18.219 25.891 1 92.88 63 GLU B CA 1
ATOM 2578 C C . GLU B 1 63 ? 10.539 19.641 25.328 1 92.88 63 GLU B C 1
ATOM 2580 O O . GLU B 1 63 ? 11.617 20.188 25.094 1 92.88 63 GLU B O 1
ATOM 2585 N N . GLY B 1 64 ? 9.383 20.156 25.047 1 92.12 64 GLY B N 1
ATOM 2586 C CA . GLY B 1 64 ? 9.305 21.516 24.531 1 92.12 64 GLY B CA 1
ATOM 2587 C C . GLY B 1 64 ? 9.258 21.562 23.016 1 92.12 64 GLY B C 1
ATOM 2588 O O . GLY B 1 64 ? 9.07 22.641 22.438 1 92.12 64 GLY B O 1
ATOM 2589 N N . ASP B 1 65 ? 9.398 20.453 22.406 1 97.06 65 ASP B N 1
ATOM 2590 C CA . ASP B 1 65 ? 9.297 20.406 20.953 1 97.06 65 ASP B CA 1
ATOM 2591 C C . ASP B 1 65 ? 7.855 20.156 20.516 1 97.06 65 ASP B C 1
ATOM 2593 O O . ASP B 1 65 ? 7.094 19.484 21.219 1 97.06 65 ASP B O 1
ATOM 2597 N N . TYR B 1 66 ? 7.508 20.703 19.328 1 98.25 66 TYR B N 1
ATOM 2598 C CA . TYR B 1 66 ? 6.16 20.594 18.781 1 98.25 66 TYR B CA 1
ATOM 2599 C C . TYR B 1 66 ? 6.207 20.172 17.312 1 98.25 66 TYR B C 1
ATOM 2601 O O . TYR B 1 66 ? 7.258 20.25 16.672 1 98.25 66 TYR B O 1
ATOM 2609 N N . VAL B 1 67 ? 5.086 19.719 16.859 1 98.56 67 VAL B N 1
ATOM 2610 C CA . VAL B 1 67 ? 4.891 19.422 15.445 1 98.56 67 VAL B CA 1
ATOM 2611 C C . VAL B 1 67 ? 3.471 19.812 15.031 1 98.56 67 VAL B C 1
ATOM 2613 O O . VAL B 1 67 ? 2.527 19.656 15.805 1 98.56 67 VAL B O 1
ATOM 2616 N N . ILE B 1 68 ? 3.377 20.406 13.914 1 98.19 68 ILE B N 1
ATOM 2617 C CA . ILE B 1 68 ? 2.08 20.672 13.297 1 98.19 68 ILE B CA 1
ATOM 2618 C C . ILE B 1 68 ? 1.742 19.562 12.305 1 98.19 68 ILE B C 1
ATOM 2620 O O . ILE B 1 68 ? 2.473 19.344 11.336 1 98.19 68 ILE B O 1
ATOM 2624 N N . THR B 1 69 ? 0.638 18.891 12.562 1 96.69 69 THR B N 1
ATOM 2625 C CA . THR B 1 69 ? 0.262 17.734 11.734 1 96.69 69 THR B CA 1
ATOM 2626 C C . THR B 1 69 ? -1.13 17.938 11.141 1 96.69 69 THR B C 1
ATOM 2628 O O . THR B 1 69 ? -1.849 18.859 11.523 1 96.69 69 THR B O 1
ATOM 2631 N N . PHE B 1 70 ? -1.496 17.172 10.148 1 95.62 70 PHE B N 1
ATOM 2632 C CA . PHE B 1 70 ? -2.787 17.234 9.477 1 95.62 70 PHE B CA 1
ATOM 2633 C C . PHE B 1 70 ? -3.047 18.641 8.938 1 95.62 70 PHE B C 1
ATOM 2635 O O . PHE B 1 70 ? -4.125 19.203 9.141 1 95.62 70 PHE B O 1
ATOM 2642 N N . ASN B 1 71 ? -1.97 19.25 8.406 1 94.25 71 ASN B N 1
ATOM 2643 C CA . ASN B 1 71 ? -2.053 20.562 7.797 1 94.25 71 ASN B CA 1
ATOM 2644 C C . ASN B 1 71 ? -2.592 21.609 8.773 1 94.25 71 ASN B C 1
ATOM 2646 O O . ASN B 1 71 ? -3.338 22.5 8.383 1 94.25 71 ASN B O 1
ATOM 2650 N N . GLY B 1 72 ? -2.289 21.375 10.016 1 96.69 72 GLY B N 1
ATOM 2651 C CA . GLY B 1 72 ? -2.693 22.344 11.023 1 96.69 72 GLY B CA 1
ATOM 2652 C C . GLY B 1 72 ? -3.867 21.875 11.859 1 96.69 72 GLY B C 1
ATOM 2653 O O . GLY B 1 72 ? -4.25 22.531 12.828 1 96.69 72 GLY B O 1
ATOM 2654 N N . GLY B 1 73 ? -4.422 20.719 11.562 1 96.75 73 GLY B N 1
ATOM 2655 C CA . GLY B 1 73 ? -5.48 20.156 12.383 1 96.75 73 GLY B CA 1
ATOM 2656 C C . GLY B 1 73 ? -5.051 19.875 13.812 1 96.75 73 GLY B C 1
ATOM 2657 O O . GLY B 1 73 ? -5.859 19.969 14.734 1 96.75 73 GLY B O 1
ATOM 2658 N N . LEU B 1 74 ? -3.777 19.531 13.93 1 97.62 74 LEU B N 1
ATOM 2659 C CA . LEU B 1 74 ? -3.213 19.281 15.25 1 97.62 74 LEU B CA 1
ATOM 2660 C C . LEU B 1 74 ? -1.881 20 15.414 1 97.62 74 LEU B C 1
ATOM 2662 O O . LEU B 1 74 ? -1.104 20.109 14.461 1 97.62 74 LEU B O 1
ATOM 2666 N N . VAL B 1 75 ? -1.683 20.547 16.547 1 98.12 75 VAL B N 1
ATOM 2667 C CA . VAL B 1 75 ? -0.357 20.844 17.078 1 98.12 75 VAL B CA 1
ATOM 2668 C C . VAL B 1 75 ? -0.065 19.938 18.266 1 98.12 75 VAL B C 1
ATOM 2670 O O . VAL B 1 75 ? -0.857 19.859 19.203 1 98.12 75 VAL B O 1
ATOM 2673 N N . GLN B 1 76 ? 1.023 19.266 18.172 1 97.94 76 GLN B N 1
ATOM 2674 C CA . GLN B 1 76 ? 1.271 18.25 19.188 1 97.94 76 GLN B CA 1
ATOM 2675 C C . GLN B 1 76 ? 2.643 18.438 19.828 1 97.94 76 GLN B C 1
ATOM 2677 O O . GLN B 1 76 ? 3.594 18.859 19.172 1 97.94 76 GLN B O 1
ATOM 2682 N N . ASP B 1 77 ? 2.678 18.188 21.156 1 97.06 77 ASP B N 1
ATOM 2683 C CA . ASP B 1 77 ? 3.951 18.016 21.844 1 97.06 77 ASP B CA 1
ATOM 2684 C C . ASP B 1 77 ? 4.648 16.734 21.406 1 97.06 77 ASP B C 1
ATOM 2686 O O . ASP B 1 77 ? 4.09 15.641 21.531 1 97.06 77 ASP B O 1
ATOM 2690 N N . THR B 1 78 ? 5.871 16.812 20.922 1 97.38 78 THR B N 1
ATOM 2691 C CA . THR B 1 78 ? 6.488 15.656 20.297 1 97.38 78 THR B CA 1
ATOM 2692 C C . THR B 1 78 ? 7.055 14.703 21.344 1 97.38 78 THR B C 1
ATOM 2694 O O . THR B 1 78 ? 7.348 13.547 21.031 1 97.38 78 THR B O 1
ATOM 2697 N N . ALA B 1 79 ? 7.27 15.188 22.578 1 95 79 ALA B N 1
ATOM 2698 C CA . ALA B 1 79 ? 7.789 14.336 23.641 1 95 79 ALA B CA 1
ATOM 2699 C C . ALA B 1 79 ? 6.68 13.477 24.234 1 95 79 ALA B C 1
ATOM 2701 O O . ALA B 1 79 ? 6.891 12.297 24.531 1 95 79 ALA B O 1
ATOM 2702 N N . THR B 1 80 ? 5.484 14.078 24.344 1 93.38 80 THR B N 1
ATOM 2703 C CA . THR B 1 80 ? 4.41 13.391 25.047 1 93.38 80 THR B CA 1
ATOM 2704 C C . THR B 1 80 ? 3.352 12.891 24.078 1 93.38 80 THR B C 1
ATOM 2706 O O . THR B 1 80 ? 2.59 11.977 24.391 1 93.38 80 THR B O 1
ATOM 2709 N N . GLY B 1 81 ? 3.24 13.57 22.953 1 92 81 GLY B N 1
ATOM 2710 C CA . GLY B 1 81 ? 2.18 13.258 22.016 1 92 81 GLY B CA 1
ATOM 2711 C C . GLY B 1 81 ? 0.892 14.008 22.297 1 92 81 GLY B C 1
ATOM 2712 O O . GLY B 1 81 ? -0.079 13.883 21.547 1 92 81 GLY B O 1
ATOM 2713 N N . ASP B 1 82 ? 0.925 14.852 23.266 1 94.69 82 ASP B N 1
ATOM 2714 C CA . ASP B 1 82 ? -0.273 15.578 23.672 1 94.69 82 ASP B CA 1
ATOM 2715 C C . ASP B 1 82 ? -0.658 16.625 22.641 1 94.69 82 ASP B C 1
ATOM 2717 O O . ASP B 1 82 ? 0.211 17.281 22.062 1 94.69 82 ASP B O 1
ATOM 2721 N N . ASP B 1 83 ? -2.01 16.797 22.484 1 96.19 83 ASP B N 1
ATOM 2722 C CA . ASP B 1 83 ? -2.52 17.828 21.594 1 96.19 83 ASP B CA 1
ATOM 2723 C C . ASP B 1 83 ? -2.498 19.203 22.266 1 96.19 83 ASP B C 1
ATOM 2725 O O . ASP B 1 83 ? -3.107 19.391 23.328 1 96.19 83 ASP B O 1
ATOM 2729 N N . ILE B 1 84 ? -1.814 20.078 21.672 1 95.25 84 ILE B N 1
ATOM 2730 C CA . ILE B 1 84 ? -1.811 21.469 22.125 1 95.25 84 ILE B CA 1
ATOM 2731 C C . ILE B 1 84 ? -2.977 22.219 21.484 1 95.25 84 ILE B C 1
ATOM 2733 O O . ILE B 1 84 ? -3.611 23.047 22.125 1 95.25 84 ILE B O 1
ATOM 2737 N N . ILE B 1 85 ? -3.148 21.953 20.25 1 94.44 85 ILE B N 1
ATOM 2738 C CA . ILE B 1 85 ? -4.273 22.438 19.453 1 94.44 85 ILE B CA 1
ATOM 2739 C C . ILE B 1 85 ? -4.93 21.266 18.734 1 94.44 85 ILE B C 1
ATOM 2741 O O . ILE B 1 85 ? -4.242 20.344 18.281 1 94.44 85 ILE B O 1
ATOM 2745 N N . LYS B 1 86 ? -6.219 21.25 18.734 1 96.12 86 LYS B N 1
ATOM 2746 C CA . LYS B 1 86 ? -6.98 20.219 18.047 1 96.12 86 LYS B CA 1
ATOM 2747 C C . LYS B 1 86 ? -8.266 20.766 17.453 1 96.12 86 LYS B C 1
ATOM 2749 O O . LYS B 1 86 ? -9.133 21.266 18.172 1 96.12 86 LYS B O 1
ATOM 2754 N N . GLU B 1 87 ? -8.312 20.75 16.219 1 96.62 87 GLU B N 1
ATOM 2755 C CA . GLU B 1 87 ? -9.5 21.156 15.477 1 96.62 87 GLU B CA 1
ATOM 2756 C C . GLU B 1 87 ? -10.023 20 14.617 1 96.62 87 GLU B C 1
ATOM 2758 O O . GLU B 1 87 ? -9.289 19.453 13.789 1 96.62 87 GLU B O 1
ATOM 2763 N N . THR B 1 88 ? -11.312 19.641 14.867 1 97.5 88 THR B N 1
ATOM 2764 C CA . THR B 1 88 ? -11.844 18.453 14.203 1 97.5 88 THR B CA 1
ATOM 2765 C C . THR B 1 88 ? -13.125 18.781 13.445 1 97.5 88 THR B C 1
ATOM 2767 O O . THR B 1 88 ? -13.703 19.859 13.633 1 97.5 88 THR B O 1
ATOM 2770 N N . LEU B 1 89 ? -13.508 17.953 12.555 1 98.31 89 LEU B N 1
ATOM 2771 C CA . LEU B 1 89 ? -14.789 18.016 11.867 1 98.31 89 LEU B CA 1
ATOM 2772 C C . LEU B 1 89 ? -15.859 17.266 12.656 1 98.31 89 LEU B C 1
ATOM 2774 O O . LEU B 1 89 ? -15.57 16.281 13.336 1 98.31 89 LEU B O 1
ATOM 2778 N N . THR B 1 90 ? -17.094 17.781 12.555 1 98.06 90 THR B N 1
ATOM 2779 C CA . THR B 1 90 ? -18.203 17.125 13.242 1 98.06 90 THR B CA 1
ATOM 2780 C C . THR B 1 90 ? -18.703 15.93 12.438 1 98.06 90 THR B C 1
ATOM 2782 O O . THR B 1 90 ? -18.359 15.773 11.258 1 98.06 90 THR B O 1
ATOM 2785 N N . TYR B 1 91 ? -19.484 15.102 13.141 1 98.62 91 TYR B N 1
ATOM 2786 C CA . TYR B 1 91 ? -20.141 13.992 12.445 1 98.62 91 TYR B CA 1
ATOM 2787 C C . TYR B 1 91 ? -21.047 14.5 11.336 1 98.62 91 TYR B C 1
ATOM 2789 O O . TYR B 1 91 ? -21.125 13.898 10.266 1 98.62 91 TYR B O 1
ATOM 2797 N N . GLU B 1 92 ? -21.703 15.594 11.523 1 98.38 92 GLU B N 1
ATOM 2798 C CA . GLU B 1 92 ? -22.547 16.188 10.492 1 98.38 92 GLU B CA 1
ATOM 2799 C C . GLU B 1 92 ? -21.734 16.625 9.281 1 98.38 92 GLU B C 1
ATOM 2801 O O . GLU B 1 92 ? -22.172 16.438 8.141 1 98.38 92 GLU B O 1
ATOM 2806 N N . ASP B 1 93 ? -20.547 17.234 9.547 1 98.38 93 ASP B N 1
ATOM 2807 C CA . ASP B 1 93 ? -19.625 17.547 8.445 1 98.38 93 ASP B CA 1
ATOM 2808 C C . ASP B 1 93 ? -19.312 16.297 7.629 1 98.38 93 ASP B C 1
ATOM 2810 O O . ASP B 1 93 ? -19.391 16.312 6.398 1 98.38 93 ASP B O 1
ATOM 2814 N N . TYR B 1 94 ? -19.031 15.242 8.367 1 98.81 94 TYR B N 1
ATOM 2815 C CA . TYR B 1 94 ? -18.688 13.984 7.715 1 98.81 94 TYR B CA 1
ATOM 2816 C C . TYR B 1 94 ? -19.812 13.508 6.816 1 98.81 94 TYR B C 1
ATOM 2818 O O . TYR B 1 94 ? -19.594 13.141 5.66 1 98.81 94 TYR B O 1
ATOM 2826 N N . LEU B 1 95 ? -20.984 13.484 7.328 1 98.81 95 LEU B N 1
ATOM 2827 C CA . LEU B 1 95 ? -22.141 13.023 6.562 1 98.81 95 LEU B CA 1
ATOM 2828 C C . LEU B 1 95 ? -22.328 13.867 5.305 1 98.81 95 LEU B C 1
ATOM 2830 O O . LEU B 1 95 ? -22.578 13.328 4.227 1 98.81 95 LEU B O 1
ATOM 2834 N N . ASP B 1 96 ? -22.188 15.164 5.441 1 98.56 96 ASP B N 1
ATOM 2835 C CA . ASP B 1 96 ? -22.359 16.078 4.312 1 98.56 96 ASP B CA 1
ATOM 2836 C C . ASP B 1 96 ? -21.328 15.805 3.223 1 98.56 96 ASP B C 1
ATOM 2838 O O . ASP B 1 96 ? -21.672 15.742 2.039 1 98.56 96 ASP B O 1
ATOM 2842 N N . PHE B 1 97 ? -20.125 15.57 3.627 1 98.75 97 PHE B N 1
ATOM 2843 C CA . PHE B 1 97 ? -19.078 15.383 2.635 1 98.75 97 PHE B CA 1
ATOM 2844 C C . PHE B 1 97 ? -19.125 13.977 2.051 1 98.75 97 PHE B C 1
ATOM 2846 O O . PHE B 1 97 ? -18.797 13.773 0.877 1 98.75 97 PHE B O 1
ATOM 2853 N N . GLU B 1 98 ? -19.469 13.016 2.893 1 98.69 98 GLU B N 1
ATOM 2854 C CA . GLU B 1 98 ? -19.656 11.664 2.354 1 98.69 98 GLU B CA 1
ATOM 2855 C C . GLU B 1 98 ? -20.719 11.656 1.256 1 98.69 98 GLU B C 1
ATOM 2857 O O . GLU B 1 98 ? -20.5 11.07 0.189 1 98.69 98 GLU B O 1
ATOM 2862 N N . LEU B 1 99 ? -21.859 12.312 1.485 1 98.5 99 LEU B N 1
ATOM 2863 C CA . LEU B 1 99 ? -22.906 12.438 0.482 1 98.5 99 LEU B CA 1
ATOM 2864 C C . LEU B 1 99 ? -22.406 13.188 -0.748 1 98.5 99 LEU B C 1
ATOM 2866 O O . LEU B 1 99 ? -22.656 12.766 -1.88 1 98.5 99 LEU B O 1
ATOM 2870 N N . LEU B 1 100 ? -21.719 14.266 -0.517 1 98.69 100 LEU B N 1
ATOM 2871 C CA . LEU B 1 100 ? -21.188 15.062 -1.62 1 98.69 100 LEU B CA 1
ATOM 2872 C C . LEU B 1 100 ? -20.25 14.242 -2.49 1 98.69 100 LEU B C 1
ATOM 2874 O O . LEU B 1 100 ? -20.344 14.281 -3.719 1 98.69 100 LEU B O 1
ATOM 2878 N N . ALA B 1 101 ? -19.312 13.5 -1.849 1 98.81 101 ALA B N 1
ATOM 2879 C CA . ALA B 1 101 ? -18.375 12.664 -2.588 1 98.81 101 ALA B CA 1
ATOM 2880 C C . ALA B 1 101 ? -19.109 11.633 -3.441 1 98.81 101 ALA B C 1
ATOM 2882 O O . ALA B 1 101 ? -18.719 11.383 -4.586 1 98.81 101 ALA B O 1
ATOM 2883 N N . ARG B 1 102 ? -20.172 11.055 -2.877 1 98.19 102 ARG B N 1
ATOM 2884 C CA . ARG B 1 102 ? -20.969 10.078 -3.609 1 98.19 102 ARG B CA 1
ATOM 2885 C C . ARG B 1 102 ? -21.641 10.719 -4.82 1 98.19 102 ARG B C 1
ATOM 2887 O O . ARG B 1 102 ? -21.656 10.148 -5.91 1 98.19 102 ARG B O 1
ATOM 2894 N N . LYS B 1 103 ? -22.172 11.93 -4.672 1 98.44 103 LYS B N 1
ATOM 2895 C CA . LYS B 1 103 ? -22.828 12.648 -5.758 1 98.44 103 LYS B CA 1
ATOM 2896 C C . LYS B 1 103 ? -21.828 13.023 -6.848 1 98.44 103 LYS B C 1
ATOM 2898 O O . LYS B 1 103 ? -22.156 13.016 -8.031 1 98.44 103 LYS B O 1
ATOM 2903 N N . LEU B 1 104 ? -20.641 13.352 -6.441 1 98.56 104 LEU B N 1
ATOM 2904 C CA . LEU B 1 104 ? -19.609 13.797 -7.371 1 98.56 104 LEU B CA 1
ATOM 2905 C C . LEU B 1 104 ? -18.906 12.609 -8.031 1 98.56 104 LEU B C 1
ATOM 2907 O O . LEU B 1 104 ? -18.188 12.773 -9.023 1 98.56 104 LEU B O 1
ATOM 2911 N N . GLY B 1 105 ? -19.094 11.445 -7.465 1 98.38 105 GLY B N 1
ATOM 2912 C CA . GLY B 1 105 ? -18.547 10.227 -8.047 1 98.38 105 GLY B CA 1
ATOM 2913 C C . GLY B 1 105 ? -17.078 10.031 -7.75 1 98.38 105 GLY B C 1
ATOM 2914 O O . GLY B 1 105 ? -16.328 9.57 -8.609 1 98.38 105 GLY B O 1
ATOM 2915 N N . VAL B 1 106 ? -16.609 10.453 -6.582 1 98.88 106 VAL B N 1
ATOM 2916 C CA . VAL B 1 106 ? -15.211 10.25 -6.207 1 98.88 106 VAL B CA 1
ATOM 2917 C C . VAL B 1 106 ? -15.141 9.5 -4.879 1 98.88 106 VAL B C 1
ATOM 2919 O O . VAL B 1 106 ? -16.109 9.469 -4.125 1 98.88 106 VAL B O 1
ATOM 2922 N N . HIS B 1 107 ? -14.039 8.844 -4.609 1 98.88 107 HIS B N 1
ATOM 2923 C CA . HIS B 1 107 ? -13.805 8.172 -3.334 1 98.88 107 HIS B CA 1
ATOM 2924 C C . HIS B 1 107 ? -13.492 9.18 -2.232 1 98.88 107 HIS B C 1
ATOM 2926 O O . HIS B 1 107 ? -13.023 10.289 -2.512 1 98.88 107 HIS B O 1
ATOM 2932 N N . MET B 1 108 ? -13.75 8.781 -1 1 98.88 108 MET B N 1
ATOM 2933 C CA . MET B 1 108 ? -13.43 9.625 0.151 1 98.88 108 MET B CA 1
ATOM 2934 C C . MET B 1 108 ? -13.016 8.781 1.347 1 98.88 108 MET B C 1
ATOM 2936 O O . MET B 1 108 ? -13.492 7.652 1.512 1 98.88 108 MET B O 1
ATOM 2940 N N . HIS B 1 109 ? -12.141 9.32 2.152 1 98.88 109 HIS B N 1
ATOM 2941 C CA . HIS B 1 109 ? -11.844 8.719 3.449 1 98.88 109 HIS B CA 1
ATOM 2942 C C . HIS B 1 109 ? -11.656 9.789 4.52 1 98.88 109 HIS B C 1
ATOM 2944 O O . HIS B 1 109 ? -11.438 10.961 4.203 1 98.88 109 HIS B O 1
ATOM 2950 N N . ALA B 1 110 ? -11.914 9.422 5.727 1 98.81 110 ALA B N 1
ATOM 2951 C CA . ALA B 1 110 ? -11.742 10.25 6.918 1 98.81 110 ALA B CA 1
ATOM 2952 C C . ALA B 1 110 ? -10.5 9.836 7.699 1 98.81 110 ALA B C 1
ATOM 2954 O O . ALA B 1 110 ? -10.195 8.648 7.812 1 98.81 110 ALA B O 1
ATOM 2955 N N . ILE B 1 111 ? -9.844 10.781 8.258 1 98.44 111 ILE B N 1
ATOM 2956 C CA . ILE B 1 111 ? -8.617 10.492 9 1 98.44 111 ILE B CA 1
ATOM 2957 C C . ILE B 1 111 ? -8.797 10.906 10.461 1 98.44 111 ILE B C 1
ATOM 2959 O O . ILE B 1 111 ? -9.242 12.016 10.75 1 98.44 111 ILE B O 1
ATOM 2963 N N . THR B 1 112 ? -8.547 9.992 11.32 1 97.69 112 THR B N 1
ATOM 2964 C CA . THR B 1 112 ? -8.461 10.195 12.758 1 97.69 112 THR B CA 1
ATOM 2965 C C . THR B 1 112 ? -7.055 9.875 13.266 1 97.69 112 THR B C 1
ATOM 2967 O O . THR B 1 112 ? -6.18 9.492 12.484 1 97.69 112 THR B O 1
ATOM 2970 N N . LYS B 1 113 ? -6.859 10.055 14.523 1 94.56 113 LYS B N 1
ATOM 2971 C CA . LYS B 1 113 ? -5.57 9.688 15.102 1 94.56 113 LYS B CA 1
ATOM 2972 C C . LYS B 1 113 ? -5.379 8.172 15.094 1 94.56 113 LYS B C 1
ATOM 2974 O O . LYS B 1 113 ? -4.246 7.684 15.086 1 94.56 113 LYS B O 1
ATOM 2979 N N . GLU B 1 114 ? -6.512 7.461 15 1 95.44 114 GLU B N 1
ATOM 2980 C CA . GLU B 1 114 ? -6.461 6.008 15.117 1 95.44 114 GLU B CA 1
ATOM 2981 C C . GLU B 1 114 ? -6.215 5.355 13.758 1 95.44 114 GLU B C 1
ATOM 2983 O O . GLU B 1 114 ? -5.719 4.23 13.688 1 95.44 114 GLU B O 1
ATOM 2988 N N . GLY B 1 115 ? -6.648 6.023 12.758 1 97.5 115 GLY B N 1
ATOM 2989 C CA . GLY B 1 115 ? -6.496 5.426 11.438 1 97.5 115 GLY B CA 1
ATOM 2990 C C . GLY B 1 115 ? -7.328 6.117 10.375 1 97.5 115 GLY B C 1
ATOM 2991 O O . GLY B 1 115 ? -7.891 7.188 10.609 1 97.5 115 GLY B O 1
ATOM 2992 N N . ILE B 1 116 ? -7.336 5.523 9.203 1 98.56 116 ILE B N 1
ATOM 2993 C CA . ILE B 1 116 ? -8.07 6.004 8.039 1 98.56 116 ILE B CA 1
ATOM 2994 C C . ILE B 1 116 ? -9.344 5.184 7.855 1 98.56 116 ILE B C 1
ATOM 2996 O O . ILE B 1 116 ? -9.305 3.951 7.883 1 98.56 116 ILE B O 1
ATOM 3000 N N . TYR B 1 117 ? -10.453 5.859 7.754 1 98.88 117 TYR B N 1
ATOM 3001 C CA . TYR B 1 117 ? -11.766 5.234 7.629 1 98.88 117 TYR B CA 1
ATOM 3002 C C . TYR B 1 117 ? -12.391 5.539 6.273 1 98.88 117 TYR B C 1
ATOM 3004 O O . TYR B 1 117 ? -12.375 6.688 5.82 1 98.88 117 TYR B O 1
ATOM 3012 N N . THR B 1 118 ? -12.953 4.543 5.574 1 98.94 118 THR B N 1
ATOM 3013 C CA . THR B 1 118 ? -13.688 4.785 4.34 1 98.94 118 THR B CA 1
ATOM 3014 C C . THR B 1 118 ? -14.992 4.004 4.324 1 98.94 118 THR B C 1
ATOM 3016 O O . THR B 1 118 ? -15.078 2.914 4.895 1 98.94 118 THR B O 1
ATOM 3019 N N . ALA B 1 119 ? -16 4.57 3.693 1 98.75 119 ALA B N 1
ATOM 3020 C CA . ALA B 1 119 ? -17.266 3.881 3.467 1 98.75 119 ALA B CA 1
ATOM 3021 C C . ALA B 1 119 ? -17.328 3.268 2.07 1 98.75 119 ALA B C 1
ATOM 3023 O O . ALA B 1 119 ? -18.281 2.59 1.715 1 98.75 119 ALA B O 1
ATOM 3024 N N . ASN B 1 120 ? -16.344 3.502 1.256 1 98.75 120 ASN B N 1
ATOM 3025 C CA . ASN B 1 120 ? -16.266 2.875 -0.06 1 98.75 120 ASN B CA 1
ATOM 3026 C C . ASN B 1 120 ? -15.992 1.378 0.046 1 98.75 120 ASN B C 1
ATOM 3028 O O . ASN B 1 120 ? -14.969 0.968 0.592 1 98.75 120 ASN B O 1
ATOM 3032 N N . ARG B 1 121 ? -16.844 0.622 -0.535 1 98.31 121 ARG B N 1
ATOM 3033 C CA . ARG B 1 121 ? -16.672 -0.826 -0.521 1 98.31 121 ARG B CA 1
ATOM 3034 C C . ARG B 1 121 ? -15.648 -1.258 -1.572 1 98.31 121 ARG B C 1
ATOM 3036 O O . ARG B 1 121 ? -14.984 -2.283 -1.414 1 98.31 121 ARG B O 1
ATOM 3043 N N . ASP B 1 122 ? -15.703 -0.536 -2.684 1 98.69 122 ASP B N 1
ATOM 3044 C CA . ASP B 1 122 ? -14.578 -0.577 -3.613 1 98.69 122 ASP B CA 1
ATOM 3045 C C . ASP B 1 122 ? -13.492 0.41 -3.201 1 98.69 122 ASP B C 1
ATOM 3047 O O . ASP B 1 122 ? -13.555 1.592 -3.547 1 98.69 122 ASP B O 1
ATOM 3051 N N . ILE B 1 123 ? -12.539 -0.072 -2.436 1 98.75 123 ILE B N 1
ATOM 3052 C CA . ILE B 1 123 ? -11.57 0.802 -1.789 1 98.75 123 ILE B CA 1
ATOM 3053 C C . ILE B 1 123 ? -10.773 1.561 -2.848 1 98.75 123 ILE B C 1
ATOM 3055 O O . ILE B 1 123 ? -10.242 0.958 -3.783 1 98.75 123 ILE B O 1
ATOM 3059 N N . GLY B 1 124 ? -10.711 2.828 -2.717 1 98.12 124 GLY B N 1
ATOM 3060 C CA . GLY B 1 124 ? -10.031 3.652 -3.707 1 98.12 124 GLY B CA 1
ATOM 3061 C C . GLY B 1 124 ? -8.539 3.396 -3.777 1 98.12 124 GLY B C 1
ATOM 3062 O O . GLY B 1 124 ? -7.887 3.195 -2.75 1 98.12 124 GLY B O 1
ATOM 3063 N N . LYS B 1 125 ? -8.062 3.484 -4.957 1 97.5 125 LYS B N 1
ATOM 3064 C CA . LYS B 1 125 ? -6.637 3.303 -5.207 1 97.5 125 LYS B CA 1
ATOM 3065 C C . LYS B 1 125 ? -5.805 4.25 -4.348 1 97.5 125 LYS B C 1
ATOM 3067 O O . LYS B 1 125 ? -4.789 3.846 -3.773 1 97.5 125 LYS B O 1
ATOM 3072 N N . TYR B 1 126 ? -6.273 5.422 -4.23 1 98.06 126 TYR B N 1
ATOM 3073 C CA . TYR B 1 126 ? -5.48 6.438 -3.547 1 98.06 126 TYR B CA 1
ATOM 3074 C C . TYR B 1 126 ? -5.738 6.41 -2.045 1 98.06 126 TYR B C 1
ATOM 3076 O O . TYR B 1 126 ? -5 7.023 -1.271 1 98.06 126 TYR B O 1
ATOM 3084 N N . THR B 1 127 ? -6.812 5.73 -1.589 1 98.56 127 THR B N 1
ATOM 3085 C CA . THR B 1 127 ? -6.926 5.395 -0.173 1 98.56 127 THR B CA 1
ATOM 3086 C C . THR B 1 127 ? -5.809 4.445 0.249 1 98.56 127 THR B C 1
ATOM 3088 O O . THR B 1 127 ? -5.152 4.664 1.269 1 98.56 127 THR B O 1
ATOM 3091 N N . ILE B 1 128 ? -5.586 3.451 -0.587 1 98 128 ILE B N 1
ATOM 3092 C CA . ILE B 1 128 ? -4.52 2.492 -0.33 1 98 128 ILE B CA 1
ATOM 3093 C C . ILE B 1 128 ? -3.17 3.205 -0.353 1 98 128 ILE B C 1
ATOM 3095 O O . ILE B 1 128 ? -2.314 2.955 0.499 1 98 128 ILE B O 1
ATOM 3099 N N . HIS B 1 129 ? -3.035 4.055 -1.305 1 96.25 129 HIS B N 1
ATOM 3100 C CA . HIS B 1 129 ? -1.81 4.84 -1.406 1 96.25 129 HIS B CA 1
ATOM 3101 C C . HIS B 1 129 ? -1.549 5.621 -0.124 1 96.25 129 HIS B C 1
ATOM 3103 O O . HIS B 1 129 ? -0.44 5.586 0.416 1 96.25 129 HIS B O 1
ATOM 3109 N N . GLU B 1 130 ? -2.525 6.242 0.398 1 95 130 GLU B N 1
ATOM 3110 C CA . GLU B 1 130 ? -2.404 7.055 1.605 1 95 130 GLU B CA 1
ATOM 3111 C C . GLU B 1 130 ? -2.037 6.195 2.812 1 95 130 GLU B C 1
ATOM 3113 O O . GLU B 1 130 ? -1.119 6.531 3.562 1 95 130 GLU B O 1
ATOM 3118 N N . VAL B 1 131 ? -2.73 5.152 2.98 1 96.38 131 VAL B N 1
ATOM 3119 C CA . VAL B 1 131 ? -2.508 4.234 4.094 1 96.38 131 VAL B CA 1
ATOM 3120 C C . VAL B 1 131 ? -1.05 3.785 4.113 1 96.38 131 VAL B C 1
ATOM 3122 O O . VAL B 1 131 ? -0.413 3.758 5.168 1 96.38 131 VAL B O 1
ATOM 3125 N N . THR B 1 132 ? -0.561 3.467 2.961 1 93.69 132 THR B N 1
ATOM 3126 C CA . THR B 1 132 ? 0.814 2.996 2.83 1 93.69 132 THR B CA 1
ATOM 3127 C C . THR B 1 132 ? 1.801 4.129 3.094 1 93.69 132 THR B C 1
ATOM 3129 O O . THR B 1 132 ? 2.785 3.947 3.812 1 93.69 132 THR B O 1
ATOM 3132 N N . LEU B 1 133 ? 1.495 5.277 2.582 1 89.94 133 LEU B N 1
ATOM 3133 C CA . LEU B 1 133 ? 2.385 6.43 2.674 1 89.94 133 LEU B CA 1
ATOM 3134 C C . LEU B 1 133 ? 2.537 6.883 4.121 1 89.94 133 LEU B C 1
ATOM 3136 O O . LEU B 1 133 ? 3.646 7.188 4.566 1 89.94 133 LEU B O 1
ATOM 3140 N N . VAL B 1 134 ? 1.481 6.906 4.875 1 91.12 134 VAL B N 1
ATOM 3141 C CA . VAL B 1 134 ? 1.525 7.52 6.199 1 91.12 134 VAL B CA 1
ATOM 3142 C C . VAL B 1 134 ? 1.578 6.434 7.27 1 91.12 134 VAL B C 1
ATOM 3144 O O . VAL B 1 134 ? 1.641 6.734 8.469 1 91.12 134 VAL B O 1
ATOM 3147 N N . ASN B 1 135 ? 1.496 5.16 6.836 1 91.44 135 ASN B N 1
ATOM 3148 C CA . ASN B 1 135 ? 1.623 4.004 7.719 1 91.44 135 ASN B CA 1
ATOM 3149 C C . ASN B 1 135 ? 0.561 4.012 8.812 1 91.44 135 ASN B C 1
ATOM 3151 O O . ASN B 1 135 ? 0.885 3.93 10 1 91.44 135 ASN B O 1
ATOM 3155 N N . MET B 1 136 ? -0.677 4.137 8.461 1 95 136 MET B N 1
ATOM 3156 C CA . MET B 1 136 ? -1.818 4.055 9.367 1 95 136 MET B CA 1
ATOM 3157 C C . MET B 1 136 ? -2.734 2.895 8.984 1 95 136 MET B C 1
ATOM 3159 O O . MET B 1 136 ? -2.77 2.48 7.828 1 95 136 MET B O 1
ATOM 3163 N N . PRO B 1 137 ? -3.5 2.385 9.961 1 97.5 137 PRO B N 1
ATOM 3164 C CA . PRO B 1 137 ? -4.449 1.322 9.617 1 97.5 137 PRO B CA 1
ATOM 3165 C C . PRO B 1 137 ? -5.633 1.828 8.797 1 97.5 137 PRO B C 1
ATOM 3167 O O . PRO B 1 137 ? -5.965 3.014 8.852 1 97.5 137 PRO B O 1
ATOM 3170 N N . LEU B 1 138 ? -6.223 0.909 8.047 1 98.69 138 LEU B N 1
ATOM 3171 C CA . LEU B 1 138 ? -7.398 1.196 7.234 1 98.69 138 LEU B CA 1
ATOM 3172 C C . LEU B 1 138 ? -8.625 0.459 7.766 1 98.69 138 LEU B C 1
ATOM 3174 O O . LEU B 1 138 ? -8.547 -0.732 8.07 1 98.69 138 LEU B O 1
ATOM 3178 N N . PHE B 1 139 ? -9.719 1.168 7.891 1 98.88 139 PHE B N 1
ATOM 3179 C CA . PHE B 1 139 ? -10.977 0.609 8.375 1 98.88 139 PHE B CA 1
ATOM 3180 C C . PHE B 1 139 ? -12.102 0.898 7.391 1 98.88 139 PHE B C 1
ATOM 3182 O O . PHE B 1 139 ? -12.266 2.035 6.941 1 98.88 139 PHE B O 1
ATOM 3189 N N . TYR B 1 140 ? -12.789 -0.132 7.047 1 98.88 140 TYR B N 1
ATOM 3190 C CA . TYR B 1 140 ? -14.102 0.104 6.441 1 98.88 140 TYR B CA 1
ATOM 3191 C C . TYR B 1 140 ? -15.156 0.346 7.512 1 98.88 140 TYR B C 1
ATOM 3193 O O . TYR B 1 140 ? -15.305 -0.454 8.438 1 98.88 140 TYR B O 1
ATOM 3201 N N . ARG B 1 141 ? -15.859 1.422 7.434 1 98.88 141 ARG B N 1
ATOM 3202 C CA . ARG B 1 141 ? -17.016 1.738 8.273 1 98.88 141 ARG B CA 1
ATOM 3203 C C . ARG B 1 141 ? -18.141 2.361 7.449 1 98.88 141 ARG B C 1
ATOM 3205 O O . ARG B 1 141 ? -17.875 3.162 6.547 1 98.88 141 ARG B O 1
ATOM 3212 N N . THR B 1 142 ? -19.391 2.004 7.793 1 98.38 142 THR B N 1
ATOM 3213 C CA . THR B 1 142 ? -20.516 2.752 7.242 1 98.38 142 THR B CA 1
ATOM 3214 C C . THR B 1 142 ? -20.562 4.164 7.82 1 98.38 142 THR B C 1
ATOM 3216 O O . THR B 1 142 ? -19.984 4.426 8.883 1 98.38 142 THR B O 1
ATOM 3219 N N . PRO B 1 143 ? -21.234 5.047 7.055 1 98.5 143 PRO B N 1
ATOM 3220 C CA . PRO B 1 143 ? -21.359 6.398 7.605 1 98.5 143 PRO B CA 1
ATOM 3221 C C . PRO B 1 143 ? -21.969 6.41 9.008 1 98.5 143 PRO B C 1
ATOM 3223 O O . PRO B 1 143 ? -21.547 7.199 9.859 1 98.5 143 PRO B O 1
ATOM 3226 N N . GLU B 1 144 ? -22.875 5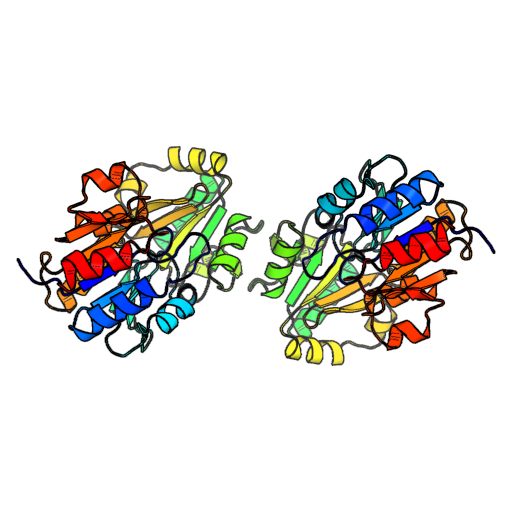.512 9.289 1 98.19 144 GLU B N 1
ATOM 3227 C CA . GLU B 1 144 ? -23.531 5.457 10.594 1 98.19 144 GLU B CA 1
ATOM 3228 C C . GLU B 1 144 ? -22.547 5.105 11.695 1 98.19 144 GLU B C 1
ATOM 3230 O O . GLU B 1 144 ? -22.688 5.562 12.828 1 98.19 144 GLU B O 1
ATOM 3235 N N . GLU B 1 145 ? -21.531 4.426 11.406 1 98.44 145 GLU B N 1
ATOM 3236 C CA . GLU B 1 145 ? -20.562 3.947 12.391 1 98.44 145 GLU B CA 1
ATOM 3237 C C . GLU B 1 145 ? -19.516 5.02 12.703 1 98.44 145 GLU B C 1
ATOM 3239 O O . GLU B 1 145 ? -18.703 4.844 13.609 1 98.44 145 GLU B O 1
ATOM 3244 N N . MET B 1 146 ? -19.562 6.168 12.039 1 98.62 146 MET B N 1
ATOM 3245 C CA . MET B 1 146 ? -18.531 7.195 12.188 1 98.62 146 MET B CA 1
ATOM 3246 C C . MET B 1 146 ? -18.922 8.211 13.25 1 98.62 146 MET B C 1
ATOM 3248 O O . MET B 1 146 ? -18.172 9.133 13.555 1 98.62 146 MET B O 1
ATOM 3252 N N . GLY B 1 147 ? -20.047 8.055 13.914 1 98.06 147 GLY B N 1
ATOM 3253 C CA . GLY B 1 147 ? -20.609 9.039 14.82 1 98.06 147 GLY B CA 1
ATOM 3254 C C . GLY B 1 147 ? -19.75 9.289 16.047 1 98.06 147 GLY B C 1
ATOM 3255 O O . GLY B 1 147 ? -19.797 10.359 16.641 1 98.06 147 GLY B O 1
ATOM 3256 N N . ASP B 1 148 ? -18.938 8.328 16.406 1 97.56 148 ASP B N 1
ATOM 3257 C CA . ASP B 1 148 ? -18.141 8.469 17.625 1 97.56 148 ASP B CA 1
ATOM 3258 C C . ASP B 1 148 ? -16.672 8.695 17.297 1 97.56 148 ASP B C 1
ATOM 3260 O O . ASP B 1 148 ? -15.812 8.602 18.172 1 97.56 148 ASP B O 1
ATOM 3264 N N . LYS B 1 149 ? -16.375 8.945 16.047 1 98.06 149 LYS B N 1
ATOM 3265 C CA . LYS B 1 149 ? -14.984 9.125 15.641 1 98.06 149 LYS B CA 1
ATOM 3266 C C . LYS B 1 149 ? -14.578 10.594 15.695 1 98.06 149 LYS B C 1
ATOM 3268 O O . LYS B 1 149 ? -15.367 11.477 15.344 1 98.06 149 LYS B O 1
ATOM 3273 N N . GLU B 1 150 ? -13.422 10.836 16.172 1 98 150 GLU B N 1
ATOM 3274 C CA . GLU B 1 150 ? -12.844 12.172 16.109 1 98 150 GLU B CA 1
ATOM 3275 C C . GLU B 1 150 ? -12.148 12.406 14.766 1 98 150 GLU B C 1
ATOM 3277 O O . GLU B 1 150 ? -10.984 12.047 14.594 1 98 150 GLU B O 1
ATOM 3282 N N . ILE B 1 151 ? -12.836 13.062 13.883 1 98.5 151 ILE B N 1
ATOM 3283 C CA . ILE B 1 151 ? -12.383 13.211 12.5 1 98.5 151 ILE B CA 1
ATOM 3284 C C . ILE B 1 151 ? -11.531 14.469 12.375 1 98.5 151 ILE B C 1
ATOM 3286 O O . ILE B 1 151 ? -12.031 15.586 12.555 1 98.5 151 ILE B O 1
ATOM 3290 N N . ILE B 1 152 ? -10.289 14.289 12.031 1 97.94 152 ILE B N 1
ATOM 3291 C CA . ILE B 1 152 ? -9.359 15.414 11.938 1 97.94 152 ILE B CA 1
ATOM 3292 C C . ILE B 1 152 ? -9.469 16.062 10.562 1 97.94 152 ILE B C 1
ATOM 3294 O O . ILE B 1 152 ? -9.531 17.297 10.453 1 97.94 152 ILE B O 1
ATOM 3298 N N . LYS B 1 153 ? -9.484 15.234 9.531 1 97.62 153 LYS B N 1
ATOM 3299 C CA . LYS B 1 153 ? -9.672 15.742 8.172 1 97.62 153 LYS B CA 1
ATOM 3300 C C . LYS B 1 153 ? -10.297 14.68 7.277 1 97.62 153 LYS B C 1
ATOM 3302 O O . LYS B 1 153 ? -10.336 13.5 7.633 1 97.62 153 LYS B O 1
ATOM 3307 N N . LEU B 1 154 ? -10.852 15.172 6.195 1 98.56 154 LEU B N 1
ATOM 3308 C CA . LEU B 1 154 ? -11.352 14.32 5.121 1 98.56 154 LEU B CA 1
ATOM 3309 C C . LEU B 1 154 ? -10.516 14.5 3.857 1 98.56 154 LEU B C 1
ATOM 3311 O O . LEU B 1 154 ? -9.836 15.516 3.695 1 98.56 154 LEU B O 1
ATOM 3315 N N . MET B 1 155 ? -10.617 13.484 3.051 1 98.5 155 MET B N 1
ATOM 3316 C CA . MET B 1 155 ? -9.984 13.586 1.737 1 98.5 155 MET B CA 1
ATOM 3317 C C . MET B 1 155 ? -10.883 12.992 0.656 1 98.5 155 MET B C 1
ATOM 3319 O O . MET B 1 155 ? -11.406 11.891 0.814 1 98.5 155 MET B O 1
ATOM 3323 N N . MET B 1 156 ? -11.125 13.766 -0.373 1 98.81 156 MET B N 1
ATOM 3324 C CA . MET B 1 156 ? -11.633 13.203 -1.623 1 98.81 156 MET B CA 1
ATOM 3325 C C . MET B 1 156 ? -10.484 12.828 -2.555 1 98.81 156 MET B C 1
ATOM 3327 O O . MET B 1 156 ? -9.516 13.586 -2.695 1 98.81 156 MET B O 1
ATOM 3331 N N . ILE B 1 157 ? -10.602 11.633 -3.131 1 98.81 157 ILE B N 1
ATOM 3332 C CA . ILE B 1 157 ? -9.453 11.125 -3.873 1 98.81 157 ILE B CA 1
ATOM 3333 C C . ILE B 1 157 ? -9.93 10.414 -5.141 1 98.81 157 ILE B C 1
ATOM 3335 O O . ILE B 1 157 ? -10.992 9.789 -5.148 1 98.81 157 ILE B O 1
ATOM 3339 N N . ASP B 1 158 ? -9.148 10.562 -6.18 1 98.69 158 ASP B N 1
ATOM 3340 C CA . ASP B 1 158 ? -9.375 9.836 -7.422 1 98.69 158 ASP B CA 1
ATOM 3341 C C . ASP B 1 158 ? -8.32 10.188 -8.469 1 98.69 158 ASP B C 1
ATOM 3343 O O . ASP B 1 158 ? -7.414 10.977 -8.203 1 98.69 158 ASP B O 1
ATOM 3347 N N . GLN B 1 159 ? -8.414 9.516 -9.648 1 98.25 159 GLN B N 1
ATOM 3348 C CA . GLN B 1 159 ? -7.574 9.93 -10.766 1 98.25 159 GLN B CA 1
ATOM 3349 C C . GLN B 1 159 ? -7.672 11.438 -10.992 1 98.25 159 GLN B C 1
ATOM 3351 O O . GLN B 1 159 ? -8.742 12.031 -10.844 1 98.25 159 GLN B O 1
ATOM 3356 N N . PRO B 1 160 ? -6.574 12.047 -11.414 1 98.06 160 PRO B N 1
ATOM 3357 C CA . PRO B 1 160 ? -6.508 13.508 -11.484 1 98.06 160 PRO B CA 1
ATOM 3358 C C . PRO B 1 160 ? -7.645 14.109 -12.312 1 98.06 160 PRO B C 1
ATOM 3360 O O . PRO B 1 160 ? -8.281 15.07 -11.875 1 98.06 160 PRO B O 1
ATOM 3363 N N . ASP B 1 161 ? -7.922 13.539 -13.438 1 98.5 161 ASP B N 1
ATOM 3364 C CA . ASP B 1 161 ? -8.961 14.094 -14.305 1 98.5 161 ASP B CA 1
ATOM 3365 C C . ASP B 1 161 ? -10.336 13.961 -13.664 1 98.5 161 ASP B C 1
ATOM 3367 O O . ASP B 1 161 ? -11.164 14.867 -13.75 1 98.5 161 ASP B O 1
ATOM 3371 N N . ILE B 1 162 ? -10.578 12.898 -13.008 1 98.56 162 ILE B N 1
ATOM 3372 C CA . ILE B 1 162 ? -11.852 12.641 -12.336 1 98.56 162 ILE B CA 1
ATOM 3373 C C . ILE B 1 162 ? -12 13.586 -11.148 1 98.56 162 ILE B C 1
ATOM 3375 O O . ILE B 1 162 ? -13.062 14.195 -10.969 1 98.56 162 ILE B O 1
ATOM 3379 N N . LEU B 1 163 ? -10.945 13.68 -10.367 1 98.62 163 LEU B N 1
ATOM 3380 C CA . LEU B 1 163 ? -10.984 14.539 -9.195 1 98.62 163 LEU B CA 1
ATOM 3381 C C . LEU B 1 163 ? -11.156 16 -9.602 1 98.62 163 LEU B C 1
ATOM 3383 O O . LEU B 1 163 ? -11.938 16.734 -8.984 1 98.62 163 LEU B O 1
ATOM 3387 N N . ASP B 1 164 ? -10.453 16.438 -10.633 1 98.19 164 ASP B N 1
ATOM 3388 C CA . ASP B 1 164 ? -10.594 17.812 -11.109 1 98.19 164 ASP B CA 1
ATOM 3389 C C . ASP B 1 164 ? -12.031 18.109 -11.523 1 98.19 164 ASP B C 1
ATOM 3391 O O . ASP B 1 164 ? -12.562 19.172 -11.203 1 98.19 164 ASP B O 1
ATOM 3395 N N . ALA B 1 165 ? -12.641 17.203 -12.25 1 98.56 165 ALA B N 1
ATOM 3396 C CA . ALA B 1 165 ? -14.031 17.375 -12.672 1 98.56 165 ALA B CA 1
ATOM 3397 C C . ALA B 1 165 ? -14.961 17.469 -11.469 1 98.56 165 ALA B C 1
ATOM 3399 O O . ALA B 1 165 ? -15.906 18.25 -11.469 1 98.56 165 ALA B O 1
ATOM 3400 N N . ALA B 1 166 ? -14.727 16.703 -10.453 1 98.56 166 ALA B N 1
ATOM 3401 C CA . ALA B 1 166 ? -15.516 16.734 -9.227 1 98.56 166 ALA B CA 1
ATOM 3402 C C . ALA B 1 166 ? -15.352 18.062 -8.492 1 98.56 166 ALA B C 1
ATOM 3404 O O . ALA B 1 166 ? -16.328 18.656 -8.047 1 98.56 166 ALA B O 1
ATOM 3405 N N . ILE B 1 167 ? -14.094 18.484 -8.367 1 97.88 167 ILE B N 1
ATOM 3406 C CA . ILE B 1 167 ? -13.781 19.719 -7.66 1 97.88 167 ILE B CA 1
ATOM 3407 C C . ILE B 1 167 ? -14.531 20.875 -8.305 1 97.88 167 ILE B C 1
ATOM 3409 O O . ILE B 1 167 ? -15.078 21.734 -7.609 1 97.88 167 ILE B O 1
ATOM 3413 N N . ALA B 1 168 ? -14.633 20.891 -9.586 1 97.88 168 ALA B N 1
ATOM 3414 C CA . ALA B 1 168 ? -15.289 21.953 -10.336 1 97.88 168 ALA B CA 1
ATOM 3415 C C . ALA B 1 168 ? -16.781 22.031 -10 1 97.88 168 ALA B C 1
ATOM 3417 O O . ALA B 1 168 ? -17.422 23.047 -10.25 1 97.88 168 ALA B O 1
ATOM 3418 N N . LYS B 1 169 ? -17.328 21 -9.438 1 98.31 169 LYS B N 1
ATOM 3419 C CA . LYS B 1 169 ? -18.75 20.922 -9.172 1 98.31 169 LYS B CA 1
ATOM 3420 C C . LYS B 1 169 ? -19.062 21.156 -7.699 1 98.31 169 LYS B C 1
ATOM 3422 O O . LYS B 1 169 ? -20.219 21.156 -7.293 1 98.31 169 LYS B O 1
ATOM 3427 N N . ILE B 1 170 ? -18.078 21.312 -6.863 1 98.12 170 ILE B N 1
ATOM 3428 C CA . ILE B 1 170 ? -18.281 21.578 -5.445 1 98.12 170 ILE B CA 1
ATOM 3429 C C . ILE B 1 170 ? -18.953 22.938 -5.266 1 98.12 170 ILE B C 1
ATOM 3431 O O . ILE B 1 170 ? -18.469 23.953 -5.773 1 98.12 170 ILE B O 1
ATOM 3435 N N . PRO B 1 171 ? -20.031 23 -4.504 1 97.19 171 PRO B N 1
ATOM 3436 C CA . PRO B 1 171 ? -20.734 24.281 -4.297 1 97.19 171 PRO B CA 1
ATOM 3437 C C . PRO B 1 171 ? -19.875 25.328 -3.607 1 97.19 171 PRO B C 1
ATOM 3439 O O . PRO B 1 171 ? -19.094 25 -2.711 1 97.19 171 PRO B O 1
ATOM 3442 N N . LYS B 1 172 ? -20.031 26.531 -3.93 1 96.25 172 LYS B N 1
ATOM 3443 C CA . LYS B 1 172 ? -19.297 27.656 -3.367 1 96.25 172 LYS B CA 1
ATOM 3444 C C . LYS B 1 172 ? -19.453 27.719 -1.853 1 96.25 172 LYS B C 1
ATOM 3446 O O . LYS B 1 172 ? -18.5 28.031 -1.133 1 96.25 172 LYS B O 1
ATOM 3451 N N . LYS B 1 173 ? -20.625 27.484 -1.409 1 95.62 173 LYS B N 1
ATOM 3452 C CA . LYS B 1 173 ? -20.891 27.516 0.025 1 95.62 173 LYS B CA 1
ATOM 3453 C C . LYS B 1 173 ? -19.969 26.578 0.787 1 95.62 173 LYS B C 1
ATOM 3455 O O . LYS B 1 173 ? -19.547 26.875 1.904 1 95.62 173 LYS B O 1
ATOM 3460 N N . VAL B 1 174 ? -19.672 25.438 0.236 1 95.88 174 VAL B N 1
ATOM 3461 C CA . VAL B 1 174 ? -18.766 24.469 0.843 1 95.88 174 VAL B CA 1
ATOM 3462 C C . VAL B 1 174 ? -17.344 25.016 0.838 1 95.88 174 VAL B C 1
ATOM 3464 O O . VAL B 1 174 ? -16.656 24.984 1.861 1 95.88 174 VAL B O 1
ATOM 3467 N N . LEU B 1 175 ? -16.953 25.562 -0.284 1 92.94 175 LEU B N 1
ATOM 3468 C CA . LEU B 1 175 ? -15.617 26.141 -0.432 1 92.94 175 LEU B CA 1
ATOM 3469 C C . LEU B 1 175 ? -15.406 27.281 0.558 1 92.94 175 LEU B C 1
ATOM 3471 O O . LEU B 1 175 ? -14.297 27.5 1.034 1 92.94 175 LEU B O 1
ATOM 3475 N N . ASP B 1 176 ? -16.469 27.953 0.946 1 94.44 176 ASP B N 1
ATOM 3476 C CA . ASP B 1 176 ? -16.406 29.125 1.829 1 94.44 176 ASP B CA 1
ATOM 3477 C C . ASP B 1 176 ? -16.375 28.688 3.295 1 94.44 176 ASP B C 1
ATOM 3479 O O . ASP B 1 176 ? -15.945 29.453 4.16 1 94.44 176 ASP B O 1
ATOM 3483 N N . ASN B 1 177 ? -16.859 27.531 3.574 1 96.56 177 ASN B N 1
ATOM 3484 C CA . ASN B 1 177 ? -17.109 27.188 4.973 1 96.56 177 ASN B CA 1
ATOM 3485 C C . ASN B 1 177 ? -16.125 26.141 5.477 1 96.56 177 ASN B C 1
ATOM 3487 O O . ASN B 1 177 ? -16.188 25.734 6.637 1 96.56 177 ASN B O 1
ATOM 3491 N N . TYR B 1 178 ? -15.242 25.688 4.656 1 97.56 178 TYR B N 1
ATOM 3492 C CA . TYR B 1 178 ? -14.195 24.734 5.02 1 97.56 178 TYR B CA 1
ATOM 3493 C C . TYR B 1 178 ? -12.859 25.125 4.398 1 97.56 178 TYR B C 1
ATOM 3495 O O . TYR B 1 178 ? -12.812 25.953 3.479 1 97.56 178 TYR B O 1
ATOM 3503 N N . THR B 1 179 ? -11.789 24.734 4.949 1 95.44 179 THR B N 1
ATOM 3504 C CA . THR B 1 179 ? -10.5 24.781 4.27 1 95.44 179 THR B CA 1
ATOM 3505 C C . THR B 1 179 ? -10.344 23.594 3.324 1 95.44 179 THR B C 1
ATOM 3507 O O . THR B 1 179 ? -10.289 22.438 3.768 1 95.44 179 THR B O 1
ATOM 3510 N N . ILE B 1 180 ? -10.359 23.844 2.061 1 94.5 180 ILE B N 1
ATOM 3511 C CA . ILE B 1 180 ? -10.266 22.812 1.031 1 94.5 180 ILE B CA 1
ATOM 3512 C C . ILE B 1 180 ? -9.039 23.078 0.157 1 94.5 180 ILE B C 1
ATOM 3514 O O . ILE B 1 180 ? -8.906 24.141 -0.437 1 94.5 180 ILE B O 1
ATOM 3518 N N . VAL B 1 181 ? -8.125 22.125 0.102 1 89.5 181 VAL B N 1
ATOM 3519 C CA . VAL B 1 181 ? -6.867 22.328 -0.61 1 89.5 181 VAL B CA 1
ATOM 3520 C C . VAL B 1 181 ? -6.535 21.078 -1.425 1 89.5 181 VAL B C 1
ATOM 3522 O O . VAL B 1 181 ? -6.551 19.969 -0.899 1 89.5 181 VAL B O 1
ATOM 3525 N N . LYS B 1 182 ? -6.324 21.25 -2.711 1 90.62 182 LYS B N 1
ATOM 3526 C CA . LYS B 1 182 ? -5.773 20.156 -3.516 1 90.62 182 LYS B CA 1
ATOM 3527 C C . LYS B 1 182 ? -4.27 20.031 -3.312 1 90.62 182 LYS B C 1
ATOM 3529 O O . LYS B 1 182 ? -3.492 20.797 -3.881 1 90.62 182 LYS B O 1
ATOM 3534 N N . SER B 1 183 ? -3.738 19.125 -2.605 1 85.94 183 SER B N 1
ATOM 3535 C CA . SER B 1 183 ? -2.346 19 -2.191 1 85.94 183 SER B CA 1
ATOM 3536 C C . SER B 1 183 ? -1.53 18.219 -3.219 1 85.94 183 SER B C 1
ATOM 3538 O O . SER B 1 183 ? -0.308 18.359 -3.285 1 85.94 183 SER B O 1
ATOM 3540 N N . THR B 1 184 ? -2.111 17.266 -3.914 1 87.12 184 THR B N 1
ATOM 3541 C CA . THR B 1 184 ? -1.562 16.516 -5.043 1 87.12 184 THR B CA 1
ATOM 3542 C C . THR B 1 184 ? -2.625 16.297 -6.117 1 87.12 184 THR B C 1
ATOM 3544 O O . THR B 1 184 ? -3.812 16.531 -5.875 1 87.12 184 THR B O 1
ATOM 3547 N N . PRO B 1 185 ? -2.252 15.977 -7.301 1 92.94 185 PRO B N 1
ATOM 3548 C CA . PRO B 1 185 ? -3.221 15.867 -8.391 1 92.94 185 PRO B CA 1
ATOM 3549 C C . PRO B 1 185 ? -4.391 14.945 -8.055 1 92.94 185 PRO B C 1
ATOM 3551 O O . PRO B 1 185 ? -5.488 15.109 -8.594 1 92.94 185 PRO B O 1
ATOM 3554 N N . PHE B 1 186 ? -4.199 14.031 -7.059 1 97.5 186 PHE B N 1
ATOM 3555 C CA . PHE B 1 186 ? -5.227 13.023 -6.809 1 97.5 186 PHE B CA 1
ATOM 3556 C C . PHE B 1 186 ? -5.758 13.141 -5.383 1 97.5 186 PHE B C 1
ATOM 3558 O O . PHE B 1 186 ? -6.469 12.25 -4.906 1 97.5 186 PHE B O 1
ATOM 3565 N N . TYR B 1 187 ? -5.391 14.211 -4.668 1 95.88 187 TYR B N 1
ATOM 3566 C CA . TYR B 1 187 ? -5.824 14.422 -3.291 1 95.88 187 TYR B CA 1
ATOM 3567 C C . TYR B 1 187 ? -6.52 15.766 -3.137 1 95.88 187 TYR B C 1
ATOM 3569 O O . TYR B 1 187 ? -5.941 16.812 -3.447 1 95.88 187 TYR B O 1
ATOM 3577 N N . LEU B 1 188 ? -7.707 15.812 -2.615 1 96.75 188 LEU B N 1
ATOM 3578 C CA . LEU B 1 188 ? -8.367 17 -2.092 1 96.75 188 LEU B CA 1
ATOM 3579 C C . LEU B 1 188 ? -8.586 16.875 -0.586 1 96.75 188 LEU B C 1
ATOM 3581 O O . LEU B 1 188 ? -9.336 16.016 -0.129 1 96.75 188 LEU B O 1
ATOM 3585 N N . GLU B 1 189 ? -7.977 17.766 0.121 1 96 189 GLU B N 1
ATOM 3586 C CA . GLU B 1 189 ? -8.062 17.75 1.578 1 96 189 GLU B CA 1
ATOM 3587 C C . GLU B 1 189 ? -9.148 18.703 2.08 1 96 189 GLU B C 1
ATOM 3589 O O . GLU B 1 189 ? -9.312 19.797 1.545 1 96 189 GLU B O 1
ATOM 3594 N N . ILE B 1 190 ? -9.859 18.25 3.068 1 97.88 190 ILE B N 1
ATOM 3595 C CA . ILE B 1 190 ? -10.945 19.016 3.662 1 97.88 190 ILE B CA 1
ATOM 3596 C C . ILE B 1 190 ? -10.742 19.125 5.172 1 97.88 190 ILE B C 1
ATOM 3598 O O . ILE B 1 190 ? -10.742 18.109 5.879 1 97.88 190 ILE B O 1
ATOM 3602 N N . LEU B 1 191 ? -10.562 20.281 5.617 1 97.69 191 LEU B N 1
ATOM 3603 C CA . LEU B 1 191 ? -10.359 20.594 7.027 1 97.69 191 LEU B CA 1
ATOM 3604 C C . LEU B 1 191 ? -11.414 21.578 7.527 1 97.69 191 LEU B C 1
ATOM 3606 O O . LEU B 1 191 ? -12.125 22.188 6.727 1 97.69 191 LEU B O 1
ATOM 3610 N N . PRO B 1 192 ? -11.602 21.688 8.93 1 97.44 192 PRO B N 1
ATOM 3611 C CA . PRO B 1 192 ? -12.477 22.75 9.43 1 97.44 192 PRO B CA 1
ATOM 3612 C C . PRO B 1 192 ? -12.102 24.125 8.898 1 97.44 192 PRO B C 1
ATOM 3614 O O . PRO B 1 192 ? -10.953 24.344 8.508 1 97.44 192 PRO B O 1
ATOM 3617 N N . LYS B 1 193 ? -13.078 24.953 9.008 1 94.88 193 LYS B N 1
ATOM 3618 C CA . LYS B 1 193 ? -12.859 26.312 8.523 1 94.88 193 LYS B CA 1
ATOM 3619 C C . LYS B 1 193 ? -11.703 26.984 9.258 1 94.88 193 LYS B C 1
ATOM 3621 O O . LYS B 1 193 ? -11.602 26.875 10.484 1 94.88 193 LYS B O 1
ATOM 3626 N N . ASN B 1 194 ? -10.75 27.562 8.547 1 90.75 194 ASN B N 1
ATOM 3627 C CA . ASN B 1 194 ? -9.633 28.359 9.047 1 90.75 194 ASN B CA 1
ATOM 3628 C C . ASN B 1 194 ? -8.523 27.469 9.617 1 90.75 194 ASN B C 1
ATOM 3630 O O . ASN B 1 194 ? -7.648 27.953 10.336 1 90.75 194 ASN B O 1
ATOM 3634 N N . VAL B 1 195 ? -8.719 26.172 9.508 1 95.94 195 VAL B N 1
ATOM 3635 C CA . VAL B 1 195 ? -7.645 25.266 9.922 1 95.94 195 VAL B CA 1
ATOM 3636 C C . VAL B 1 195 ? -6.66 25.078 8.773 1 95.94 195 VAL B C 1
ATOM 3638 O O . VAL B 1 195 ? -7.047 24.625 7.691 1 95.94 195 VAL B O 1
ATOM 3641 N N . ASN B 1 196 ? -5.496 25.438 9 1 95.81 196 ASN B N 1
ATOM 3642 C CA . ASN B 1 196 ? -4.375 25.281 8.078 1 95.81 196 ASN B CA 1
ATOM 3643 C C . ASN B 1 196 ? -3.035 25.422 8.797 1 95.81 196 ASN B C 1
ATOM 3645 O O . ASN B 1 196 ? -2.996 25.703 10 1 95.81 196 ASN B O 1
ATOM 3649 N N . LYS B 1 197 ? -1.996 25.203 8.016 1 96.75 197 LYS B N 1
ATOM 3650 C CA . LYS B 1 197 ? -0.67 25.297 8.625 1 96.75 197 LYS B CA 1
ATOM 3651 C C . LYS B 1 197 ? -0.436 26.672 9.242 1 96.75 197 LYS B C 1
ATOM 3653 O O . LYS B 1 197 ? 0.193 26.781 10.297 1 96.75 197 LYS B O 1
ATOM 3658 N N . GLY B 1 198 ? -0.949 27.734 8.641 1 97.56 198 GLY B N 1
ATOM 3659 C CA . GLY B 1 198 ? -0.757 29.109 9.094 1 97.56 198 GLY B CA 1
ATOM 3660 C C . GLY B 1 198 ? -1.44 29.406 10.414 1 97.56 198 GLY B C 1
ATOM 3661 O O . GLY B 1 198 ? -0.806 29.891 11.352 1 97.56 198 GLY B O 1
ATOM 3662 N N . THR B 1 199 ? -2.699 29.125 10.508 1 97.19 199 THR B N 1
ATOM 3663 C CA . THR B 1 199 ? -3.438 29.375 11.734 1 97.19 199 THR B CA 1
ATOM 3664 C C . THR B 1 199 ? -2.869 28.562 12.891 1 97.19 199 THR B C 1
ATOM 3666 O O . THR B 1 199 ? -2.807 29.031 14.023 1 97.19 199 THR B O 1
ATOM 3669 N N . ALA B 1 200 ? -2.49 27.297 12.617 1 97.75 200 ALA B N 1
ATOM 3670 C CA . ALA B 1 200 ? -1.87 26.469 13.633 1 97.75 200 ALA B CA 1
ATOM 3671 C C . ALA B 1 200 ? -0.565 27.078 14.133 1 97.75 200 ALA B C 1
ATOM 3673 O O . ALA B 1 200 ? -0.31 27.109 15.336 1 97.75 200 ALA B O 1
ATOM 3674 N N . LEU B 1 201 ? 0.217 27.578 13.203 1 98.12 201 LEU B N 1
ATOM 3675 C CA . LEU B 1 201 ? 1.492 28.203 13.539 1 98.12 201 LEU B CA 1
ATOM 3676 C C . LEU B 1 201 ? 1.279 29.453 14.391 1 98.12 201 LEU B C 1
ATOM 3678 O O . LEU B 1 201 ? 1.985 29.672 15.375 1 98.12 201 LEU B O 1
ATOM 3682 N N . LEU B 1 202 ? 0.352 30.25 14.039 1 97.75 202 LEU B N 1
ATOM 3683 C CA . LEU B 1 202 ? 0.052 31.469 14.797 1 97.75 202 LEU B CA 1
ATOM 3684 C C . LEU B 1 202 ? -0.417 31.125 16.203 1 97.75 202 LEU B C 1
ATOM 3686 O O . LEU B 1 202 ? -0.013 31.781 17.172 1 97.75 202 LEU B O 1
ATOM 3690 N N . HIS B 1 203 ? -1.276 30.156 16.297 1 97 203 HIS B N 1
ATOM 3691 C CA . HIS B 1 203 ? -1.755 29.734 17.625 1 97 203 HIS B CA 1
ATOM 3692 C C . HIS B 1 203 ? -0.607 29.234 18.484 1 97 203 HIS B C 1
ATOM 3694 O O . HIS B 1 203 ? -0.55 29.547 19.688 1 97 203 HIS B O 1
ATOM 3700 N N . LEU B 1 204 ? 0.249 28.5 17.891 1 97.62 204 LEU B N 1
ATOM 3701 C CA . LEU B 1 204 ? 1.415 28.016 18.609 1 97.62 204 LEU B CA 1
ATOM 3702 C C . LEU B 1 204 ? 2.293 29.172 19.078 1 97.62 204 LEU B C 1
ATOM 3704 O O . LEU B 1 204 ? 2.727 29.203 20.219 1 97.62 204 LEU B O 1
ATOM 3708 N N . ALA B 1 205 ? 2.523 30.141 18.188 1 97.88 205 ALA B N 1
ATOM 3709 C CA . ALA B 1 205 ? 3.309 31.328 18.516 1 97.88 205 ALA B CA 1
ATOM 3710 C C . ALA B 1 205 ? 2.689 32.094 19.688 1 97.88 205 ALA B C 1
ATOM 3712 O O . ALA B 1 205 ? 3.393 32.469 20.625 1 97.88 205 ALA B O 1
ATOM 3713 N N . GLU B 1 206 ? 1.41 32.219 19.625 1 97.56 206 GLU B N 1
ATOM 3714 C CA . GLU B 1 206 ? 0.687 32.906 20.703 1 97.56 206 GLU B CA 1
ATOM 3715 C C . GLU B 1 206 ? 0.852 32.188 22.031 1 97.56 206 GLU B C 1
ATOM 3717 O O . GLU B 1 206 ? 1.106 32.812 23.062 1 97.56 206 GLU B O 1
ATOM 3722 N N . LYS B 1 207 ? 0.719 30.938 22.031 1 95.75 207 LYS B N 1
ATOM 3723 C CA . LYS B 1 207 ? 0.87 30.141 23.234 1 95.75 207 LYS B CA 1
ATOM 3724 C C . LYS B 1 207 ? 2.277 30.266 23.812 1 95.75 207 LYS B C 1
ATOM 3726 O O . LYS B 1 207 ? 2.467 30.188 25.031 1 95.75 207 LYS B O 1
ATOM 3731 N N . MET B 1 208 ? 3.205 30.547 22.906 1 95.69 208 MET B N 1
ATOM 3732 C CA . MET B 1 208 ? 4.602 30.672 23.312 1 95.69 208 MET B CA 1
ATOM 3733 C C . MET B 1 208 ? 4.938 32.125 23.688 1 95.69 208 MET B C 1
ATOM 3735 O O . MET B 1 208 ? 6.066 32.406 24.078 1 95.69 208 MET B O 1
ATOM 3739 N N . GLY B 1 209 ? 3.924 33 23.5 1 97.06 209 GLY B N 1
ATOM 3740 C CA . GLY B 1 209 ? 4.141 34.406 23.812 1 97.06 209 GLY B CA 1
ATOM 3741 C C . GLY B 1 209 ? 4.98 35.125 22.781 1 97.06 209 GLY B C 1
ATOM 3742 O O . GLY B 1 209 ? 5.684 36.094 23.094 1 97.06 209 GLY B O 1
ATOM 3743 N N . LEU B 1 210 ? 4.918 34.688 21.578 1 97.75 210 LEU B N 1
ATOM 3744 C CA . LEU B 1 210 ? 5.727 35.25 20.516 1 97.75 210 LEU B CA 1
ATOM 3745 C C . LEU B 1 210 ? 4.883 36.156 19.625 1 97.75 210 LEU B C 1
ATOM 3747 O O . LEU B 1 210 ? 3.68 35.938 19.469 1 97.75 210 LEU B O 1
ATOM 3751 N N . THR B 1 211 ? 5.555 37.125 19.078 1 97.5 211 THR B N 1
ATOM 3752 C CA . THR B 1 211 ? 4.918 38 18.094 1 97.5 211 THR B CA 1
ATOM 3753 C C . THR B 1 211 ? 5.18 37.5 16.672 1 97.5 211 THR B C 1
ATOM 3755 O O . THR B 1 211 ? 6.09 36.719 16.453 1 97.5 211 THR B O 1
ATOM 3758 N N . VAL B 1 212 ? 4.41 37.969 15.734 1 97.56 212 VAL B N 1
ATOM 3759 C CA . VAL B 1 212 ? 4.469 37.531 14.344 1 97.56 212 VAL B CA 1
ATOM 3760 C C . VAL B 1 212 ? 5.855 37.812 13.773 1 97.56 212 VAL B C 1
ATOM 3762 O O . VAL B 1 212 ? 6.387 37 13 1 97.56 212 VAL B O 1
ATOM 3765 N N . ASP B 1 213 ? 6.434 38.875 14.156 1 97.25 213 ASP B N 1
ATOM 3766 C CA . ASP B 1 213 ? 7.73 39.281 13.617 1 97.25 213 ASP B CA 1
ATOM 3767 C C . ASP B 1 213 ? 8.828 38.344 14.094 1 97.25 213 ASP B C 1
ATOM 3769 O O . ASP B 1 213 ? 9.93 38.312 13.539 1 97.25 213 ASP B O 1
ATOM 3773 N N . GLN B 1 214 ? 8.508 37.5 15.07 1 98.19 214 GLN B N 1
ATOM 3774 C CA . GLN B 1 214 ? 9.477 36.562 15.602 1 98.19 214 GLN B CA 1
ATOM 3775 C C . GLN B 1 214 ? 9.305 35.188 14.953 1 98.19 214 GLN B C 1
ATOM 3777 O O . GLN B 1 214 ? 9.961 34.219 15.352 1 98.19 214 GLN B O 1
ATOM 3782 N N . THR B 1 215 ? 8.477 35.062 13.93 1 98.56 215 THR B N 1
ATOM 3783 C CA . THR B 1 215 ? 8.172 33.781 13.312 1 98.56 215 THR B CA 1
ATOM 3784 C C . THR B 1 215 ? 8.688 33.719 11.883 1 98.56 215 THR B C 1
ATOM 3786 O O . THR B 1 215 ? 8.75 34.75 11.195 1 98.56 215 THR B O 1
ATOM 3789 N N . MET B 1 216 ? 9.117 32.531 11.508 1 98.69 216 MET B N 1
ATOM 3790 C CA . MET B 1 216 ? 9.523 32.219 10.148 1 98.69 216 MET B CA 1
ATOM 3791 C C . MET B 1 216 ? 8.836 30.938 9.656 1 98.69 216 MET B C 1
ATOM 3793 O O . MET B 1 216 ? 8.617 30 10.43 1 98.69 216 MET B O 1
ATOM 3797 N N . ALA B 1 217 ? 8.445 30.922 8.414 1 98.88 217 ALA B N 1
ATOM 3798 C CA . ALA B 1 217 ? 7.949 29.719 7.75 1 98.88 217 ALA B CA 1
ATOM 3799 C C . ALA B 1 217 ? 8.727 29.438 6.465 1 98.88 217 ALA B C 1
ATOM 3801 O O . ALA B 1 217 ? 9.039 30.375 5.715 1 98.88 217 ALA B O 1
ATOM 3802 N N . ILE B 1 218 ? 9.078 28.234 6.266 1 98.81 218 ILE B N 1
ATOM 3803 C CA . ILE B 1 218 ? 9.797 27.812 5.07 1 98.81 218 ILE B CA 1
ATOM 3804 C C . ILE B 1 218 ? 8.977 26.781 4.312 1 98.81 218 ILE B C 1
ATOM 3806 O O . ILE B 1 218 ? 8.617 25.734 4.871 1 98.81 218 ILE B O 1
ATOM 3810 N N . GLY B 1 219 ? 8.625 27.047 3.086 1 98.12 219 GLY B N 1
ATOM 3811 C CA . GLY B 1 219 ? 7.809 26.125 2.309 1 98.12 219 GLY B CA 1
ATOM 3812 C C . GLY B 1 219 ? 8 26.281 0.812 1 98.12 219 GLY B C 1
ATOM 3813 O O . GLY B 1 219 ? 8.797 27.094 0.363 1 98.12 219 GLY B O 1
ATOM 3814 N N . ASP B 1 220 ? 7.305 25.375 0.008 1 96.62 220 ASP B N 1
ATOM 3815 C CA . ASP B 1 220 ? 7.566 25.375 -1.428 1 96.62 220 ASP B CA 1
ATOM 3816 C C . ASP B 1 220 ? 6.27 25.266 -2.225 1 96.62 220 ASP B C 1
ATOM 3818 O O . ASP B 1 220 ? 6.219 25.656 -3.395 1 96.62 220 ASP B O 1
ATOM 3822 N N . GLU B 1 221 ? 5.211 24.672 -1.608 1 90.19 221 GLU B N 1
ATOM 3823 C CA . GLU B 1 221 ? 4.016 24.391 -2.396 1 90.19 221 GLU B CA 1
ATOM 3824 C C . GLU B 1 221 ? 2.793 25.094 -1.821 1 90.19 221 GLU B C 1
ATOM 3826 O O . GLU B 1 221 ? 2.871 25.719 -0.754 1 90.19 221 GLU B O 1
ATOM 3831 N N . GLU B 1 222 ? 1.681 24.969 -2.492 1 86.44 222 GLU B N 1
ATOM 3832 C CA . GLU B 1 222 ? 0.464 25.719 -2.215 1 86.44 222 GLU B CA 1
ATOM 3833 C C . GLU B 1 222 ? -0.061 25.438 -0.812 1 86.44 222 GLU B C 1
ATOM 3835 O O . GLU B 1 222 ? -0.636 26.312 -0.164 1 86.44 222 GLU B O 1
ATOM 3840 N N . ASN B 1 223 ? 0.131 24.25 -0.27 1 85.75 223 ASN B N 1
ATOM 3841 C CA . ASN B 1 223 ? -0.346 23.953 1.074 1 85.75 223 ASN B CA 1
ATOM 3842 C C . ASN B 1 223 ? 0.452 24.703 2.137 1 85.75 223 ASN B C 1
ATOM 3844 O O . ASN B 1 223 ? 0.058 24.734 3.303 1 85.75 223 ASN B O 1
ATOM 3848 N N . ASP B 1 224 ? 1.516 25.391 1.683 1 95.12 224 ASP B N 1
ATOM 3849 C CA . ASP B 1 224 ? 2.33 26.188 2.602 1 95.12 224 ASP B CA 1
ATOM 3850 C C . ASP B 1 224 ? 1.913 27.656 2.582 1 95.12 224 ASP B C 1
ATOM 3852 O O . ASP B 1 224 ? 2.336 28.438 3.434 1 95.12 224 ASP B O 1
ATOM 3856 N N . ARG B 1 225 ? 1.106 28.062 1.634 1 94.38 225 ARG B N 1
ATOM 3857 C CA . ARG B 1 225 ? 0.763 29.469 1.453 1 94.38 225 ARG B CA 1
ATOM 3858 C C . ARG B 1 225 ? 0.269 30.094 2.758 1 94.38 225 ARG B C 1
ATOM 3860 O O . ARG B 1 225 ? 0.707 31.172 3.145 1 94.38 225 ARG B O 1
ATOM 3867 N N . ALA B 1 226 ? -0.548 29.406 3.443 1 95.69 226 ALA B N 1
ATOM 3868 C CA . ALA B 1 226 ? -1.176 29.953 4.645 1 95.69 226 ALA B CA 1
ATOM 3869 C C . ALA B 1 226 ? -0.133 30.281 5.707 1 95.69 226 ALA B C 1
ATOM 3871 O O . ALA B 1 226 ? -0.223 31.312 6.375 1 95.69 226 ALA B O 1
ATOM 3872 N N . MET B 1 227 ? 0.849 29.406 5.891 1 97.62 227 MET B N 1
ATOM 3873 C CA . MET B 1 227 ? 1.835 29.688 6.93 1 97.62 227 MET B CA 1
ATOM 3874 C C . MET B 1 227 ? 2.814 30.766 6.461 1 97.62 227 MET B C 1
ATOM 3876 O O . MET B 1 227 ? 3.297 31.562 7.266 1 97.62 227 MET B O 1
ATOM 3880 N N . LEU B 1 228 ? 3.018 30.875 5.145 1 98.31 228 LEU B N 1
ATOM 3881 C CA . LEU B 1 228 ? 3.895 31.906 4.598 1 98.31 228 LEU B CA 1
ATOM 3882 C C . LEU B 1 228 ? 3.248 33.281 4.699 1 98.31 228 LEU B C 1
ATOM 3884 O O . LEU B 1 228 ? 3.932 34.281 4.949 1 98.31 228 LEU B O 1
ATOM 3888 N N . GLU B 1 229 ? 1.992 33.312 4.629 1 97.81 229 GLU B N 1
ATOM 3889 C CA . GLU B 1 229 ? 1.265 34.562 4.605 1 97.81 229 GLU B CA 1
ATOM 3890 C C . GLU B 1 229 ? 1.14 35.156 6.008 1 97.81 229 GLU B C 1
ATOM 3892 O O . GLU B 1 229 ? 0.958 36.375 6.164 1 97.81 229 GLU B O 1
ATOM 3897 N N . VAL B 1 230 ? 1.334 34.406 7.023 1 97.62 230 VAL B N 1
ATOM 3898 C CA . VAL B 1 230 ? 0.959 34.906 8.344 1 97.62 230 VAL B CA 1
ATOM 3899 C C . VAL B 1 230 ? 2.215 35.219 9.156 1 97.62 230 VAL B C 1
ATOM 3901 O O . VAL B 1 230 ? 2.146 35.906 10.172 1 97.62 230 VAL B O 1
ATOM 3904 N N . VAL B 1 231 ? 3.328 34.75 8.758 1 98.31 231 VAL B N 1
ATOM 3905 C CA . VAL B 1 231 ? 4.543 34.938 9.547 1 98.31 231 VAL B CA 1
ATOM 3906 C C . VAL B 1 231 ? 5.219 36.25 9.148 1 98.31 231 VAL B C 1
ATOM 3908 O O . VAL B 1 231 ? 4.926 36.812 8.094 1 98.31 231 VAL B O 1
ATOM 3911 N N . GLY B 1 232 ? 6.086 36.688 10.047 1 98 232 GLY B N 1
ATOM 3912 C CA . GLY B 1 232 ? 6.875 37.875 9.758 1 98 232 GLY B CA 1
ATOM 3913 C C . GLY B 1 232 ? 7.992 37.625 8.766 1 98 232 GLY B C 1
ATOM 3914 O O . GLY B 1 232 ? 8.461 38.531 8.102 1 98 232 GLY B O 1
ATOM 3915 N N . ASN B 1 233 ? 8.438 36.406 8.633 1 98.38 233 ASN B N 1
ATOM 3916 C CA . ASN B 1 233 ? 9.57 36.031 7.781 1 98.38 233 ASN B CA 1
ATOM 3917 C C . ASN B 1 233 ? 9.25 34.812 6.906 1 98.38 233 ASN B C 1
ATOM 3919 O O . ASN B 1 233 ? 9.75 33.719 7.152 1 98.38 233 ASN B O 1
ATOM 3923 N N . PRO B 1 234 ? 8.461 35.031 5.84 1 98.75 234 PRO B N 1
ATOM 3924 C CA . PRO B 1 234 ? 8.172 33.938 4.891 1 98.75 234 PRO B CA 1
ATOM 3925 C C . PRO B 1 234 ? 9.352 33.625 3.973 1 98.75 234 PRO B C 1
ATOM 3927 O O . PRO B 1 234 ? 9.875 34.531 3.311 1 98.75 234 PRO B O 1
ATOM 3930 N N . VAL B 1 235 ? 9.773 32.438 3.973 1 98.81 235 VAL B N 1
ATOM 3931 C CA . VAL B 1 235 ? 10.883 31.984 3.143 1 98.81 235 VAL B CA 1
ATOM 3932 C C . VAL B 1 235 ? 10.391 30.906 2.166 1 98.81 235 VAL B C 1
ATOM 3934 O O . VAL B 1 235 ? 9.805 29.906 2.578 1 98.81 235 VAL B O 1
ATOM 3937 N N . VAL B 1 236 ? 10.594 31.109 0.863 1 98.81 236 VAL B N 1
ATOM 3938 C CA . VAL B 1 236 ? 10.188 30.141 -0.153 1 98.81 236 VAL B CA 1
ATOM 3939 C C . VAL B 1 236 ? 11.43 29.484 -0.768 1 98.81 236 VAL B C 1
ATOM 3941 O O . VAL B 1 236 ? 12.422 30.172 -1.042 1 98.81 236 VAL B O 1
ATOM 3944 N N . MET B 1 237 ? 11.344 28.234 -0.95 1 98.81 237 MET B N 1
ATOM 3945 C CA . MET B 1 237 ? 12.43 27.469 -1.559 1 98.81 237 MET B CA 1
ATOM 3946 C C . MET B 1 237 ? 12.672 27.906 -2.998 1 98.81 237 MET B C 1
ATOM 3948 O O . MET B 1 237 ? 11.727 28.266 -3.705 1 98.81 237 MET B O 1
ATOM 3952 N N . GLN B 1 238 ? 13.93 27.797 -3.445 1 98.56 238 GLN B N 1
ATOM 3953 C CA . GLN B 1 238 ? 14.242 28.078 -4.844 1 98.56 238 GLN B CA 1
ATOM 3954 C C . GLN B 1 238 ? 13.422 27.203 -5.777 1 98.56 238 GLN B C 1
ATOM 3956 O O . GLN B 1 238 ? 12.992 27.641 -6.844 1 98.56 238 GLN B O 1
ATOM 3961 N N . ASN B 1 239 ? 13.203 26 -5.395 1 98.12 239 ASN B N 1
ATOM 3962 C CA . ASN B 1 239 ? 12.414 25.078 -6.195 1 98.12 239 ASN B CA 1
ATOM 3963 C C . ASN B 1 239 ? 10.922 25.25 -5.945 1 98.12 239 ASN B C 1
ATOM 3965 O O . ASN B 1 239 ? 10.109 24.438 -6.406 1 98.12 239 ASN B O 1
ATOM 3969 N N . GLY B 1 240 ? 10.539 26.219 -5.266 1 96.5 240 GLY B N 1
ATOM 3970 C CA . GLY B 1 240 ? 9.141 26.375 -4.887 1 96.5 240 GLY B CA 1
ATOM 3971 C C . GLY B 1 240 ? 8.281 26.953 -6 1 96.5 240 GLY B C 1
ATOM 3972 O O . GLY B 1 240 ? 8.805 27.438 -7.004 1 96.5 240 GLY B O 1
ATOM 3973 N N . ASN B 1 241 ? 7.074 26.922 -5.824 1 93.88 241 ASN B N 1
ATOM 3974 C CA . ASN B 1 241 ? 6.055 27.453 -6.719 1 93.88 241 ASN B CA 1
ATOM 3975 C C . ASN B 1 241 ? 6.27 28.953 -6.973 1 93.88 241 ASN B C 1
ATOM 3977 O O . ASN B 1 241 ? 6.359 29.734 -6.031 1 93.88 241 ASN B O 1
ATOM 3981 N N . PRO B 1 242 ? 6.254 29.375 -8.227 1 96.38 242 PRO B N 1
ATOM 3982 C CA . PRO B 1 242 ? 6.457 30.781 -8.562 1 96.38 242 PRO B CA 1
ATOM 3983 C C . PRO B 1 242 ? 5.418 31.688 -7.91 1 96.38 242 PRO B C 1
ATOM 3985 O O . PRO B 1 242 ? 5.738 32.812 -7.523 1 96.38 242 PRO B O 1
ATOM 3988 N N . GLU B 1 243 ? 4.285 31.25 -7.785 1 95.31 243 GLU B N 1
ATOM 3989 C CA . GLU B 1 243 ? 3.232 32.062 -7.184 1 95.31 243 GLU B CA 1
ATOM 3990 C C . GLU B 1 243 ? 3.502 32.312 -5.703 1 95.31 243 GLU B C 1
ATOM 3992 O O . GLU B 1 243 ? 3.15 33.375 -5.172 1 95.31 243 GLU B O 1
ATOM 3997 N N . LEU B 1 244 ? 4.125 31.391 -5.062 1 96.19 244 LEU B N 1
ATOM 3998 C CA . LEU B 1 244 ? 4.453 31.547 -3.65 1 96.19 244 LEU B CA 1
ATOM 3999 C C . LEU B 1 244 ? 5.625 32.5 -3.465 1 96.19 244 LEU B C 1
ATOM 4001 O O . LEU B 1 244 ? 5.711 33.188 -2.451 1 96.19 244 LEU B O 1
ATOM 4005 N N . LYS B 1 245 ? 6.488 32.562 -4.414 1 97.69 245 LYS B N 1
ATOM 4006 C CA . LYS B 1 245 ? 7.664 33.438 -4.324 1 97.69 245 LYS B CA 1
ATOM 4007 C C . LYS B 1 245 ? 7.258 34.906 -4.289 1 97.69 245 LYS B C 1
ATOM 4009 O O . LYS B 1 245 ? 8.008 35.75 -3.781 1 97.69 245 LYS B O 1
ATOM 4014 N N . LYS B 1 246 ? 6.113 35.156 -4.73 1 97.5 246 LYS B N 1
ATOM 4015 C CA . LYS B 1 246 ? 5.617 36.531 -4.766 1 97.5 246 LYS B CA 1
ATOM 4016 C C . LYS B 1 246 ? 5.336 37.062 -3.359 1 97.5 246 LYS B C 1
ATOM 4018 O O . LYS B 1 246 ? 5.312 38.281 -3.135 1 97.5 246 LYS B O 1
ATOM 4023 N N . ILE B 1 247 ? 5.172 36.156 -2.432 1 96.69 247 ILE B N 1
ATOM 4024 C CA . ILE B 1 247 ? 4.84 36.594 -1.082 1 96.69 247 ILE B CA 1
ATOM 4025 C C . ILE B 1 247 ? 6.027 36.375 -0.154 1 96.69 247 ILE B C 1
ATOM 4027 O O . ILE B 1 247 ? 5.926 36.562 1.059 1 96.69 247 ILE B O 1
ATOM 4031 N N . ALA B 1 248 ? 7.105 35.938 -0.676 1 98.19 248 ALA B N 1
ATOM 4032 C CA . ALA B 1 248 ? 8.297 35.625 0.109 1 98.19 248 ALA B CA 1
ATOM 4033 C C . ALA B 1 248 ? 9.039 36.875 0.517 1 98.19 248 ALA B C 1
ATOM 4035 O O . ALA B 1 248 ? 9.148 37.844 -0.269 1 98.19 248 ALA B O 1
ATOM 4036 N N . LYS B 1 249 ? 9.461 36.969 1.697 1 98 249 LYS B N 1
ATOM 4037 C CA . LYS B 1 249 ? 10.461 37.938 2.102 1 98 249 LYS B CA 1
ATOM 4038 C C . LYS B 1 249 ? 11.852 37.562 1.616 1 98 249 LYS B C 1
ATOM 4040 O O . LYS B 1 249 ? 12.648 38.406 1.222 1 98 249 LYS B O 1
ATOM 4045 N N . TYR B 1 250 ? 12.102 36.219 1.647 1 97.88 250 TYR B N 1
ATOM 4046 C CA . TYR B 1 250 ? 13.367 35.656 1.193 1 97.88 250 TYR B CA 1
ATOM 4047 C C . TYR B 1 250 ? 13.133 34.438 0.327 1 97.88 250 TYR B C 1
ATOM 4049 O O . TYR B 1 250 ? 12.156 33.688 0.519 1 97.88 250 TYR B O 1
ATOM 4057 N N . ILE B 1 251 ? 14 34.281 -0.591 1 98.69 251 ILE B N 1
ATOM 4058 C CA . ILE B 1 251 ? 14.086 33.031 -1.351 1 98.69 251 ILE B CA 1
ATOM 4059 C C . ILE B 1 251 ? 15.375 32.281 -0.993 1 98.69 251 ILE B C 1
ATOM 4061 O O . ILE B 1 251 ? 16.469 32.844 -1.159 1 98.69 251 ILE B O 1
ATOM 4065 N N . THR B 1 252 ? 15.234 31.156 -0.421 1 98.62 252 THR B N 1
ATOM 4066 C CA . THR B 1 252 ? 16.406 30.375 -0.044 1 98.62 252 THR B CA 1
ATOM 4067 C C . THR B 1 252 ? 16.875 29.5 -1.203 1 98.62 252 THR B C 1
ATOM 4069 O O . THR B 1 252 ? 16.422 29.672 -2.34 1 98.62 252 THR B O 1
ATOM 4072 N N . LYS B 1 253 ? 17.844 28.625 -0.958 1 98.56 253 LYS B N 1
ATOM 4073 C CA . LYS B 1 253 ? 18.344 27.703 -1.97 1 98.56 253 LYS B CA 1
ATOM 4074 C C . LYS B 1 253 ? 17.391 26.531 -2.17 1 98.56 253 LYS B C 1
ATOM 4076 O O . LYS B 1 253 ? 16.375 26.438 -1.474 1 98.56 253 LYS B O 1
ATOM 4081 N N . SER B 1 254 ? 17.734 25.672 -3.119 1 98.56 254 SER B N 1
ATOM 4082 C CA . SER B 1 254 ? 16.891 24.516 -3.393 1 98.56 254 SER B CA 1
ATOM 4083 C C . SER B 1 254 ? 17.016 23.453 -2.301 1 98.56 254 SER B C 1
ATOM 4085 O O . SER B 1 254 ? 17.984 23.469 -1.524 1 98.56 254 SER B O 1
ATOM 4087 N N . ASN B 1 255 ? 16.031 22.578 -2.281 1 98.31 255 ASN B N 1
ATOM 4088 C CA . ASN B 1 255 ? 16.094 21.484 -1.317 1 98.31 255 ASN B CA 1
ATOM 4089 C C . ASN B 1 255 ? 17.297 20.562 -1.591 1 98.31 255 ASN B C 1
ATOM 4091 O O . ASN B 1 255 ? 17.828 19.938 -0.671 1 98.31 255 ASN B O 1
ATOM 4095 N N . GLU B 1 256 ? 17.828 20.609 -2.783 1 98 256 GLU B N 1
ATOM 4096 C CA . GLU B 1 256 ? 19.016 19.844 -3.139 1 98 256 GLU B CA 1
ATOM 4097 C C . GLU B 1 256 ? 20.281 20.5 -2.584 1 98 256 GLU B C 1
ATOM 4099 O O . GLU B 1 256 ? 21.297 19.828 -2.375 1 98 256 GLU B O 1
ATOM 4104 N N . GLU B 1 257 ? 20.156 21.75 -2.369 1 98.44 257 GLU B N 1
ATOM 4105 C CA . GLU B 1 257 ? 21.281 22.516 -1.874 1 98.44 257 GLU B CA 1
ATOM 4106 C C . GLU B 1 257 ? 21.109 22.891 -0.403 1 98.44 257 GLU B C 1
ATOM 4108 O O . GLU B 1 257 ? 21.641 23.891 0.063 1 98.44 257 GLU B O 1
ATOM 4113 N N . SER B 1 258 ? 20.344 22.156 0.277 1 98.5 258 SER B N 1
ATOM 4114 C CA . SER B 1 258 ? 20.094 22.344 1.702 1 98.5 258 SER B CA 1
ATOM 4115 C C . SER B 1 258 ? 19.562 23.734 1.99 1 98.5 258 SER B C 1
ATOM 4117 O O . SER B 1 258 ? 20.078 24.438 2.871 1 98.5 258 SER B O 1
ATOM 4119 N N . GLY B 1 259 ? 18.562 24.094 1.276 1 98.75 259 GLY B N 1
ATOM 4120 C CA . GLY B 1 259 ? 18.016 25.422 1.363 1 98.75 259 GLY B CA 1
ATOM 4121 C C . GLY B 1 259 ? 17.531 25.781 2.758 1 98.75 259 GLY B C 1
ATOM 4122 O O . GLY B 1 259 ? 17.594 26.953 3.162 1 98.75 259 GLY B O 1
ATOM 4123 N N . VAL B 1 260 ? 17.031 24.844 3.506 1 98.81 260 VAL B N 1
ATOM 4124 C CA . VAL B 1 260 ? 16.578 25.094 4.875 1 98.81 260 VAL B CA 1
ATOM 4125 C C . VAL B 1 260 ? 17.781 25.469 5.746 1 98.81 260 VAL B C 1
ATOM 4127 O O . VAL B 1 260 ? 17.688 26.391 6.559 1 98.81 260 VAL B O 1
ATOM 4130 N N . ALA B 1 261 ? 18.891 24.75 5.59 1 98.81 261 ALA B N 1
ATOM 4131 C CA . ALA B 1 261 ? 20.094 25.078 6.332 1 98.81 261 ALA B CA 1
ATOM 4132 C C . ALA B 1 261 ? 20.562 26.5 6.023 1 98.81 261 ALA B C 1
ATOM 4134 O O . ALA B 1 261 ? 20.906 27.266 6.934 1 98.81 261 ALA B O 1
ATOM 4135 N N . TYR B 1 262 ? 20.578 26.828 4.75 1 98.69 262 TYR B N 1
ATOM 4136 C CA . TYR B 1 262 ? 20.969 28.172 4.328 1 98.69 262 TYR B CA 1
ATOM 4137 C C . TYR B 1 262 ? 20.078 29.219 4.992 1 98.69 262 TYR B C 1
ATOM 4139 O O . TYR B 1 262 ? 20.594 30.203 5.527 1 98.69 262 TYR B O 1
ATOM 4147 N N . ALA B 1 263 ? 18.797 29.016 4.992 1 98.69 263 ALA B N 1
ATOM 4148 C CA . ALA B 1 263 ? 17.859 29.969 5.57 1 98.69 263 ALA B CA 1
ATOM 4149 C C . ALA B 1 263 ? 18.094 30.141 7.07 1 98.69 263 ALA B C 1
ATOM 4151 O O . ALA B 1 263 ? 18.125 31.266 7.574 1 98.69 263 ALA B O 1
ATOM 4152 N N . LEU B 1 264 ? 18.234 29.078 7.777 1 98.56 264 LEU B N 1
ATOM 4153 C CA . LEU B 1 264 ? 18.469 29.141 9.219 1 98.56 264 LEU B CA 1
ATOM 4154 C C . LEU B 1 264 ? 19.75 29.906 9.531 1 98.56 264 LEU B C 1
ATOM 4156 O O . LEU B 1 264 ? 19.766 30.75 10.43 1 98.56 264 LEU B O 1
ATOM 4160 N N . ARG B 1 265 ? 20.781 29.656 8.805 1 97.94 265 ARG B N 1
ATOM 4161 C CA . ARG B 1 265 ? 22.078 30.281 9.086 1 97.94 265 ARG B CA 1
ATOM 4162 C C . ARG B 1 265 ? 22.062 31.766 8.703 1 97.94 265 ARG B C 1
ATOM 4164 O O . ARG B 1 265 ? 22.594 32.594 9.422 1 97.94 265 ARG B O 1
ATOM 4171 N N . GLU B 1 266 ? 21.406 32.062 7.629 1 97.44 266 GLU B N 1
ATOM 4172 C CA . GLU B 1 266 ? 21.453 33.406 7.082 1 97.44 266 GLU B CA 1
ATOM 4173 C C . GLU B 1 266 ? 20.516 34.344 7.852 1 97.44 266 GLU B C 1
ATOM 4175 O O . GLU B 1 266 ? 20.859 35.5 8.109 1 97.44 266 GLU B O 1
ATOM 4180 N N . TRP B 1 267 ? 19.359 33.781 8.297 1 97.25 267 TRP B N 1
ATOM 4181 C CA . TRP B 1 267 ? 18.344 34.75 8.742 1 97.25 267 TRP B CA 1
ATOM 4182 C C . TRP B 1 267 ? 17.906 34.438 10.172 1 97.25 267 TRP B C 1
ATOM 4184 O O . TRP B 1 267 ? 17.172 35.219 10.781 1 97.25 267 TRP B O 1
ATOM 4194 N N . VAL B 1 268 ? 18.344 33.344 10.789 1 97.06 268 VAL B N 1
ATOM 4195 C CA . VAL B 1 268 ? 17.906 33 12.133 1 97.06 268 VAL B CA 1
ATOM 4196 C C . VAL B 1 268 ? 19.094 33 13.086 1 97.06 268 VAL B C 1
ATOM 4198 O O . VAL B 1 268 ? 19.062 33.688 14.125 1 97.06 268 VAL B O 1
ATOM 4201 N N . ILE B 1 269 ? 20.141 32.344 12.727 1 93.5 269 ILE B N 1
ATOM 4202 C CA . ILE B 1 269 ? 21.281 32.125 13.602 1 93.5 269 ILE B CA 1
ATOM 4203 C C . ILE B 1 269 ? 22.203 33.344 13.578 1 93.5 269 ILE B C 1
ATOM 4205 O O . ILE B 1 269 ? 22.703 33.781 14.625 1 93.5 269 ILE B O 1
ATOM 4209 N N . ASN B 1 270 ? 22.484 33.812 12.398 1 83.94 270 ASN B N 1
ATOM 4210 C CA . ASN B 1 270 ? 23.438 34.938 12.273 1 83.94 270 ASN B CA 1
ATOM 4211 C C . ASN B 1 270 ? 22.75 36.281 12.438 1 83.94 270 ASN B C 1
ATOM 4213 O O . ASN B 1 270 ? 21.578 36.438 12.102 1 83.94 270 ASN B O 1
#

pLDDT: mean 96.63, std 3.69, range [56.34, 98.94]

InterPro domains:
  IPR000150 Cof family [TIGR00099] (6-264)
  IPR006379 HAD-superfamily hydrolase, subfamily IIB [TIGR01484] (6-237)
  IPR023214 HAD superfamily [G3DSA:3.40.50.1000] (5-264)
  IPR036412 HAD-like superfamily [SSF56784] (1-268)

Foldseek 3Di:
DDAAAEEEEEQPFTQADPVSDHDPLSLVLLVLLVVVNHAYEYAYLAPPLQCLVVCVSSVQQDAPHWYQYNQQQFIARNVPRDTPHHAFDALVSVVVVLVLLVVLVWFKWFDANQFIEGQDPPDAPVNVVNCVNRVHDYYYDHSVRCNPTGTSKMKTFDQLVSVVSSVVVDDVVQVQQWPWDDPDSGIIMTGGPPRGSQVSSVVVCVVVVHDLLNYEYEEAEPSRQNNQQRHNAYEYEPNHDPVSVVSGPYYFYTSNVVRSSRCSVVRRND/DAAAAEEEEEQPFTQADPVSDHDPLSLVLLVLLVVVNHAYEYAYLAPPLQCLVVCVSSVQQDAPHWYQYNQQQFIARNVPRDTPHHFFDALVSVVVVLVLLVVLVWFKWFDANQFIEGQDPPDAPVNVVNCVNRVHDYYYDHSVVCNPTGTSKMKTFDQLVSVVSSVVVDDPVQVQQWPWDDPDSGIIMTGGPPRGSQVSSVVVCVVVVHDQLNYEYEEAEPSRQNNQQRHNAYEYEPNHDPVSVVSGPYYFYTSNVVRSSRCSVPRHND